Protein 6Y7N (pdb70)

Nearest PDB structures (foldseek):
  7t1z-assembly1_B  TM=9.636E-01  e=2.951E-34  Homo sapiens
  2ovr-assembly1_B  TM=9.623E-01  e=1.650E-33  Homo sapiens
  7t1y-assembly1_B  TM=9.622E-01  e=5.455E-33  Homo sapiens
  2ovq-assembly1_B  TM=9.615E-01  e=8.800E-33  Homo sapiens
  6g6o-assembly3_C  TM=9.479E-01  e=1.212E-30  synthetic construct

Radius of gyration: 23.38 Å; Cα contacts (8 Å, |Δi|>4): 2242; chains: 2; bounding box: 50×55×50 Å

Secondary structure (DSSP, 8-state):
--EEEEE---SS-EEEEEE-SSEEEEEETTS-EEEEETTT--EEEEE---SS-EEEEEE-SSEEEEEETTS-EEEEETTT--EEEEE---SS-EEEEEE-SSEEEEEETTS-EEEEETTT--EEEEE---SS-EEEEEE-SSEEEEEETTS-EEEEETTT--EEEEE---SS-EEEEEE-SSEEEEEETTS-EEEEETTT--EEEEE---SS-EEEEEE-SSEEEEEETTS-EEEEETTT--EEEEE---SS-EEEEEE-SSEEEEEETTS-EEEEETTT--EEEEE---SS-EEEEEE-SSEEEEEETTS-EEEEE--/--EEEEE---SS-EEEEEE-SSEEEEEETTS-EEEEETTT--EEEEE---SS-EEEEEE-SSEEEEEETTS-EEEEETTT--EEEEE---SS-EEEEEE-SSEEEEEETTS-EEEEETTT--EEEEE---SS-EEEEEE-SSEEEEEETTS-EEEEETTT--EEEEE---SS-EEEEEE-SSEEEEEETTS-EEEEETTT--EEEEE---SS-EEEEEE-SSEEEEEETTS-EEEEETTT--EEEEE---SS-EEEEEE-SSEEEEEETTS-EEEEETTT--EEEEE---SS-EEEEEE-SSEEEEEETTS-EEEEE--

Solvent-accessible surface area: 23839 Å² total; per-residue (Å²): 31,115,39,64,75,47,2,133,33,9,121,7,9,0,39,15,22,49,8,61,113,89,28,0,0,0,0,0,29,19,23,16,0,24,3,3,38,10,134,82,13,118,61,93,100,52,1,136,41,11,118,7,7,0,41,14,21,43,9,55,106,74,29,0,0,0,0,0,28,14,24,15,0,23,0,2,35,14,129,63,11,112,53,78,77,50,1,134,39,10,114,8,8,0,39,16,22,51,10,64,97,89,28,0,0,0,0,0,30,18,24,18,0,24,3,2,37,7,128,83,13,117,60,84,93,50,1,132,41,12,114,7,7,0,41,14,22,44,11,54,106,102,28,0,0,0,0,0,28,11,23,11,0,24,0,1,37,9,122,83,17,95,42,59,76,50,1,135,33,9,118,6,9,0,41,15,21,49,9,65,109,83,32,0,0,0,0,0,27,18,24,19,0,25,3,2,38,8,130,85,13,116,59,90,106,51,1,136,41,10,116,6,8,0,41,14,22,44,8,57,103,89,30,0,0,0,0,0,27,12,24,15,0,23,1,1,36,13,124,67,10,113,52,78,74,47,1,135,40,10,115,7,8,0,40,16,22,48,9,62,98,81,28,0,0,0,0,0,28,18,24,17,0,24,4,2,38,8,121,84,13,117,59,89,122,52,1,133,41,10,117,8,10,0,40,14,22,45,9,49,104,92,28,0,0,0,0,0,28,13,23,17,0,24,0,2,51,12,144,15,125,51,75,76,48,1,134,40,11,115,7,9,0,41,15,22,50,9,51,110,81,31,0,0,0,0,0,27,16,23,17,0,24,3,2,40,8,130,82,13,114,58,86,95,50,1,135,40,12,125,7,8,0,40,14,22,45,8,45,106,86,30,0,0,0,0,0,28,13,24,16,0,24,1,1,36,16,133,67,10,112,52,78,75,48,1,133,41,10,117,8,9,0,41,15,22,49,10,51,108,92,31,0,0,0,0,0,28,18,23,17,0,24,4,2,38,6,132,82,13,116,59,100,113,27,0,130,42,10,120,8,8,0,40,14,22,46,9,49,119,84,28,0,0,0,0,0,28,14,25,17,0,24,1,1,26,17,130,86,12,103,40,62,77,48,1,133,40,11,117,7,8,0,40,16,23,50,9,55,109,99,28,0,0,0,0,0,30,18,24,17,0,24,3,2,38,6,138,81,13,116,57,94,107,50,0,135,42,12,128,7,7,0,40,14,20,45,10,50,121,81,27,0,0,0,0,0,27,13,24,17,0,24,1,1,27,14,108,66,8,115,53,79,77,49,1,135,40,11,117,6,9,0,41,15,21,49,9,48,113,88,30,0,0,0,0,0,29,19,23,17,0,25,4,2,38,6,132,82,12,115,59,91,105,50,1,134,40,11,121,7,7,0,40,14,22,44,11,52,111,98,29,0,0,0,0,0,28,13,24,15,0,24,1,2,50,13,146

Structure (mmCIF, N/CA/C/O backbone):
data_6Y7N
#
_entry.id   6Y7N
#
_cell.length_a   73.586
_cell.length_b   60.929
_cell.length_c   73.613
_cell.angle_alpha   90.000
_cell.angle_beta   90.000
_cell.angle_gamma   90.000
#
_symmetry.space_group_name_H-M   'P 1 21 1'
#
loop_
_entity.id
_entity.type
_entity.pdbx_description
1 polymer Tako8
2 water water
#
loop_
_atom_site.group_PDB
_atom_site.id
_atom_site.type_symbol
_atom_site.label_atom_id
_atom_site.label_alt_id
_atom_site.label_comp_id
_atom_site.label_asym_id
_atom_site.label_entity_id
_atom_site.label_seq_id
_atom_site.pdbx_PDB_ins_code
_atom_site.Cartn_x
_atom_site.Cartn_y
_atom_site.Cartn_z
_atom_site.occupancy
_atom_site.B_iso_or_equiv
_atom_site.auth_seq_id
_atom_site.auth_comp_id
_atom_site.auth_asym_id
_atom_site.auth_atom_id
_atom_site.pdbx_PDB_model_num
ATOM 1 N N . GLY A 1 5 ? -42.386 17.289 -16.862 1.00 32.76 1 GLY A N 1
ATOM 2 C CA . GLY A 1 5 ? -41.582 16.096 -17.069 1.00 28.38 1 GLY A CA 1
ATOM 3 C C . GLY A 1 5 ? -41.982 15.285 -18.287 1.00 30.28 1 GLY A C 1
ATOM 4 O O . GLY A 1 5 ? -41.870 14.058 -18.294 1.00 37.33 1 GLY A O 1
ATOM 5 N N . GLN A 1 6 ? -42.441 15.977 -19.326 1.00 24.47 2 GLN A N 1
ATOM 6 C CA . GLN A 1 6 ? -42.928 15.331 -20.535 1.00 38.68 2 GLN A CA 1
ATOM 7 C C . GLN A 1 6 ? -41.803 15.157 -21.549 1.00 22.34 2 GLN A C 1
ATOM 8 O O . GLN A 1 6 ? -40.940 16.028 -21.694 1.00 18.26 2 GLN A O 1
ATOM 14 N N . SER A 1 7 ? -41.813 14.019 -22.238 1.00 22.16 3 SER A N 1
ATOM 15 C CA . SER A 1 7 ? -40.895 13.793 -23.345 1.00 21.32 3 SER A CA 1
ATOM 16 C C . SER A 1 7 ? -41.313 14.651 -24.534 1.00 20.43 3 SER A C 1
ATOM 17 O O . SER A 1 7 ? -42.446 14.548 -25.015 1.00 25.72 3 SER A O 1
ATOM 20 N N . LEU A 1 8 ? -40.404 15.501 -25.010 1.00 16.72 4 LEU A N 1
ATOM 21 C CA . LEU A 1 8 ? -40.734 16.374 -26.133 1.00 17.25 4 LEU A CA 1
ATOM 22 C C . LEU A 1 8 ? -40.533 15.670 -27.468 1.00 23.64 4 LEU A C 1
ATOM 23 O O . LEU A 1 8 ? -41.380 15.770 -28.364 1.00 19.82 4 LEU A O 1
ATOM 28 N N . ARG A 1 9 ? -39.421 14.955 -27.619 1.00 16.00 5 ARG A N 1
ATOM 29 C CA . ARG A 1 9 ? -39.153 14.244 -28.860 1.00 14.91 5 ARG A CA 1
ATOM 30 C C . ARG A 1 9 ? -38.098 13.181 -28.601 1.00 13.09 5 ARG A C 1
ATOM 31 O O . ARG A 1 9 ? -37.317 13.269 -27.650 1.00 15.55 5 ARG A O 1
ATOM 39 N N . THR A 1 10 ? -38.093 12.171 -29.464 1.00 12.80 6 THR A N 1
ATOM 40 C CA . THR A 1 10 ? -37.150 11.065 -29.390 1.00 10.54 6 THR A CA 1
ATOM 41 C C . THR A 1 10 ? -36.315 11.053 -30.661 1.00 12.51 6 THR A C 1
ATOM 42 O O . THR A 1 10 ? -36.864 11.055 -31.769 1.00 14.63 6 THR A O 1
ATOM 46 N N . LEU A 1 11 ? -34.993 11.042 -30.500 1.00 11.79 7 LEU A N 1
ATOM 47 C CA . LEU A 1 11 ? -34.059 11.121 -31.617 1.00 13.07 7 LEU A CA 1
ATOM 48 C C . LEU A 1 11 ? -33.598 9.707 -31.951 1.00 11.64 7 LEU A C 1
ATOM 49 O O . LEU A 1 11 ? -32.800 9.116 -31.215 1.00 11.39 7 LEU A O 1
ATOM 54 N N . GLN A 1 12 ? -34.100 9.167 -33.057 1.00 10.58 8 GLN A N 1
ATOM 55 C CA . GLN A 1 12 ? -33.813 7.801 -33.463 1.00 9.74 8 GLN A CA 1
ATOM 56 C C . GLN A 1 12 ? -32.930 7.795 -34.702 1.00 10.42 8 GLN A C 1
ATOM 57 O O . GLN A 1 12 ? -33.109 8.613 -35.610 1.00 14.12 8 GLN A O 1
ATOM 63 N N . GLY A 1 13 ? -31.980 6.865 -34.735 1.00 11.62 9 GLY A N 1
ATOM 64 C CA . GLY A 1 13 ? -31.062 6.770 -35.850 1.00 11.77 9 GLY A CA 1
ATOM 65 C C . GLY A 1 13 ? -29.879 5.871 -35.559 1.00 12.00 9 GLY A C 1
ATOM 66 O O . GLY A 1 13 ? -29.422 5.130 -36.435 1.00 12.71 9 GLY A O 1
ATOM 67 N N . HIS A 1 14 ? -29.364 5.937 -34.333 1.00 8.99 10 HIS A N 1
ATOM 68 C CA . HIS A 1 14 ? -28.294 5.033 -33.939 1.00 9.21 10 HIS A CA 1
ATOM 69 C C . HIS A 1 14 ? -28.792 3.593 -33.961 1.00 10.79 10 HIS A C 1
ATOM 70 O O . HIS A 1 14 ? -29.964 3.311 -33.693 1.00 12.44 10 HIS A O 1
ATOM 77 N N . GLN A 1 15 ? -27.888 2.673 -34.294 1.00 9.76 11 GLN A N 1
ATOM 78 C CA . GLN A 1 15 ? -28.235 1.264 -34.405 1.00 11.95 11 GLN A CA 1
ATOM 79 C C . GLN A 1 15 ? -27.911 0.468 -33.148 1.00 15.57 11 GLN A C 1
ATOM 80 O O . GLN A 1 15 ? -28.258 -0.716 -33.078 1.00 19.46 11 GLN A O 1
ATOM 86 N N . SER A 1 16 ? -27.266 1.084 -32.163 1.00 10.54 12 SER A N 1
ATOM 87 C CA . SER A 1 16 ? -27.002 0.452 -30.878 1.00 11.81 12 SER A CA 1
ATOM 88 C C . SER A 1 16 ? -26.875 1.553 -29.828 1.00 9.98 12 SER A C 1
ATOM 89 O O . SER A 1 16 ? -27.118 2.730 -30.110 1.00 11.63 12 SER A O 1
ATOM 92 N N . ALA A 1 17 ? -26.474 1.162 -28.618 1.00 9.20 13 ALA A N 1
ATOM 93 C CA . ALA A 1 17 ? -26.569 2.032 -27.451 1.00 7.98 13 ALA A CA 1
ATOM 94 C C . ALA A 1 17 ? -25.875 3.373 -27.663 1.00 11.09 13 ALA A C 1
ATOM 95 O O . ALA A 1 17 ? -24.803 3.452 -28.269 1.00 10.04 13 ALA A O 1
ATOM 97 N N . VAL A 1 18 ? -26.502 4.433 -27.158 1.00 8.66 14 VAL A N 1
ATOM 98 C CA . VAL A 1 18 ? -25.858 5.738 -27.065 1.00 8.46 14 VAL A CA 1
ATOM 99 C C . VAL A 1 18 ? -24.964 5.744 -25.832 1.00 10.82 14 VAL A C 1
ATOM 100 O O . VAL A 1 18 ? -25.406 5.397 -24.730 1.00 15.20 14 VAL A O 1
ATOM 104 N N . THR A 1 19 ? -23.699 6.130 -26.018 1.00 9.37 15 THR A N 1
ATOM 105 C CA . THR A 1 19 ? -22.708 6.092 -24.949 1.00 13.50 15 THR A CA 1
ATOM 106 C C . THR A 1 19 ? -22.380 7.461 -24.377 1.00 10.54 15 THR A C 1
ATOM 107 O O . THR A 1 19 ? -21.889 7.540 -23.245 1.00 13.00 15 THR A O 1
ATOM 111 N N . SER A 1 20 ? -22.621 8.530 -25.129 1.00 8.98 16 SER A N 1
ATOM 112 C CA . SER A 1 20 ? -22.183 9.858 -24.733 1.00 10.17 16 SER A CA 1
ATOM 113 C C . SER A 1 20 ? -22.981 10.886 -25.518 1.00 11.78 16 SER A C 1
ATOM 114 O O . SER A 1 20 ? -23.473 10.599 -26.612 1.00 11.16 16 SER A O 1
ATOM 117 N N . LEU A 1 21 ? -23.106 12.082 -24.946 1.00 11.57 17 LEU A N 1
ATOM 118 C CA . LEU A 1 21 ? -23.837 13.152 -25.610 1.00 12.25 17 LEU A CA 1
ATOM 119 C C . LEU A 1 21 ? -23.427 14.496 -25.028 1.00 11.44 17 LEU A C 1
ATOM 120 O O . LEU A 1 21 ? -22.929 14.587 -23.903 1.00 13.08 17 LEU A O 1
ATOM 125 N N . GLN A 1 22 ? -23.668 15.540 -25.817 1.00 11.23 18 GLN A N 1
ATOM 126 C CA . GLN A 1 22 ? -23.519 16.930 -25.407 1.00 12.30 18 GLN A CA 1
ATOM 127 C C . GLN A 1 22 ? -24.477 17.755 -26.255 1.00 12.50 18 GLN A C 1
ATOM 128 O O . GLN A 1 22 ? -24.760 17.396 -27.400 1.00 14.52 18 GLN A O 1
ATOM 134 N N . PHE A 1 23 ? -24.986 18.851 -25.690 1.00 14.37 19 PHE A N 1
ATOM 135 C CA . PHE A 1 23 ? -25.862 19.724 -26.463 1.00 14.26 19 PHE A CA 1
ATOM 136 C C . PHE A 1 23 ? -25.637 21.180 -26.077 1.00 17.96 19 PHE A C 1
ATOM 137 O O . PHE A 1 23 ? -25.072 21.489 -25.025 1.00 15.71 19 PHE A O 1
ATOM 145 N N . ASN A 1 24 ? -26.088 22.069 -26.956 1.00 24.06 20 ASN A N 1
ATOM 146 C CA . ASN A 1 24 ? -26.156 23.498 -26.666 1.00 30.47 20 ASN A CA 1
ATOM 147 C C . ASN A 1 24 ? -27.545 23.978 -27.090 1.00 35.04 20 ASN A C 1
ATOM 148 O O . ASN A 1 24 ? -28.501 23.199 -27.196 1.00 30.75 20 ASN A O 1
ATOM 153 N N . ASP A 1 25 ? -27.679 25.282 -27.351 1.00 28.64 21 ASP A N 1
ATOM 154 C CA . ASP A 1 25 ? -28.991 25.823 -27.696 1.00 33.66 21 ASP A CA 1
ATOM 155 C C . ASP A 1 25 ? -29.488 25.344 -29.054 1.00 27.28 21 ASP A C 1
ATOM 156 O O . ASP A 1 25 ? -30.696 25.397 -29.309 1.00 37.93 21 ASP A O 1
ATOM 161 N N . ASN A 1 26 ? -28.599 24.877 -29.924 1.00 20.22 22 ASN A N 1
ATOM 162 C CA . ASN A 1 26 ? -28.959 24.545 -31.296 1.00 33.17 22 ASN A CA 1
ATOM 163 C C . ASN A 1 26 ? -28.956 23.057 -31.597 1.00 26.13 22 ASN A C 1
ATOM 164 O O . ASN A 1 26 ? -29.859 22.574 -32.283 1.00 22.12 22 ASN A O 1
ATOM 169 N N . ILE A 1 27 ? -27.961 22.310 -31.120 1.00 20.98 23 ILE A N 1
ATOM 170 C CA . ILE A 1 27 ? -27.741 20.955 -31.602 1.00 14.62 23 ILE A CA 1
ATOM 171 C C . ILE A 1 27 ? -27.466 20.003 -30.446 1.00 18.78 23 ILE A C 1
ATOM 172 O O . ILE A 1 27 ? -27.058 20.404 -29.354 1.00 16.67 23 ILE A O 1
ATOM 177 N N . VAL A 1 28 ? -27.703 18.720 -30.717 1.00 14.90 24 VAL A N 1
ATOM 178 C CA . VAL A 1 28 ? -27.258 17.615 -29.878 1.00 13.21 24 VAL A CA 1
ATOM 179 C C . VAL A 1 28 ? -26.235 16.817 -30.671 1.00 12.08 24 VAL A C 1
ATOM 180 O O . VAL A 1 28 ? -26.398 16.608 -31.878 1.00 13.30 24 VAL A O 1
ATOM 184 N N . VAL A 1 29 ? -25.178 16.378 -29.995 1.00 13.38 25 VAL A N 1
ATOM 185 C CA . VAL A 1 29 ? -24.175 15.497 -30.576 1.00 10.13 25 VAL A CA 1
ATOM 186 C C . VAL A 1 29 ? -24.117 14.237 -29.724 1.00 9.95 25 VAL A C 1
ATOM 187 O O . VAL A 1 29 ? -23.941 14.319 -28.504 1.00 11.68 25 VAL A O 1
ATOM 191 N N . SER A 1 30 ? -24.285 13.077 -30.361 1.00 8.88 26 SER A N 1
ATOM 192 C CA . SER A 1 30 ? -24.353 11.800 -29.661 1.00 9.29 26 SER A CA 1
ATOM 193 C C . SER A 1 30 ? -23.332 10.822 -30.227 1.00 11.87 26 SER A C 1
ATOM 194 O O . SER A 1 30 ? -23.043 10.825 -31.425 1.00 10.27 26 SER A O 1
ATOM 197 N N . GLY A 1 31 ? -22.790 9.982 -29.347 1.00 9.14 27 GLY A N 1
ATOM 198 C CA . GLY A 1 31 ? -21.900 8.908 -29.747 1.00 7.90 27 GLY A CA 1
ATOM 199 C C . GLY A 1 31 ? -22.491 7.567 -29.355 1.00 8.53 27 GLY A C 1
ATOM 200 O O . GLY A 1 31 ? -23.227 7.463 -28.373 1.00 11.27 27 GLY A O 1
ATOM 201 N N . SER A 1 32 ? -22.156 6.532 -30.126 1.00 8.49 28 SER A N 1
ATOM 202 C CA . SER A 1 32 ? -22.862 5.263 -30.013 1.00 8.75 28 SER A CA 1
ATOM 203 C C . SER A 1 32 ? -21.924 4.078 -30.191 1.00 11.97 28 SER A C 1
ATOM 204 O O . SER A 1 32 ? -20.868 4.173 -30.823 1.00 10.28 28 SER A O 1
ATOM 207 N N . ASP A 1 33 ? -22.352 2.938 -29.641 1.00 9.98 29 ASP A N 1
ATOM 208 C CA . ASP A 1 33 ? -21.678 1.669 -29.883 1.00 9.63 29 ASP A CA 1
ATOM 209 C C . ASP A 1 33 ? -21.720 1.250 -31.349 1.00 11.34 29 ASP A C 1
ATOM 210 O O . ASP A 1 33 ? -21.028 0.293 -31.716 1.00 11.70 29 ASP A O 1
ATOM 215 N N . ASP A 1 34 ? -22.503 1.931 -32.196 1.00 9.07 30 ASP A N 1
ATOM 216 C CA . ASP A 1 34 ? -22.541 1.609 -33.620 1.00 9.03 30 ASP A CA 1
ATOM 217 C C . ASP A 1 34 ? -21.380 2.227 -34.397 1.00 11.21 30 ASP A C 1
ATOM 218 O O . ASP A 1 34 ? -21.352 2.109 -35.627 1.00 12.35 30 ASP A O 1
ATOM 223 N N . SER A 1 35 ? -20.447 2.880 -33.695 1.00 9.51 31 SER A N 1
ATOM 224 C CA . SER A 1 35 ? -19.192 3.476 -34.182 1.00 7.95 31 SER A CA 1
ATOM 225 C C . SER A 1 35 ? -19.378 4.854 -34.807 1.00 11.44 31 SER A C 1
ATOM 226 O O . SER A 1 35 ? -18.398 5.423 -35.326 1.00 11.61 31 SER A O 1
ATOM 229 N N . THR A 1 36 ? -20.576 5.426 -34.769 1.00 8.86 32 THR A N 1
ATOM 230 C CA . THR A 1 36 ? -20.818 6.721 -35.383 1.00 9.61 32 THR A CA 1
ATOM 231 C C . THR A 1 36 ? -21.070 7.793 -34.331 1.00 9.85 32 THR A C 1
ATOM 232 O O . THR A 1 36 ? -21.372 7.512 -33.166 1.00 10.46 32 THR A O 1
ATOM 236 N N . VAL A 1 37 ? -20.916 9.038 -34.770 1.00 9.27 33 VAL A N 1
ATOM 237 C CA . VAL A 1 37 ? -21.368 10.218 -34.047 1.00 7.32 33 VAL A CA 1
ATOM 238 C C . VAL A 1 37 ? -22.446 10.875 -34.898 1.00 9.60 33 VAL A C 1
ATOM 239 O O . VAL A 1 37 ? -22.278 11.009 -36.116 1.00 14.50 33 VAL A O 1
ATOM 243 N N . LYS A 1 38 ? -23.554 11.263 -34.274 1.00 9.39 34 LYS A N 1
ATOM 244 C CA . LYS A 1 38 ? -24.639 11.921 -34.988 1.00 7.35 34 LYS A CA 1
ATOM 245 C C . LYS A 1 38 ? -24.869 13.320 -34.432 1.00 10.26 34 LYS A C 1
ATOM 246 O O . LYS A 1 38 ? -24.763 13.547 -33.222 1.00 10.75 34 LYS A O 1
ATOM 252 N N . VAL A 1 39 ? -25.161 14.258 -35.332 1.00 11.10 35 VAL A N 1
ATOM 253 C CA . VAL A 1 39 ? -25.469 15.641 -34.987 1.00 10.99 35 VAL A CA 1
ATOM 254 C C . VAL A 1 39 ? -26.945 15.872 -35.271 1.00 8.29 35 VAL A C 1
ATOM 255 O O . VAL A 1 39 ? -27.425 15.559 -36.368 1.00 12.22 35 VAL A O 1
ATOM 259 N N . TRP A 1 40 ? -27.663 16.414 -34.289 1.00 11.51 36 TRP A N 1
ATOM 260 C CA . TRP A 1 40 ? -29.111 16.552 -34.361 1.00 13.86 36 TRP A CA 1
ATOM 261 C C . TRP A 1 40 ? -29.530 17.998 -34.143 1.00 14.92 36 TRP A C 1
ATOM 262 O O . TRP A 1 40 ? -28.911 18.721 -33.358 1.00 13.59 36 TRP A O 1
ATOM 273 N N . ASP A 1 41 ? -30.600 18.405 -34.825 1.00 13.97 37 ASP A N 1
ATOM 274 C CA . ASP A 1 41 ? -31.292 19.649 -34.509 1.00 20.07 37 ASP A CA 1
ATOM 275 C C . ASP A 1 41 ? -32.143 19.419 -33.267 1.00 16.11 37 ASP A C 1
ATOM 276 O O . ASP A 1 41 ? -33.061 18.594 -33.283 1.00 14.21 37 ASP A O 1
ATOM 281 N N . ILE A 1 42 ? -31.843 20.147 -32.189 1.00 15.82 38 ILE A N 1
ATOM 282 C CA . ILE A 1 42 ? -32.513 19.885 -30.922 1.00 14.90 38 ILE A CA 1
ATOM 283 C C . ILE A 1 42 ? -33.959 20.366 -30.931 1.00 19.97 38 ILE A C 1
ATOM 284 O O . ILE A 1 42 ? -34.791 19.827 -30.193 1.00 23.09 38 ILE A O 1
ATOM 289 N N . LYS A 1 43 ? -34.290 21.351 -31.767 1.00 19.86 39 LYS A N 1
ATOM 290 C CA . LYS A 1 43 ? -35.650 21.877 -31.784 1.00 18.14 39 LYS A CA 1
ATOM 291 C C . LYS A 1 43 ? -36.591 20.978 -32.577 1.00 22.33 39 LYS A C 1
ATOM 292 O O . LYS A 1 43 ? -37.756 20.807 -32.199 1.00 22.59 39 LYS A O 1
ATOM 298 N N . THR A 1 44 ? -36.106 20.394 -33.673 1.00 17.39 40 THR A N 1
ATOM 299 C CA . THR A 1 44 ? -36.923 19.531 -34.514 1.00 17.36 40 THR A CA 1
ATOM 300 C C . THR A 1 44 ? -36.690 18.048 -34.267 1.00 18.10 40 THR A C 1
ATOM 301 O O . THR A 1 44 ? -37.522 17.232 -34.677 1.00 18.79 40 THR A O 1
ATOM 305 N N . GLY A 1 45 ? -35.589 17.682 -33.615 1.00 15.08 41 GLY A N 1
ATOM 306 C CA . GLY A 1 45 ? -35.236 16.289 -33.444 1.00 14.98 41 GLY A CA 1
ATOM 307 C C . GLY A 1 45 ? -34.635 15.632 -34.665 1.00 14.88 41 GLY A C 1
ATOM 308 O O . GLY A 1 45 ? -34.389 14.420 -34.640 1.00 14.60 41 GLY A O 1
ATOM 309 N N . GLN A 1 46 ? -34.381 16.395 -35.727 1.00 12.85 42 GLN A N 1
ATOM 310 C CA . GLN A 1 46 ? -33.907 15.836 -36.985 1.00 10.82 42 GLN A CA 1
ATOM 311 C C . GLN A 1 46 ? -32.399 15.635 -36.954 1.00 11.51 42 GLN A C 1
ATOM 312 O O . GLN A 1 46 ? -31.651 16.540 -36.570 1.00 14.80 42 GLN A O 1
ATOM 318 N N . SER A 1 47 ? -31.953 14.452 -37.367 1.00 12.11 43 SER A N 1
ATOM 319 C CA . SER A 1 47 ? -30.526 14.229 -37.544 1.00 9.19 43 SER A CA 1
ATOM 320 C C . SER A 1 47 ? -30.028 15.051 -38.725 1.00 12.37 43 SER A C 1
ATOM 321 O O . SER A 1 47 ? -30.627 15.034 -39.805 1.00 17.53 43 SER A O 1
ATOM 324 N N . LEU A 1 48 ? -28.944 15.790 -38.507 1.00 13.22 44 LEU A N 1
ATOM 325 C CA . LEU A 1 48 ? -28.346 16.629 -39.537 1.00 17.01 44 LEU A CA 1
ATOM 326 C C . LEU A 1 48 ? -27.188 15.947 -40.248 1.00 15.18 44 LEU A C 1
ATOM 327 O O . LEU A 1 48 ? -27.095 16.016 -41.478 1.00 19.35 44 LEU A O 1
ATOM 332 N N . ARG A 1 49 ? -26.298 15.295 -39.502 1.00 14.89 45 ARG A N 1
ATOM 333 C CA . ARG A 1 49 ? -25.148 14.626 -40.090 1.00 18.29 45 ARG A CA 1
ATOM 334 C C . ARG A 1 49 ? -24.838 13.370 -39.291 1.00 13.41 45 ARG A C 1
ATOM 335 O O . ARG A 1 49 ? -25.084 13.307 -38.084 1.00 14.40 45 ARG A O 1
ATOM 343 N N . THR A 1 50 ? -24.303 12.366 -39.983 1.00 11.87 46 THR A N 1
ATOM 344 C CA . THR A 1 50 ? -23.760 11.169 -39.354 1.00 10.78 46 THR A CA 1
ATOM 345 C C . THR A 1 50 ? -22.268 11.124 -39.648 1.00 12.10 46 THR A C 1
ATOM 346 O O . THR A 1 50 ? -21.863 11.095 -40.815 1.00 14.97 46 THR A O 1
ATOM 350 N N . LEU A 1 51 ? -21.459 11.133 -38.590 1.00 11.74 47 LEU A N 1
ATOM 351 C CA . LEU A 1 51 ? -20.001 11.156 -38.711 1.00 11.06 47 LEU A CA 1
ATOM 352 C C . LEU A 1 51 ? -19.503 9.716 -38.718 1.00 12.86 47 LEU A C 1
ATOM 353 O O . LEU A 1 51 ? -19.485 9.048 -37.680 1.00 12.33 47 LEU A O 1
ATOM 358 N N . GLN A 1 52 ? -19.099 9.234 -39.891 1.00 13.44 48 GLN A N 1
ATOM 359 C CA . GLN A 1 52 ? -18.666 7.857 -40.073 1.00 11.43 48 GLN A CA 1
ATOM 360 C C . GLN A 1 52 ? -17.161 7.805 -40.288 1.00 10.29 48 GLN A C 1
ATOM 361 O O . GLN A 1 52 ? -16.601 8.617 -41.030 1.00 14.15 48 GLN A O 1
ATOM 367 N N . GLY A 1 53 ? -16.511 6.838 -39.646 1.00 12.87 49 GLY A N 1
ATOM 368 C CA . GLY A 1 53 ? -15.069 6.728 -39.743 1.00 13.65 49 GLY A CA 1
ATOM 369 C C . GLY A 1 53 ? -14.451 5.810 -38.710 1.00 14.52 49 GLY A C 1
ATOM 370 O O . GLY A 1 53 ? -13.540 5.040 -39.028 1.00 13.22 49 GLY A O 1
ATOM 371 N N . HIS A 1 54 ? -14.925 5.886 -37.468 1.00 8.90 50 HIS A N 1
ATOM 372 C CA . HIS A 1 54 ? -14.417 4.996 -36.434 1.00 7.90 50 HIS A CA 1
ATOM 373 C C . HIS A 1 54 ? -14.748 3.547 -36.772 1.00 12.80 50 HIS A C 1
ATOM 374 O O . HIS A 1 54 ? -15.768 3.245 -37.398 1.00 13.23 50 HIS A O 1
ATOM 381 N N . GLN A 1 55 ? -13.869 2.642 -36.351 1.00 8.63 51 GLN A N 1
ATOM 382 C CA . GLN A 1 55 ? -14.026 1.229 -36.659 1.00 12.70 51 GLN A CA 1
ATOM 383 C C . GLN A 1 55 ? -14.748 0.455 -35.568 1.00 14.86 51 GLN A C 1
ATOM 384 O O . GLN A 1 55 ? -15.122 -0.701 -35.795 1.00 18.66 51 GLN A O 1
ATOM 390 N N . SER A 1 56 ? -14.948 1.056 -34.401 1.00 10.95 52 SER A N 1
ATOM 391 C CA . SER A 1 56 ? -15.691 0.430 -33.317 1.00 9.36 52 SER A CA 1
ATOM 392 C C . SER A 1 56 ? -16.318 1.538 -32.477 1.00 9.01 52 SER A C 1
ATOM 393 O O . SER A 1 56 ? -16.280 2.714 -32.850 1.00 11.20 52 SER A O 1
ATOM 396 N N . ALA A 1 57 ? -16.880 1.155 -31.328 1.00 9.79 53 ALA A N 1
ATOM 397 C CA . ALA A 1 57 ? -17.756 2.035 -30.561 1.00 7.82 53 ALA A CA 1
ATOM 398 C C . ALA A 1 57 ? -17.103 3.376 -30.250 1.00 10.85 53 ALA A C 1
ATOM 399 O O . ALA A 1 57 ? -15.903 3.456 -29.979 1.00 10.31 53 ALA A O 1
ATOM 401 N N . VAL A 1 58 ? -17.911 4.433 -30.303 1.00 8.43 54 VAL A N 1
ATOM 402 C CA . VAL A 1 58 ? -17.512 5.738 -29.789 1.00 8.51 54 VAL A CA 1
ATOM 403 C C . VAL A 1 58 ? -17.740 5.750 -28.284 1.00 10.74 54 VAL A C 1
ATOM 404 O O . VAL A 1 58 ? -18.831 5.416 -27.807 1.00 14.93 54 VAL A O 1
ATOM 408 N N . THR A 1 59 ? -16.706 6.127 -27.530 1.00 9.87 55 THR A N 1
ATOM 409 C CA . THR A 1 59 ? -16.760 6.096 -26.074 1.00 11.18 55 THR A CA 1
ATOM 410 C C . THR A 1 59 ? -16.918 7.471 -25.444 1.00 9.50 55 THR A C 1
ATOM 411 O O . THR A 1 59 ? -17.392 7.563 -24.306 1.00 13.56 55 THR A O 1
ATOM 415 N N . SER A 1 60 ? -16.535 8.531 -26.148 1.00 10.46 56 SER A N 1
ATOM 416 C CA . SER A 1 60 ? -16.469 9.861 -25.566 1.00 10.60 56 SER A CA 1
ATOM 417 C C . SER A 1 60 ? -16.504 10.883 -26.690 1.00 9.87 56 SER A C 1
ATOM 418 O O . SER A 1 60 ? -16.091 10.594 -27.817 1.00 10.73 56 SER A O 1
ATOM 421 N N . LEU A 1 61 ? -17.005 12.076 -26.377 1.00 10.42 57 LEU A N 1
ATOM 422 C CA . LEU A 1 61 ? -17.057 13.140 -27.368 1.00 13.74 57 LEU A CA 1
ATOM 423 C C . LEU A 1 61 ? -17.128 14.489 -26.672 1.00 12.05 57 LEU A C 1
ATOM 424 O O . LEU A 1 61 ? -17.489 14.593 -25.496 1.00 12.82 57 LEU A O 1
ATOM 429 N N . GLN A 1 62 ? -16.791 15.522 -27.437 1.00 12.37 58 GLN A N 1
ATOM 430 C CA . GLN A 1 62 ? -16.966 16.913 -27.049 1.00 12.54 58 GLN A CA 1
ATOM 431 C C . GLN A 1 62 ? -17.026 17.727 -28.332 1.00 16.48 58 GLN A C 1
ATOM 432 O O . GLN A 1 62 ? -16.410 17.357 -29.335 1.00 15.38 58 GLN A O 1
ATOM 438 N N . PHE A 1 63 ? -17.789 18.820 -28.308 1.00 16.04 59 PHE A N 1
ATOM 439 C CA . PHE A 1 63 ? -17.894 19.675 -29.483 1.00 17.11 59 PHE A CA 1
ATOM 440 C C . PHE A 1 63 ? -17.965 21.138 -29.071 1.00 15.85 59 PHE A C 1
ATOM 441 O O . PHE A 1 63 ? -18.356 21.476 -27.950 1.00 17.86 59 PHE A O 1
ATOM 449 N N . ASN A 1 64 ? -17.564 22.004 -30.004 1.00 24.96 60 ASN A N 1
ATOM 450 C CA . ASN A 1 64 ? -17.832 23.433 -29.911 1.00 31.19 60 ASN A CA 1
ATOM 451 C C . ASN A 1 64 ? -18.594 23.878 -31.155 1.00 41.29 60 ASN A C 1
ATOM 452 O O . ASN A 1 64 ? -19.270 23.066 -31.795 1.00 39.78 60 ASN A O 1
ATOM 457 N N . ASP A 1 65 ? -18.474 25.153 -31.527 1.00 38.07 61 ASP A N 1
ATOM 458 C CA . ASP A 1 65 ? -19.232 25.653 -32.668 1.00 43.31 61 ASP A CA 1
ATOM 459 C C . ASP A 1 65 ? -18.753 25.051 -33.981 1.00 39.12 61 ASP A C 1
ATOM 460 O O . ASP A 1 65 ? -19.556 24.844 -34.896 1.00 52.83 61 ASP A O 1
ATOM 465 N N . ASN A 1 66 ? -17.461 24.757 -34.096 1.00 31.64 62 ASN A N 1
ATOM 466 C CA . ASN A 1 66 ? -16.889 24.372 -35.378 1.00 42.85 62 ASN A CA 1
ATOM 467 C C . ASN A 1 66 ? -16.637 22.880 -35.511 1.00 35.32 62 ASN A C 1
ATOM 468 O O . ASN A 1 66 ? -16.822 22.328 -36.598 1.00 30.67 62 ASN A O 1
ATOM 473 N N . ILE A 1 67 ? -16.195 22.205 -34.448 1.00 23.28 63 ILE A N 1
ATOM 474 C CA . ILE A 1 67 ? -15.660 20.859 -34.587 1.00 18.03 63 ILE A CA 1
ATOM 475 C C . ILE A 1 67 ? -16.245 19.922 -33.539 1.00 14.87 63 ILE A C 1
ATOM 476 O O . ILE A 1 67 ? -16.750 20.340 -32.494 1.00 17.50 63 ILE A O 1
ATOM 481 N N . VAL A 1 68 ? -16.156 18.628 -33.844 1.00 13.59 64 VAL A N 1
ATOM 482 C CA . VAL A 1 68 ? -16.434 17.545 -32.910 1.00 11.60 64 VAL A CA 1
ATOM 483 C C . VAL A 1 68 ? -15.152 16.749 -32.725 1.00 13.88 64 VAL A C 1
ATOM 484 O O . VAL A 1 68 ? -14.421 16.503 -33.691 1.00 13.85 64 VAL A O 1
ATOM 488 N N . VAL A 1 69 ? -14.878 16.352 -31.486 1.00 12.65 65 VAL A N 1
ATOM 489 C CA . VAL A 1 69 ? -13.747 15.491 -31.156 1.00 10.59 65 VAL A CA 1
ATOM 490 C C . VAL A 1 69 ? -14.305 14.237 -30.496 1.00 10.40 65 VAL A C 1
ATOM 491 O O . VAL A 1 69 ? -15.032 14.328 -29.499 1.00 12.15 65 VAL A O 1
ATOM 495 N N . SER A 1 70 ? -13.977 13.070 -31.055 1.00 9.61 66 SER A N 1
ATOM 496 C CA . SER A 1 70 ? -14.525 11.799 -30.597 1.00 9.86 66 SER A CA 1
ATOM 497 C C . SER A 1 70 ? -13.407 10.812 -30.289 1.00 13.98 66 SER A C 1
ATOM 498 O O . SER A 1 70 ? -12.358 10.816 -30.936 1.00 11.08 66 SER A O 1
ATOM 501 N N . GLY A 1 71 ? -13.643 9.966 -29.289 1.00 10.83 67 GLY A N 1
ATOM 502 C CA . GLY A 1 71 ? -12.739 8.881 -28.962 1.00 9.97 67 GLY A CA 1
ATOM 503 C C . GLY A 1 71 ? -13.455 7.552 -29.106 1.00 8.15 67 GLY A C 1
ATOM 504 O O . GLY A 1 71 ? -14.674 7.471 -28.950 1.00 11.50 67 GLY A O 1
ATOM 505 N N . SER A 1 72 ? -12.689 6.501 -29.395 1.00 8.78 68 SER A N 1
ATOM 506 C CA . SER A 1 72 ? -13.295 5.242 -29.805 1.00 6.23 68 SER A CA 1
ATOM 507 C C . SER A 1 72 ? -12.519 4.047 -29.271 1.00 10.58 68 SER A C 1
ATOM 508 O O . SER A 1 72 ? -11.328 4.131 -28.958 1.00 8.99 68 SER A O 1
ATOM 511 N N . ASP A 1 73 ? -13.223 2.914 -29.197 1.00 10.09 69 ASP A N 1
ATOM 512 C CA . ASP A 1 73 ? -12.591 1.636 -28.897 1.00 10.51 69 ASP A CA 1
ATOM 513 C C . ASP A 1 73 ? -11.578 1.218 -29.955 1.00 10.52 69 ASP A C 1
ATOM 514 O O . ASP A 1 73 ? -10.841 0.253 -29.725 1.00 10.94 69 ASP A O 1
ATOM 519 N N . ASP A 1 74 ? -11.526 1.900 -31.102 1.00 8.37 70 ASP A N 1
ATOM 520 C CA . ASP A 1 74 ? -10.535 1.573 -32.121 1.00 9.03 70 ASP A CA 1
ATOM 521 C C . ASP A 1 74 ? -9.172 2.192 -31.833 1.00 11.61 70 ASP A C 1
ATOM 522 O O . ASP A 1 74 ? -8.275 2.088 -32.677 1.00 11.66 70 ASP A O 1
ATOM 527 N N . SER A 1 75 ? -9.016 2.830 -30.670 1.00 8.63 71 SER A N 1
ATOM 528 C CA . SER A 1 75 ? -7.794 3.434 -30.121 1.00 8.56 71 SER A CA 1
ATOM 529 C C . SER A 1 75 ? -7.478 4.801 -30.714 1.00 9.97 71 SER A C 1
ATOM 530 O O . SER A 1 75 ? -6.409 5.359 -30.404 1.00 12.33 71 SER A O 1
ATOM 533 N N . THR A 1 76 ? -8.355 5.376 -31.530 1.00 9.41 72 THR A N 1
ATOM 534 C CA . THR A 1 76 ? -8.084 6.663 -32.151 1.00 8.39 72 THR A CA 1
ATOM 535 C C . THR A 1 76 ? -8.995 7.752 -31.599 1.00 10.11 72 THR A C 1
ATOM 536 O O . THR A 1 76 ? -10.059 7.491 -31.027 1.00 11.22 72 THR A O 1
ATOM 540 N N . VAL A 1 77 ? -8.544 8.989 -31.780 1.00 9.64 73 VAL A N 1
ATOM 541 C CA . VAL A 1 77 ? -9.360 10.183 -31.610 1.00 8.97 73 VAL A CA 1
ATOM 542 C C . VAL A 1 77 ? -9.526 10.819 -32.982 1.00 10.34 73 VAL A C 1
ATOM 543 O O . VAL A 1 77 ? -8.566 10.893 -33.756 1.00 12.41 73 VAL A O 1
ATOM 547 N N . LYS A 1 78 ? -10.742 11.258 -33.297 1.00 9.11 74 LYS A N 1
ATOM 548 C CA . LYS A 1 78 ? -11.018 11.892 -34.579 1.00 11.29 74 LYS A CA 1
ATOM 549 C C . LYS A 1 78 ? -11.551 13.303 -34.368 1.00 10.38 74 LYS A C 1
ATOM 550 O O . LYS A 1 78 ? -12.297 13.562 -33.417 1.00 12.52 74 LYS A O 1
ATOM 556 N N . VAL A 1 79 ? -11.142 14.213 -35.251 1.00 12.62 75 VAL A N 1
ATOM 557 C CA . VAL A 1 79 ? -11.609 15.595 -35.263 1.00 12.95 75 VAL A CA 1
ATOM 558 C C . VAL A 1 79 ? -12.463 15.783 -36.509 1.00 10.27 75 VAL A C 1
ATOM 559 O O . VAL A 1 79 ? -12.038 15.431 -37.616 1.00 13.84 75 VAL A O 1
ATOM 563 N N . TRP A 1 80 ? -13.663 16.328 -36.329 1.00 13.35 76 TRP A N 1
ATOM 564 C CA . TRP A 1 80 ? -14.645 16.421 -37.398 1.00 14.10 76 TRP A CA 1
ATOM 565 C C . TRP A 1 80 ? -15.054 17.866 -37.639 1.00 15.11 76 TRP A C 1
ATOM 566 O O . TRP A 1 80 ? -15.099 18.677 -36.712 1.00 15.65 76 TRP A O 1
ATOM 577 N N . ASP A 1 81 ? -15.377 18.170 -38.894 1.00 18.20 77 ASP A N 1
ATOM 578 C CA . ASP A 1 81 ? -16.032 19.426 -39.245 1.00 22.79 77 ASP A CA 1
ATOM 579 C C . ASP A 1 81 ? -17.529 19.245 -39.028 1.00 18.26 77 ASP A C 1
ATOM 580 O O . ASP A 1 81 ? -18.180 18.483 -39.749 1.00 23.53 77 ASP A O 1
ATOM 585 N N . ILE A 1 82 ? -18.078 19.949 -38.034 1.00 20.72 78 ILE A N 1
ATOM 586 C CA . ILE A 1 82 ? -19.457 19.717 -37.622 1.00 23.06 78 ILE A CA 1
ATOM 587 C C . ILE A 1 82 ? -20.460 20.214 -38.655 1.00 33.56 78 ILE A C 1
ATOM 588 O O . ILE A 1 82 ? -21.619 19.784 -38.643 1.00 40.77 78 ILE A O 1
ATOM 593 N N . LYS A 1 83 ? -20.048 21.106 -39.555 1.00 30.58 79 LYS A N 1
ATOM 594 C CA . LYS A 1 83 ? -20.944 21.598 -40.593 1.00 39.90 79 LYS A CA 1
ATOM 595 C C . LYS A 1 83 ? -20.974 20.681 -41.809 1.00 32.48 79 LYS A C 1
ATOM 596 O O . LYS A 1 83 ? -22.050 20.407 -42.351 1.00 44.06 79 LYS A O 1
ATOM 602 N N . THR A 1 84 ? -19.812 20.195 -42.244 1.00 34.84 80 THR A N 1
ATOM 603 C CA . THR A 1 84 ? -19.737 19.323 -43.408 1.00 34.03 80 THR A CA 1
ATOM 604 C C . THR A 1 84 ? -19.839 17.846 -43.055 1.00 39.53 80 THR A C 1
ATOM 605 O O . THR A 1 84 ? -20.182 17.038 -43.926 1.00 34.26 80 THR A O 1
ATOM 609 N N . GLY A 1 85 ? -19.555 17.476 -41.809 1.00 30.88 81 GLY A N 1
ATOM 610 C CA . GLY A 1 85 ? -19.585 16.085 -41.414 1.00 30.00 81 GLY A CA 1
ATOM 611 C C . GLY A 1 85 ? -18.385 15.275 -41.837 1.00 31.51 81 GLY A C 1
ATOM 612 O O . GLY A 1 85 ? -18.407 14.046 -41.701 1.00 37.08 81 GLY A O 1
ATOM 613 N N . GLN A 1 86 ? -17.336 15.918 -42.338 1.00 26.58 82 GLN A N 1
ATOM 614 C CA . GLN A 1 86 ? -16.164 15.210 -42.824 1.00 39.77 82 GLN A CA 1
ATOM 615 C C . GLN A 1 86 ? -15.118 15.089 -41.725 1.00 20.08 82 GLN A C 1
ATOM 616 O O . GLN A 1 86 ? -14.974 15.979 -40.882 1.00 19.70 82 GLN A O 1
ATOM 622 N N . SER A 1 87 ? -14.401 13.970 -41.738 1.00 23.02 83 SER A N 1
ATOM 623 C CA . SER A 1 87 ? -13.276 13.785 -40.835 1.00 22.21 83 SER A CA 1
ATOM 624 C C . SER A 1 87 ? -12.132 14.700 -41.252 1.00 20.54 83 SER A C 1
ATOM 625 O O . SER A 1 87 ? -11.694 14.673 -42.406 1.00 27.15 83 SER A O 1
ATOM 628 N N . LEU A 1 88 ? -11.659 15.524 -40.319 1.00 15.19 84 LEU A N 1
ATOM 629 C CA . LEU A 1 88 ? -10.544 16.414 -40.616 1.00 19.24 84 LEU A CA 1
ATOM 630 C C . LEU A 1 88 ? -9.200 15.725 -40.415 1.00 22.81 84 LEU A C 1
ATOM 631 O O . LEU A 1 88 ? -8.300 15.858 -41.250 1.00 20.15 84 LEU A O 1
ATOM 636 N N . ARG A 1 89 ? -9.051 14.986 -39.320 1.00 17.12 85 ARG A N 1
ATOM 637 C CA . ARG A 1 89 ? -7.810 14.276 -39.050 1.00 13.78 85 ARG A CA 1
ATOM 638 C C . ARG A 1 89 ? -8.078 13.197 -38.013 1.00 13.00 85 ARG A C 1
ATOM 639 O O . ARG A 1 89 ? -9.040 13.271 -37.243 1.00 16.66 85 ARG A O 1
ATOM 647 N N . THR A 1 90 ? -7.217 12.184 -38.019 1.00 13.66 86 THR A N 1
ATOM 648 C CA . THR A 1 90 ? -7.304 11.063 -37.093 1.00 11.62 86 THR A CA 1
ATOM 649 C C . THR A 1 90 ? -6.038 11.044 -36.251 1.00 14.43 86 THR A C 1
ATOM 650 O O . THR A 1 90 ? -4.929 11.035 -36.796 1.00 13.51 86 THR A O 1
ATOM 654 N N . LEU A 1 91 ? -6.204 11.044 -34.931 1.00 10.83 87 LEU A N 1
ATOM 655 C CA . LEU A 1 91 ? -5.088 11.114 -33.992 1.00 12.66 87 LEU A CA 1
ATOM 656 C C . LEU A 1 91 ? -4.778 9.690 -33.546 1.00 12.36 87 LEU A C 1
ATOM 657 O O . LEU A 1 91 ? -5.521 9.097 -32.759 1.00 10.99 87 LEU A O 1
ATOM 662 N N . GLN A 1 92 ? -3.681 9.140 -34.057 1.00 10.20 88 GLN A N 1
ATOM 663 C CA . GLN A 1 92 ? -3.278 7.771 -33.773 1.00 10.07 88 GLN A CA 1
ATOM 664 C C . GLN A 1 92 ? -2.044 7.768 -32.884 1.00 11.25 88 GLN A C 1
ATOM 665 O O . GLN A 1 92 ? -1.141 8.594 -33.052 1.00 14.83 88 GLN A O 1
ATOM 671 N N . GLY A 1 93 ? -2.011 6.832 -31.942 1.00 10.76 89 GLY A N 1
ATOM 672 C CA . GLY A 1 93 ? -0.916 6.756 -30.999 1.00 13.82 89 GLY A CA 1
ATOM 673 C C . GLY A 1 93 ? -1.225 5.841 -29.835 1.00 11.42 89 GLY A C 1
ATOM 674 O O . GLY A 1 93 ? -0.362 5.074 -29.396 1.00 11.92 89 GLY A O 1
ATOM 675 N N . HIS A 1 94 ? -2.451 5.916 -29.320 1.00 10.15 90 HIS A N 1
ATOM 676 C CA . HIS A 1 94 ? -2.854 5.009 -28.255 1.00 9.93 90 HIS A CA 1
ATOM 677 C C . HIS A 1 94 ? -2.843 3.573 -28.761 1.00 11.64 90 HIS A C 1
ATOM 678 O O . HIS A 1 94 ? -3.133 3.304 -29.931 1.00 12.71 90 HIS A O 1
ATOM 685 N N . GLN A 1 95 ? -2.492 2.645 -27.871 1.00 9.08 91 GLN A N 1
ATOM 686 C CA . GLN A 1 95 ? -2.387 1.240 -28.233 1.00 11.63 91 GLN A CA 1
ATOM 687 C C . GLN A 1 95 ? -3.648 0.446 -27.919 1.00 14.58 91 GLN A C 1
ATOM 688 O O . GLN A 1 95 ? -3.733 -0.725 -28.301 1.00 19.59 91 GLN A O 1
ATOM 694 N N . SER A 1 96 ? -4.620 1.052 -27.246 1.00 10.48 92 SER A N 1
ATOM 695 C CA . SER A 1 96 ? -5.906 0.420 -26.989 1.00 10.81 92 SER A CA 1
ATOM 696 C C . SER A 1 96 ? -6.952 1.523 -26.851 1.00 9.72 92 SER A C 1
ATOM 697 O O . SER A 1 96 ? -6.666 2.701 -27.087 1.00 11.48 92 SER A O 1
ATOM 700 N N . ALA A 1 97 ? -8.161 1.134 -26.448 1.00 8.83 93 ALA A N 1
ATOM 701 C CA . ALA A 1 97 ? -9.325 2.008 -26.540 1.00 7.97 93 ALA A CA 1
ATOM 702 C C . ALA A 1 97 ? -9.107 3.345 -25.842 1.00 11.28 93 ALA A C 1
ATOM 703 O O . ALA A 1 97 ? -8.502 3.417 -24.770 1.00 9.98 93 ALA A O 1
ATOM 705 N N . VAL A 1 98 ? -9.605 4.409 -26.466 1.00 9.04 94 VAL A N 1
ATOM 706 C CA . VAL A 1 98 ? -9.687 5.711 -25.814 1.00 8.32 94 VAL A CA 1
ATOM 707 C C . VAL A 1 98 ? -10.924 5.726 -24.927 1.00 11.01 94 VAL A C 1
ATOM 708 O O . VAL A 1 98 ? -12.030 5.402 -25.378 1.00 15.07 94 VAL A O 1
ATOM 712 N N . THR A 1 99 ? -10.737 6.091 -23.657 1.00 10.17 95 THR A N 1
ATOM 713 C CA . THR A 1 99 ? -11.807 6.053 -22.667 1.00 14.47 95 THR A CA 1
ATOM 714 C C . THR A 1 99 ? -12.377 7.423 -22.333 1.00 9.64 95 THR A C 1
ATOM 715 O O . THR A 1 99 ? -13.505 7.501 -21.834 1.00 13.73 95 THR A O 1
ATOM 719 N N . SER A 1 100 ? -11.628 8.493 -22.578 1.00 8.31 96 SER A N 1
ATOM 720 C CA . SER A 1 100 ? -12.014 9.818 -22.123 1.00 8.67 96 SER A CA 1
ATOM 721 C C . SER A 1 100 ? -11.235 10.850 -22.921 1.00 11.49 96 SER A C 1
ATOM 722 O O . SER A 1 100 ? -10.148 10.562 -23.431 1.00 11.27 96 SER A O 1
ATOM 725 N N . LEU A 1 101 ? -11.800 12.052 -23.023 1.00 10.58 97 LEU A N 1
ATOM 726 C CA . LEU A 1 101 ? -11.124 13.129 -23.733 1.00 10.99 97 LEU A CA 1
ATOM 727 C C . LEU A 1 101 ? -11.712 14.469 -23.319 1.00 11.38 97 LEU A C 1
ATOM 728 O O . LEU A 1 101 ? -12.844 14.558 -22.837 1.00 13.83 97 LEU A O 1
ATOM 733 N N . GLN A 1 102 ? -10.915 15.512 -23.535 1.00 10.16 98 GLN A N 1
ATOM 734 C CA . GLN A 1 102 ? -11.329 16.898 -23.376 1.00 10.91 98 GLN A CA 1
ATOM 735 C C . GLN A 1 102 ? -10.468 17.735 -24.310 1.00 14.50 98 GLN A C 1
ATOM 736 O O . GLN A 1 102 ? -9.323 17.375 -24.596 1.00 14.56 98 GLN A O 1
ATOM 742 N N . PHE A 1 103 ? -11.024 18.842 -24.802 1.00 13.80 99 PHE A N 1
ATOM 743 C CA . PHE A 1 103 ? -10.241 19.708 -25.673 1.00 15.39 99 PHE A CA 1
ATOM 744 C C . PHE A 1 103 ? -10.611 21.168 -25.453 1.00 18.57 99 PHE A C 1
ATOM 745 O O . PHE A 1 103 ? -11.700 21.495 -24.970 1.00 16.03 99 PHE A O 1
ATOM 753 N N . ASN A 1 104 ? -9.668 22.043 -25.805 1.00 24.00 100 ASN A N 1
ATOM 754 C CA . ASN A 1 104 ? -9.956 23.457 -26.001 1.00 30.25 100 ASN A CA 1
ATOM 755 C C . ASN A 1 104 ? -9.517 23.849 -27.408 1.00 31.44 100 ASN A C 1
ATOM 756 O O . ASN A 1 104 ? -9.343 22.980 -28.270 1.00 30.34 100 ASN A O 1
ATOM 761 N N . ASP A 1 105 ? -9.308 25.142 -27.651 1.00 31.14 101 ASP A N 1
ATOM 762 C CA . ASP A 1 105 ? -9.014 25.588 -29.008 1.00 36.42 101 ASP A CA 1
ATOM 763 C C . ASP A 1 105 ? -7.630 25.161 -29.484 1.00 27.84 101 ASP A C 1
ATOM 764 O O . ASP A 1 105 ? -7.387 25.132 -30.695 1.00 42.35 101 ASP A O 1
ATOM 769 N N . ASN A 1 106 ? -6.726 24.811 -28.574 1.00 21.58 102 ASN A N 1
ATOM 770 C CA . ASN A 1 106 ? -5.369 24.448 -28.952 1.00 32.60 102 ASN A CA 1
ATOM 771 C C . ASN A 1 106 ? -5.055 22.971 -28.793 1.00 28.17 102 ASN A C 1
ATOM 772 O O . ASN A 1 106 ? -4.264 22.438 -29.572 1.00 21.87 102 ASN A O 1
ATOM 777 N N . ILE A 1 107 ? -5.658 22.298 -27.818 1.00 18.80 103 ILE A N 1
ATOM 778 C CA . ILE A 1 107 ? -5.147 21.032 -27.308 1.00 14.28 103 ILE A CA 1
ATOM 779 C C . ILE A 1 107 ? -6.287 20.031 -27.181 1.00 15.98 103 ILE A C 1
ATOM 780 O O . ILE A 1 107 ? -7.403 20.394 -26.798 1.00 17.29 103 ILE A O 1
ATOM 785 N N . VAL A 1 108 ? -6.007 18.772 -27.524 1.00 14.31 104 VAL A N 1
ATOM 786 C CA . VAL A 1 108 ? -6.830 17.627 -27.144 1.00 11.62 104 VAL A CA 1
ATOM 787 C C . VAL A 1 108 ? -6.049 16.811 -26.125 1.00 13.19 104 VAL A C 1
ATOM 788 O O . VAL A 1 108 ? -4.843 16.595 -26.286 1.00 12.89 104 VAL A O 1
ATOM 792 N N . VAL A 1 109 ? -6.735 16.354 -25.082 1.00 12.98 105 VAL A N 1
ATOM 793 C CA . VAL A 1 109 ? -6.160 15.459 -24.086 1.00 11.11 105 VAL A CA 1
ATOM 794 C C . VAL A 1 109 ? -7.015 14.200 -24.045 1.00 9.10 105 VAL A C 1
ATOM 795 O O . VAL A 1 109 ? -8.237 14.283 -23.881 1.00 11.70 105 VAL A O 1
ATOM 799 N N . SER A 1 110 ? -6.381 13.039 -24.210 1.00 10.11 106 SER A N 1
ATOM 800 C CA . SER A 1 110 ? -7.089 11.767 -24.285 1.00 10.25 106 SER A CA 1
ATOM 801 C C . SER A 1 110 ? -6.527 10.780 -23.271 1.00 11.32 106 SER A C 1
ATOM 802 O O . SER A 1 110 ? -5.328 10.788 -22.981 1.00 10.58 106 SER A O 1
ATOM 805 N N . GLY A 1 111 ? -7.403 9.935 -22.733 1.00 9.61 107 GLY A N 1
ATOM 806 C CA . GLY A 1 111 ? -7.000 8.860 -21.846 1.00 7.68 107 GLY A CA 1
ATOM 807 C C . GLY A 1 111 ? -7.394 7.524 -22.445 1.00 9.68 107 GLY A C 1
ATOM 808 O O . GLY A 1 111 ? -8.369 7.430 -23.192 1.00 10.59 107 GLY A O 1
ATOM 809 N N . SER A 1 112 ? -6.635 6.482 -22.106 1.00 7.91 108 SER A N 1
ATOM 810 C CA . SER A 1 112 ? -6.752 5.218 -22.819 1.00 9.34 108 SER A CA 1
ATOM 811 C C . SER A 1 112 ? -6.589 4.029 -21.884 1.00 10.65 108 SER A C 1
ATOM 812 O O . SER A 1 112 ? -5.967 4.116 -20.821 1.00 9.74 108 SER A O 1
ATOM 815 N N . ASP A 1 113 ? -7.148 2.895 -22.320 1.00 8.92 109 ASP A N 1
ATOM 816 C CA . ASP A 1 113 ? -6.911 1.622 -21.655 1.00 9.78 109 ASP A CA 1
ATOM 817 C C . ASP A 1 113 ? -5.445 1.200 -21.700 1.00 10.12 109 ASP A C 1
ATOM 818 O O . ASP A 1 113 ? -5.075 0.250 -21.001 1.00 11.89 109 ASP A O 1
ATOM 823 N N . ASP A 1 114 ? -4.603 1.873 -22.494 1.00 8.57 110 ASP A N 1
ATOM 824 C CA . ASP A 1 114 ? -3.178 1.553 -22.534 1.00 8.79 110 ASP A CA 1
ATOM 825 C C . ASP A 1 114 ? -2.401 2.171 -21.372 1.00 11.15 110 ASP A C 1
ATOM 826 O O . ASP A 1 114 ? -1.169 2.067 -21.352 1.00 12.26 110 ASP A O 1
ATOM 831 N N . SER A 1 115 ? -3.104 2.805 -20.428 1.00 8.91 111 SER A N 1
ATOM 832 C CA . SER A 1 115 ? -2.611 3.401 -19.175 1.00 8.67 111 SER A CA 1
ATOM 833 C C . SER A 1 115 ? -1.971 4.769 -19.370 1.00 11.66 111 SER A C 1
ATOM 834 O O . SER A 1 115 ? -1.424 5.325 -18.400 1.00 12.15 111 SER A O 1
ATOM 837 N N . THR A 1 116 ? -2.023 5.347 -20.564 1.00 9.59 112 THR A N 1
ATOM 838 C CA . THR A 1 116 ? -1.395 6.635 -20.799 1.00 9.52 112 THR A CA 1
ATOM 839 C C . THR A 1 116 ? -2.437 7.715 -21.055 1.00 10.48 112 THR A C 1
ATOM 840 O O . THR A 1 116 ? -3.602 7.444 -21.364 1.00 9.97 112 THR A O 1
ATOM 844 N N . VAL A 1 117 ? -1.990 8.954 -20.886 1.00 8.75 113 VAL A N 1
ATOM 845 C CA . VAL A 1 117 ? -2.699 10.143 -21.330 1.00 8.24 113 VAL A CA 1
ATOM 846 C C . VAL A 1 117 ? -1.850 10.792 -22.412 1.00 9.60 113 VAL A C 1
ATOM 847 O O . VAL A 1 117 ? -0.627 10.899 -22.266 1.00 13.61 113 VAL A O 1
ATOM 851 N N . LYS A 1 118 ? -2.483 11.201 -23.507 1.00 8.54 114 LYS A N 1
ATOM 852 C CA . LYS A 1 118 ? -1.771 11.850 -24.598 1.00 7.34 114 LYS A CA 1
ATOM 853 C C . LYS A 1 118 ? -2.319 13.252 -24.826 1.00 10.10 114 LYS A C 1
ATOM 854 O O . LYS A 1 118 ? -3.527 13.486 -24.720 1.00 10.97 114 LYS A O 1
ATOM 860 N N . VAL A 1 119 ? -1.412 14.182 -25.115 1.00 11.69 115 VAL A N 1
ATOM 861 C CA . VAL A 1 119 ? -1.740 15.577 -25.389 1.00 11.37 115 VAL A CA 1
ATOM 862 C C . VAL A 1 119 ? -1.462 15.836 -26.863 1.00 9.78 115 VAL A C 1
ATOM 863 O O . VAL A 1 119 ? -0.366 15.533 -27.352 1.00 11.51 115 VAL A O 1
ATOM 867 N N . TRP A 1 120 ? -2.445 16.393 -27.567 1.00 11.51 116 TRP A N 1
ATOM 868 C CA . TRP A 1 120 ? -2.376 16.544 -29.014 1.00 16.29 116 TRP A CA 1
ATOM 869 C C . TRP A 1 120 ? -2.589 17.994 -29.421 1.00 14.06 116 TRP A C 1
ATOM 870 O O . TRP A 1 120 ? -3.367 18.720 -28.793 1.00 14.40 116 TRP A O 1
ATOM 881 N N . ASP A 1 121 ? -1.906 18.400 -30.491 1.00 13.76 117 ASP A N 1
ATOM 882 C CA . ASP A 1 121 ? -2.224 19.647 -31.174 1.00 20.50 117 ASP A CA 1
A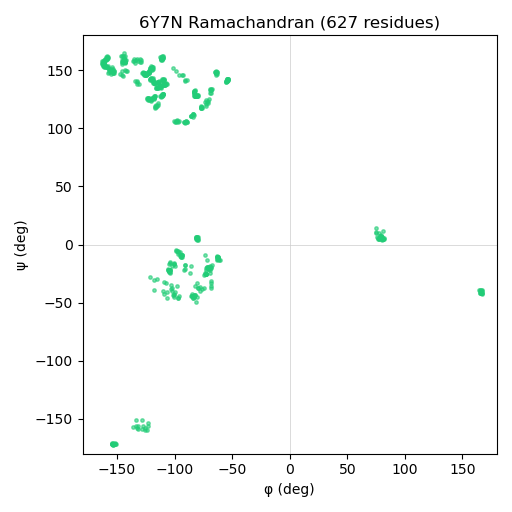TOM 883 C C . ASP A 1 121 ? -3.466 19.433 -32.030 1.00 15.90 117 ASP A C 1
ATOM 884 O O . ASP A 1 121 ? -3.455 18.617 -32.957 1.00 14.26 117 ASP A O 1
ATOM 889 N N . ILE A 1 122 ? -4.536 20.168 -31.724 1.00 17.56 118 ILE A N 1
ATOM 890 C CA . ILE A 1 122 ? -5.813 19.908 -32.378 1.00 16.84 118 ILE A CA 1
ATOM 891 C C . ILE A 1 122 ? -5.798 20.379 -33.828 1.00 19.97 118 ILE A C 1
ATOM 892 O O . ILE A 1 122 ? -6.539 19.851 -34.666 1.00 23.58 118 ILE A O 1
ATOM 897 N N . LYS A 1 123 ? -4.951 21.356 -34.156 1.00 21.95 119 LYS A N 1
ATOM 898 C CA . LYS A 1 123 ? -4.915 21.887 -35.514 1.00 21.71 119 LYS A CA 1
ATOM 899 C C . LYS A 1 123 ? -4.116 20.990 -36.453 1.00 21.59 119 LYS A C 1
ATOM 900 O O . LYS A 1 123 ? -4.482 20.829 -37.623 1.00 23.38 119 LYS A O 1
ATOM 906 N N . THR A 1 124 ? -3.026 20.401 -35.962 1.00 18.17 120 THR A N 1
ATOM 907 C CA . THR A 1 124 ? -2.177 19.548 -36.783 1.00 18.63 120 THR A CA 1
ATOM 908 C C . THR A 1 124 ? -2.423 18.062 -36.568 1.00 20.04 120 THR A C 1
ATOM 909 O O . THR A 1 124 ? -2.005 17.255 -37.405 1.00 19.35 120 THR A O 1
ATOM 913 N N . GLY A 1 125 ? -3.082 17.682 -35.476 1.00 14.43 121 GLY A N 1
ATOM 914 C CA . GLY A 1 125 ? -3.256 16.284 -35.148 1.00 14.30 121 GLY A CA 1
ATOM 915 C C . GLY A 1 125 ? -2.039 15.618 -34.550 1.00 14.67 121 GLY A C 1
ATOM 916 O O . GLY A 1 125 ? -2.072 14.406 -34.304 1.00 15.36 121 GLY A O 1
ATOM 917 N N . GLN A 1 126 ? -0.972 16.374 -34.299 1.00 12.78 122 GLN A N 1
ATOM 918 C CA . GLN A 1 126 ? 0.280 15.813 -33.812 1.00 12.00 122 GLN A CA 1
ATOM 919 C C . GLN A 1 126 ? 0.238 15.619 -32.303 1.00 10.40 122 GLN A C 1
ATOM 920 O O . GLN A 1 126 ? -0.133 16.534 -31.561 1.00 14.05 122 GLN A O 1
ATOM 926 N N . SER A 1 127 ? 0.632 14.432 -31.850 1.00 12.86 123 SER A N 1
ATOM 927 C CA . SER A 1 127 ? 0.806 14.217 -30.421 1.00 10.39 123 SER A CA 1
ATOM 928 C C . SER A 1 127 ? 2.001 15.025 -29.929 1.00 12.51 123 SER A C 1
ATOM 929 O O . SER A 1 127 ? 3.067 15.021 -30.553 1.00 16.28 123 SER A O 1
ATOM 932 N N . LEU A 1 128 ? 1.811 15.733 -28.818 1.00 13.51 124 LEU A N 1
ATOM 933 C CA . LEU A 1 128 ? 2.851 16.563 -28.223 1.00 15.40 124 LEU A CA 1
ATOM 934 C C . LEU A 1 128 ? 3.532 15.896 -27.039 1.00 17.67 124 LEU A C 1
ATOM 935 O O . LEU A 1 128 ? 4.759 15.961 -26.919 1.00 18.92 124 LEU A O 1
ATOM 940 N N . ARG A 1 129 ? 2.763 15.268 -26.152 1.00 14.79 125 ARG A N 1
ATOM 941 C CA . ARG A 1 129 ? 3.317 14.580 -24.996 1.00 21.64 125 ARG A CA 1
ATOM 942 C C . ARG A 1 129 ? 2.541 13.295 -24.755 1.00 12.71 125 ARG A C 1
ATOM 943 O O . ARG A 1 129 ? 1.345 13.211 -25.047 1.00 14.49 125 ARG A O 1
ATOM 951 N N . THR A 1 130 ? 3.235 12.296 -24.217 1.00 13.10 126 THR A N 1
ATOM 952 C CA . THR A 1 130 ? 2.605 11.094 -23.686 1.00 11.07 126 THR A CA 1
ATOM 953 C C . THR A 1 130 ? 2.901 11.029 -22.196 1.00 11.91 126 THR A C 1
ATOM 954 O O . THR A 1 130 ? 4.068 10.951 -21.795 1.00 15.83 126 THR A O 1
ATOM 958 N N . LEU A 1 131 ? 1.847 11.073 -21.383 1.00 11.26 127 LEU A N 1
ATOM 959 C CA . LEU A 1 131 ? 1.970 11.070 -19.929 1.00 10.64 127 LEU A CA 1
ATOM 960 C C . LEU A 1 131 ? 1.970 9.626 -19.442 1.00 11.05 127 LEU A C 1
ATOM 961 O O . LEU A 1 131 ? 0.925 8.968 -19.426 1.00 11.83 127 LEU A O 1
ATOM 966 N N . GLN A 1 132 ? 3.139 9.132 -19.047 1.00 12.96 128 GLN A N 1
ATOM 967 C CA . GLN A 1 132 ? 3.303 7.753 -18.614 1.00 12.69 128 GLN A CA 1
ATOM 968 C C . GLN A 1 132 ? 3.531 7.704 -17.111 1.00 11.53 128 GLN A C 1
ATOM 969 O O . GLN A 1 132 ? 4.279 8.517 -16.560 1.00 14.77 128 GLN A O 1
ATOM 975 N N . GLY A 1 133 ? 2.888 6.743 -16.454 1.00 12.55 129 GLY A N 1
ATOM 976 C CA . GLY A 1 133 ? 3.001 6.621 -15.014 1.00 14.79 129 GLY A CA 1
ATOM 977 C C . GLY A 1 133 ? 1.965 5.703 -14.402 1.00 14.41 129 GLY A C 1
ATOM 978 O O . GLY A 1 133 ? 2.276 4.936 -13.485 1.00 13.65 129 GLY A O 1
ATOM 979 N N . HIS A 1 134 ? 0.728 5.774 -14.889 1.00 9.04 130 HIS A N 1
ATOM 980 C CA . HIS A 1 134 ? -0.310 4.887 -14.384 1.00 8.45 130 HIS A CA 1
ATOM 981 C C . HIS A 1 134 ? 0.026 3.437 -14.715 1.00 14.61 130 HIS A C 1
ATOM 982 O O . HIS A 1 134 ? 0.662 3.136 -15.728 1.00 13.50 130 HIS A O 1
ATOM 989 N N . GLN A 1 135 ? -0.406 2.531 -13.841 1.00 8.67 131 GLN A N 1
ATOM 990 C CA . GLN A 1 135 ? -0.110 1.114 -13.993 1.00 12.84 131 GLN A CA 1
ATOM 991 C C . GLN A 1 135 ? -1.205 0.348 -14.718 1.00 15.00 131 GLN A C 1
ATOM 992 O O . GLN A 1 135 ? -0.991 -0.814 -15.080 1.00 19.72 131 GLN A O 1
ATOM 998 N N . SER A 1 136 ? -2.364 0.962 -14.931 1.00 12.01 132 SER A N 1
ATOM 999 C CA . SER A 1 136 ? -3.454 0.341 -15.668 1.00 10.08 132 SER A CA 1
ATOM 1000 C C . SER A 1 136 ? -4.300 1.454 -16.278 1.00 8.54 132 SER A C 1
ATOM 1001 O O . SER A 1 136 ? -3.926 2.630 -16.238 1.00 11.23 132 SER A O 1
ATOM 1004 N N . ALA A 1 137 ? -5.453 1.077 -16.831 1.00 10.17 133 ALA A N 1
ATOM 1005 C CA . ALA A 1 137 ? -6.210 1.962 -17.711 1.00 8.14 133 ALA A CA 1
ATOM 1006 C C . ALA A 1 137 ? -6.514 3.307 -17.063 1.00 11.50 133 ALA A C 1
ATOM 1007 O O . ALA A 1 137 ? -6.783 3.394 -15.862 1.00 9.55 133 ALA A O 1
ATOM 1009 N N . VAL A 1 138 ? -6.462 4.362 -17.873 1.00 8.57 134 VAL A N 1
ATOM 1010 C CA . VAL A 1 138 ? -6.970 5.668 -17.472 1.00 8.86 134 VAL A CA 1
ATOM 1011 C C . VAL A 1 138 ? -8.475 5.689 -17.703 1.00 11.64 134 VAL A C 1
ATOM 1012 O O . VAL A 1 138 ? -8.951 5.368 -18.799 1.00 14.17 134 VAL A O 1
ATOM 1016 N N . THR A 1 139 ? -9.228 6.056 -16.666 1.00 11.41 135 THR A N 1
ATOM 1017 C CA . THR A 1 139 ? -10.684 6.042 -16.721 1.00 11.58 135 THR A CA 1
ATOM 1018 C C . THR A 1 139 ? -11.297 7.425 -16.869 1.00 10.40 135 THR A C 1
ATOM 1019 O O . THR A 1 139 ? -12.427 7.536 -17.359 1.00 13.62 135 THR A O 1
ATOM 1023 N N . SER A 1 140 ? -10.587 8.470 -16.458 1.00 9.69 136 SER A N 1
ATOM 1024 C CA . SER A 1 140 ? -11.161 9.801 -16.365 1.00 10.43 136 SER A CA 1
ATOM 1025 C C . SER A 1 140 ? -10.033 10.819 -16.405 1.00 10.30 136 SER A C 1
ATOM 1026 O O . SER A 1 140 ? -8.904 10.524 -16.003 1.00 10.94 136 SER A O 1
ATOM 1029 N N . LEU A 1 141 ? -10.348 12.015 -16.896 1.00 9.57 137 LEU A N 1
ATOM 1030 C CA . LEU A 1 141 ? -9.353 13.076 -16.953 1.00 12.20 137 LEU A CA 1
ATOM 1031 C C . LEU A 1 141 ? -10.045 14.426 -17.037 1.00 12.22 137 LEU A C 1
ATOM 1032 O O . LEU A 1 141 ? -11.208 14.535 -17.434 1.00 13.09 137 LEU A O 1
ATOM 1037 N N . GLN A 1 142 ? -9.288 15.456 -16.671 1.00 11.46 138 GLN A N 1
ATOM 1038 C CA . GLN A 1 142 ? -9.660 16.851 -16.846 1.00 11.76 138 GLN A CA 1
ATOM 1039 C C . GLN A 1 142 ? -8.363 17.644 -16.928 1.00 13.83 138 GLN A C 1
ATOM 1040 O O . GLN A 1 142 ? -7.337 17.215 -16.395 1.00 15.55 138 GLN A O 1
ATOM 1046 N N . PHE A 1 143 ? -8.404 18.787 -17.612 1.00 16.55 139 PHE A N 1
ATOM 1047 C CA . PHE A 1 143 ? -7.199 19.597 -17.733 1.00 17.20 139 PHE A CA 1
ATOM 1048 C C . PHE A 1 143 ? -7.548 21.078 -17.828 1.00 17.62 139 PHE A C 1
ATOM 1049 O O . PHE A 1 143 ? -8.647 21.452 -18.241 1.00 18.61 139 PHE A O 1
ATOM 1057 N N A ASN A 1 144 ? -6.588 21.915 -17.439 0.58 24.72 140 ASN A N 1
ATOM 1058 N N B ASN A 1 144 ? -6.592 21.902 -17.415 0.42 24.70 140 ASN A N 1
ATOM 1059 C CA A ASN A 1 144 ? -6.672 23.345 -17.708 0.58 28.34 140 ASN A CA 1
ATOM 1060 C CA B ASN A 1 144 ? -6.615 23.350 -17.577 0.42 28.17 140 ASN A CA 1
ATOM 1061 C C A ASN A 1 144 ? -5.434 23.784 -18.481 0.58 33.60 140 ASN A C 1
ATOM 1062 C C B ASN A 1 144 ? -5.397 23.769 -18.407 0.42 33.48 140 ASN A C 1
ATOM 1063 O O A ASN A 1 144 ? -4.781 22.962 -19.135 0.58 37.19 140 ASN A O 1
ATOM 1064 O O B ASN A 1 144 ? -4.744 22.940 -19.042 0.42 36.96 140 ASN A O 1
ATOM 1073 N N . ASP A 1 145 ? -5.092 25.070 -18.399 1.00 34.66 141 ASP A N 1
ATOM 1074 C CA . ASP A 1 145 ? -3.936 25.558 -19.144 1.00 37.77 141 ASP A CA 1
ATOM 1075 C C . ASP A 1 145 ? -2.633 24.983 -18.606 1.00 34.39 141 ASP A C 1
ATOM 1076 O O . ASP A 1 145 ? -1.688 24.771 -19.374 1.00 44.72 141 ASP A O 1
ATOM 1081 N N . ASN A 1 146 ? -2.565 24.711 -17.304 1.00 31.41 142 ASN A N 1
ATOM 1082 C CA . ASN A 1 146 ? -1.322 24.296 -16.669 1.00 39.33 142 ASN A CA 1
ATOM 1083 C C . ASN A 1 146 ? -1.199 22.787 -16.507 1.00 33.65 142 ASN A C 1
ATOM 1084 O O . ASN A 1 146 ? -0.139 22.222 -16.792 1.00 29.89 142 ASN A O 1
ATOM 1089 N N . ILE A 1 147 ? -2.249 22.119 -16.027 1.00 22.80 143 ILE A N 1
ATOM 1090 C CA . ILE A 1 147 ? -2.108 20.760 -15.528 1.00 18.50 143 ILE A CA 1
ATOM 1091 C C . ILE A 1 147 ? -3.161 19.843 -16.134 1.00 17.14 143 ILE A C 1
ATOM 1092 O O . ILE A 1 147 ? -4.206 20.281 -16.622 1.00 17.96 143 ILE A O 1
ATOM 1097 N N . VAL A 1 148 ? -2.860 18.548 -16.084 1.00 13.07 144 VAL A N 1
ATOM 1098 C CA . VAL A 1 148 ? -3.805 17.477 -16.366 1.00 11.34 144 VAL A CA 1
ATOM 1099 C C . VAL A 1 148 ? -3.978 16.665 -15.091 1.00 12.01 144 VAL A C 1
ATOM 1100 O O . VAL A 1 148 ? -3.003 16.400 -14.380 1.00 14.66 144 VAL A O 1
ATOM 1104 N N . VAL A 1 149 ? -5.217 16.283 -14.797 1.00 14.06 145 VAL A N 1
ATOM 1105 C CA . VAL A 1 149 ? -5.536 15.408 -13.675 1.00 9.59 145 VAL A CA 1
ATOM 1106 C C . VAL A 1 149 ? -6.196 14.154 -14.234 1.00 11.49 145 VAL A C 1
ATOM 1107 O O . VAL A 1 149 ? -7.190 14.248 -14.962 1.00 12.63 145 VAL A O 1
ATOM 1111 N N . SER A 1 150 ? -5.643 12.987 -13.900 1.00 9.34 146 SER A N 1
ATOM 1112 C CA . SER A 1 150 ? -6.115 11.720 -14.443 1.00 9.42 146 SER A CA 1
ATOM 1113 C C . SER A 1 150 ? -6.428 10.736 -13.323 1.00 11.77 146 SER A C 1
ATOM 1114 O O . SER A 1 150 ? -5.782 10.739 -12.273 1.00 11.55 146 SER A O 1
ATOM 1117 N N . GLY A 1 151 ? -7.431 9.894 -13.560 1.00 10.11 147 GLY A N 1
ATOM 1118 C CA . GLY A 1 151 ? -7.758 8.803 -12.661 1.00 8.96 147 GLY A CA 1
ATOM 1119 C C . GLY A 1 151 ? -7.631 7.479 -13.388 1.00 8.17 147 GLY A C 1
ATOM 1120 O O . GLY A 1 151 ? -7.798 7.408 -14.607 1.00 10.72 147 GLY A O 1
ATOM 1121 N N . SER A 1 152 ? -7.346 6.418 -12.630 1.00 8.16 148 SER A N 1
ATOM 1122 C CA . SER A 1 152 ? -6.937 5.160 -13.240 1.00 5.90 148 SER A CA 1
ATOM 1123 C C . SER A 1 152 ? -7.474 3.960 -12.472 1.00 9.52 148 SER A C 1
ATOM 1124 O O . SER A 1 152 ? -7.804 4.041 -11.285 1.00 9.00 148 SER A O 1
ATOM 1127 N N . ASP A 1 153 ? -7.535 2.826 -13.181 1.00 9.60 149 ASP A N 1
ATOM 1128 C CA . ASP A 1 153 ? -7.844 1.549 -12.547 1.00 9.71 149 ASP A CA 1
ATOM 1129 C C . ASP A 1 153 ? -6.800 1.145 -11.516 1.00 10.38 149 ASP A C 1
ATOM 1130 O O . ASP A 1 153 ? -7.036 0.199 -10.758 1.00 11.54 149 ASP A O 1
ATOM 1135 N N . ASP A 1 154 ? -5.646 1.815 -11.478 1.00 7.95 150 ASP A N 1
ATOM 1136 C CA . ASP A 1 154 ? -4.626 1.487 -10.488 1.00 9.61 150 ASP A CA 1
ATOM 1137 C C . ASP A 1 154 ? -4.909 2.108 -9.122 1.00 9.39 150 ASP A C 1
ATOM 1138 O O . ASP A 1 154 ? -4.059 2.013 -8.230 1.00 12.24 150 ASP A O 1
ATOM 1143 N N . SER A 1 155 ? -6.079 2.737 -8.966 1.00 8.08 151 SER A N 1
ATOM 1144 C CA . SER A 1 155 ? -6.630 3.342 -7.744 1.00 9.37 151 SER A CA 1
ATOM 1145 C C . SER A 1 155 ? -6.031 4.706 -7.427 1.00 9.54 151 SER A C 1
ATOM 1146 O O . SER A 1 155 ? -6.326 5.260 -6.352 1.00 12.36 151 SER A O 1
ATOM 1149 N N . THR A 1 156 ? -5.225 5.283 -8.311 1.00 10.13 152 THR A N 1
ATOM 1150 C CA . THR A 1 156 ? -4.598 6.565 -8.035 1.00 8.67 152 THR A CA 1
ATOM 1151 C C . THR A 1 156 ? -5.147 7.662 -8.938 1.00 10.93 152 THR A C 1
ATOM 1152 O O . THR A 1 156 ? -5.720 7.411 -10.003 1.00 11.21 152 THR A O 1
ATOM 1156 N N . VAL A 1 157 ? -4.967 8.894 -8.473 1.00 9.02 153 VAL A N 1
ATOM 1157 C CA . VAL A 1 157 ? -5.127 10.098 -9.276 1.00 9.17 153 VAL A CA 1
ATOM 1158 C C . VAL A 1 157 ? -3.747 10.720 -9.438 1.00 10.34 153 VAL A C 1
ATOM 1159 O O . VAL A 1 157 ? -2.981 10.801 -8.472 1.00 12.28 153 VAL A O 1
ATOM 1163 N N . LYS A 1 158 ? -3.416 11.138 -10.656 1.00 10.49 154 LYS A N 1
ATOM 1164 C CA . LYS A 1 158 ? -2.127 11.759 -10.923 1.00 11.54 154 LYS A CA 1
ATOM 1165 C C . LYS A 1 158 ? -2.322 13.172 -11.457 1.00 12.30 154 LYS A C 1
ATOM 1166 O O . LYS A 1 158 ? -3.267 13.441 -12.206 1.00 11.93 154 LYS A O 1
ATOM 1172 N N . VAL A 1 159 ? -1.434 14.074 -11.041 1.00 11.77 155 VAL A N 1
ATOM 1173 C CA . VAL A 1 159 ? -1.412 15.459 -11.496 1.00 12.85 155 VAL A CA 1
ATOM 1174 C C . VAL A 1 159 ? -0.170 15.644 -12.356 1.00 10.08 155 VAL A C 1
ATOM 1175 O O . VAL A 1 159 ? 0.940 15.299 -11.932 1.00 15.51 155 VAL A O 1
ATOM 1179 N N . TRP A 1 160 ? -0.354 16.182 -13.560 1.00 14.11 156 TRP A N 1
ATOM 1180 C CA . TRP A 1 160 ? 0.715 16.276 -14.543 1.00 13.92 156 TRP A CA 1
ATOM 1181 C C . TRP A 1 160 ? 0.947 17.720 -14.961 1.00 14.39 156 TRP A C 1
ATOM 1182 O O . TRP A 1 160 ? 0.018 18.530 -14.998 1.00 15.88 156 TRP A O 1
ATOM 1193 N N . ASP A 1 161 ? 2.196 18.025 -15.306 1.00 18.25 157 ASP A N 1
ATOM 1194 C CA . ASP A 1 161 ? 2.545 19.286 -15.953 1.00 22.17 157 ASP A CA 1
ATOM 1195 C C . ASP A 1 161 ? 2.339 19.107 -17.453 1.00 21.43 157 ASP A C 1
ATOM 1196 O O . ASP A 1 161 ? 3.093 18.380 -18.106 1.00 23.12 157 ASP A O 1
ATOM 1201 N N . ILE A 1 162 ? 1.321 19.777 -18.000 1.00 19.59 158 ILE A N 1
ATOM 1202 C CA . ILE A 1 162 ? 0.946 19.562 -19.393 1.00 21.56 158 ILE A CA 1
ATOM 1203 C C . ILE A 1 162 ? 1.993 20.099 -20.361 1.00 33.93 158 ILE A C 1
ATOM 1204 O O . ILE A 1 162 ? 2.004 19.708 -21.533 1.00 37.40 158 ILE A O 1
ATOM 1209 N N . LYS A 1 163 ? 2.883 20.983 -19.906 1.00 27.34 159 LYS A N 1
ATOM 1210 C CA . LYS A 1 163 ? 3.917 21.506 -20.792 1.00 36.44 159 LYS A CA 1
ATOM 1211 C C . LYS A 1 163 ? 5.127 20.581 -20.846 1.00 36.09 159 LYS A C 1
ATOM 1212 O O . LYS A 1 163 ? 5.662 20.318 -21.929 1.00 41.24 159 LYS A O 1
ATOM 1218 N N . THR A 1 164 ? 5.568 20.078 -19.693 1.00 35.51 160 THR A N 1
ATOM 1219 C CA . THR A 1 164 ? 6.738 19.214 -19.634 1.00 34.82 160 THR A CA 1
ATOM 1220 C C . THR A 1 164 ? 6.401 17.736 -19.765 1.00 39.31 160 THR A C 1
ATOM 1221 O O . THR A 1 164 ? 7.296 16.935 -20.060 1.00 33.21 160 THR A O 1
ATOM 1225 N N . GLY A 1 165 ? 5.142 17.356 -19.561 1.00 30.91 161 GLY A N 1
ATOM 1226 C CA . GLY A 1 165 ? 4.775 15.955 -19.560 1.00 28.68 161 GLY A CA 1
ATOM 1227 C C . GLY A 1 165 ? 5.179 15.198 -18.318 1.00 31.93 161 GLY A C 1
ATOM 1228 O O . GLY A 1 165 ? 5.090 13.964 -18.304 1.00 35.71 161 GLY A O 1
ATOM 1229 N N . GLN A 1 166 ? 5.612 15.897 -17.274 1.00 26.85 162 GLN A N 1
ATOM 1230 C CA . GLN A 1 166 ? 6.109 15.273 -16.058 1.00 36.33 162 GLN A CA 1
ATOM 1231 C C . GLN A 1 166 ? 4.981 15.079 -15.052 1.00 20.01 162 GLN A C 1
ATOM 1232 O O . GLN A 1 166 ? 4.106 15.937 -14.908 1.00 21.44 162 GLN A O 1
ATOM 1238 N N . SER A 1 167 ? 5.003 13.938 -14.369 1.00 22.74 163 SER A N 1
ATOM 1239 C CA . SER A 1 167 ? 4.089 13.700 -13.260 1.00 20.46 163 SER A CA 1
ATOM 1240 C C . SER A 1 167 ? 4.494 14.570 -12.075 1.00 18.49 163 SER A C 1
ATOM 1241 O O . SER A 1 167 ? 5.628 14.482 -11.592 1.00 25.97 163 SER A O 1
ATOM 1244 N N . LEU A 1 168 ? 3.576 15.417 -11.610 1.00 16.66 164 LEU A N 1
ATOM 1245 C CA . LEU A 1 168 ? 3.886 16.299 -10.489 1.00 18.05 164 LEU A CA 1
ATOM 1246 C C . LEU A 1 168 ? 3.713 15.588 -9.153 1.00 20.73 164 LEU A C 1
ATOM 1247 O O . LEU A 1 168 ? 4.569 15.701 -8.267 1.00 19.89 164 LEU A O 1
ATOM 1252 N N . ARG A 1 169 ? 2.614 14.857 -8.989 1.00 17.42 165 ARG A N 1
ATOM 1253 C CA . ARG A 1 169 ? 2.376 14.126 -7.754 1.00 13.93 165 ARG A CA 1
ATOM 1254 C C . ARG A 1 169 ? 1.317 13.065 -8.007 1.00 13.05 165 ARG A C 1
ATOM 1255 O O . ARG A 1 169 ? 0.530 13.156 -8.953 1.00 15.49 165 ARG A O 1
ATOM 1263 N N . THR A 1 170 ? 1.320 12.049 -7.150 1.00 12.10 166 THR A N 1
ATOM 1264 C CA . THR A 1 170 ? 0.384 10.936 -7.236 1.00 11.46 166 THR A CA 1
ATOM 1265 C C . THR A 1 170 ? -0.450 10.913 -5.965 1.00 15.63 166 THR A C 1
ATOM 1266 O O . THR A 1 170 ? 0.101 10.898 -4.858 1.00 14.58 166 THR A O 1
ATOM 1270 N N . LEU A 1 171 ? -1.772 10.914 -6.125 1.00 11.39 167 LEU A N 1
ATOM 1271 C CA . LEU A 1 171 ? -2.707 10.985 -5.007 1.00 11.86 167 LEU A CA 1
ATOM 1272 C C . LEU A 1 171 ? -3.172 9.569 -4.692 1.00 11.64 167 LEU A C 1
ATOM 1273 O O . LEU A 1 171 ? -3.959 8.984 -5.445 1.00 11.05 167 LEU A O 1
ATOM 1278 N N . GLN A 1 172 ? -2.685 9.021 -3.584 1.00 9.82 168 GLN A N 1
ATOM 1279 C CA . GLN A 1 172 ? -2.975 7.650 -3.194 1.00 8.80 168 GLN A CA 1
ATOM 1280 C C . GLN A 1 172 ? -3.865 7.639 -1.962 1.00 11.73 168 GLN A C 1
ATOM 1281 O O . GLN A 1 172 ? -3.698 8.460 -1.056 1.00 14.53 168 GLN A O 1
ATOM 1287 N N . GLY A 1 173 ? -4.807 6.703 -1.935 1.00 12.05 169 GLY A N 1
ATOM 1288 C CA . GLY A 1 173 ? -5.742 6.615 -0.834 1.00 13.42 169 GLY A CA 1
ATOM 1289 C C . GLY A 1 173 ? -6.918 5.713 -1.138 1.00 12.42 169 GLY A C 1
ATOM 1290 O O . GLY A 1 173 ? -7.368 4.963 -0.269 1.00 11.06 169 GLY A O 1
ATOM 1291 N N . HIS A 1 174 ? -7.430 5.782 -2.365 1.00 9.94 170 HIS A N 1
ATOM 1292 C CA . HIS A 1 174 ? -8.498 4.879 -2.767 1.00 8.85 170 HIS A CA 1
ATOM 1293 C C . HIS A 1 174 ? -8.003 3.437 -2.755 1.00 11.99 170 HIS A C 1
ATOM 1294 O O . HIS A 1 174 ? -6.832 3.155 -3.021 1.00 12.23 170 HIS A O 1
ATOM 1301 N N . GLN A 1 175 ? -8.913 2.519 -2.433 1.00 9.40 171 GLN A N 1
ATOM 1302 C CA . GLN A 1 175 ? -8.582 1.104 -2.339 1.00 11.62 171 GLN A CA 1
ATOM 1303 C C . GLN A 1 175 ? -8.859 0.338 -3.624 1.00 15.12 171 GLN A C 1
ATOM 1304 O O . GLN A 1 175 ? -8.441 -0.820 -3.739 1.00 19.51 171 GLN A O 1
ATOM 1310 N N . SER A 1 176 ? -9.547 0.948 -4.584 1.00 10.41 172 SER A N 1
ATOM 1311 C CA . SER A 1 176 ? -9.795 0.329 -5.878 1.00 10.42 172 SER A CA 1
ATOM 1312 C C . SER A 1 176 ? -9.926 1.440 -6.916 1.00 9.15 172 SER A C 1
ATOM 1313 O O . SER A 1 176 ? -9.679 2.614 -6.625 1.00 10.83 172 SER A O 1
ATOM 1316 N N . ALA A 1 177 ? -10.331 1.061 -8.128 1.00 8.85 173 ALA A N 1
ATOM 1317 C CA . ALA A 1 177 ? -10.231 1.940 -9.287 1.00 7.96 173 ALA A CA 1
ATOM 1318 C C . ALA A 1 177 ? -10.917 3.282 -9.062 1.00 11.02 173 ALA A C 1
ATOM 1319 O O . ALA A 1 177 ? -11.988 3.360 -8.455 1.00 10.23 173 ALA A O 1
ATOM 1321 N N . VAL A 1 178 ? -10.285 4.343 -9.557 1.00 8.84 174 VAL A N 1
ATOM 1322 C CA . VAL A 1 178 ? -10.929 5.648 -9.638 1.00 8.64 174 VAL A CA 1
ATOM 1323 C C . VAL A 1 178 ? -11.819 5.667 -10.873 1.00 10.46 174 VAL A C 1
ATOM 1324 O O . VAL A 1 178 ? -11.373 5.334 -11.978 1.00 14.68 174 VAL A O 1
ATOM 1328 N N . THR A 1 179 ? -13.084 6.048 -10.686 1.00 10.34 175 THR A N 1
ATOM 1329 C CA . THR A 1 179 ? -14.079 6.011 -11.749 1.00 13.55 175 THR A CA 1
ATOM 1330 C C . THR A 1 179 ? -14.424 7.383 -12.305 1.00 10.94 175 THR A C 1
ATOM 1331 O O . THR A 1 179 ? -14.937 7.469 -13.426 1.00 13.12 175 THR A O 1
ATOM 1335 N N . SER A 1 180 ? -14.168 8.448 -11.550 1.00 8.39 176 SER A N 1
ATOM 1336 C CA . SER A 1 180 ? -14.633 9.776 -11.915 1.00 9.85 176 SER A CA 1
ATOM 1337 C C . SER A 1 180 ? -13.830 10.799 -11.129 1.00 12.13 176 SER A C 1
ATOM 1338 O O . SER A 1 180 ? -13.325 10.504 -10.042 1.00 10.60 176 SER A O 1
ATOM 1341 N N . LEU A 1 181 ? -13.716 12.002 -11.690 1.00 10.73 177 LEU A N 1
ATOM 1342 C CA . LEU A 1 181 ? -12.996 13.071 -11.013 1.00 11.57 177 LEU A CA 1
ATOM 1343 C C . LEU A 1 181 ? -13.415 14.417 -11.585 1.00 11.83 177 LEU A C 1
ATOM 1344 O O . LEU A 1 181 ? -13.912 14.514 -12.710 1.00 13.28 177 LEU A O 1
ATOM 1349 N N . GLN A 1 182 ? -13.190 15.455 -10.784 1.00 10.09 178 GLN A N 1
ATOM 1350 C CA . GLN A 1 182 ? -13.338 16.845 -11.189 1.00 10.63 178 GLN A CA 1
ATOM 1351 C C . GLN A 1 182 ? -12.402 17.667 -10.315 1.00 13.56 178 GLN A C 1
ATOM 1352 O O . GLN A 1 182 ? -12.153 17.312 -9.161 1.00 15.40 178 GLN A O 1
ATOM 1358 N N . PHE A 1 183 ? -11.869 18.756 -10.870 1.00 14.49 179 PHE A N 1
ATOM 1359 C CA . PHE A 1 183 ? -10.985 19.615 -10.093 1.00 15.38 179 PHE A CA 1
ATOM 1360 C C . PHE A 1 183 ? -11.195 21.078 -10.457 1.00 22.20 179 PHE A C 1
ATOM 1361 O O . PHE A 1 183 ? -11.739 21.413 -11.512 1.00 15.76 179 PHE A O 1
ATOM 1369 N N . ASN A 1 184 ? -10.763 21.945 -9.546 1.00 23.39 180 ASN A N 1
ATOM 1370 C CA . ASN A 1 184 ? -10.638 23.372 -9.814 1.00 30.74 180 ASN A CA 1
ATOM 1371 C C . ASN A 1 184 ? -9.219 23.781 -9.415 1.00 34.87 180 ASN A C 1
ATOM 1372 O O . ASN A 1 184 ? -8.305 22.954 -9.309 1.00 32.85 180 ASN A O 1
ATOM 1377 N N . ASP A 1 185 ? -9.017 25.075 -9.164 1.00 30.56 181 ASP A N 1
ATOM 1378 C CA . ASP A 1 185 ? -7.674 25.566 -8.876 1.00 35.30 181 ASP A CA 1
ATOM 1379 C C . ASP A 1 185 ? -7.156 25.153 -7.503 1.00 25.72 181 ASP A C 1
ATOM 1380 O O . ASP A 1 185 ? -5.953 25.288 -7.255 1.00 41.45 181 ASP A O 1
ATOM 1385 N N . ASN A 1 186 ? -8.012 24.652 -6.616 1.00 21.77 182 ASN A N 1
ATOM 1386 C CA . ASN A 1 186 ? -7.583 24.276 -5.277 1.00 28.30 182 ASN A CA 1
ATOM 1387 C C . ASN A 1 186 ? -7.830 22.816 -4.929 1.00 23.29 182 ASN A C 1
ATOM 1388 O O . ASN A 1 186 ? -7.081 22.256 -4.125 1.00 22.73 182 ASN A O 1
ATOM 1393 N N . ILE A 1 187 ? -8.841 22.183 -5.518 1.00 19.21 183 ILE A N 1
ATOM 1394 C CA . ILE A 1 187 ? -9.389 20.935 -5.006 1.00 14.83 183 ILE A CA 1
ATOM 1395 C C . ILE A 1 187 ? -9.535 19.933 -6.143 1.00 17.38 183 ILE A C 1
ATOM 1396 O O . ILE A 1 187 ? -9.946 20.295 -7.249 1.00 17.46 183 ILE A O 1
ATOM 1401 N N . VAL A 1 188 ? -9.181 18.676 -5.869 1.00 12.82 184 VAL A N 1
ATOM 1402 C CA . VAL A 1 188 ? -9.559 17.533 -6.694 1.00 12.01 184 VAL A CA 1
ATOM 1403 C C . VAL A 1 188 ? -10.588 16.725 -5.920 1.00 12.38 184 VAL A C 1
ATOM 1404 O O . VAL A 1 188 ? -10.438 16.510 -4.712 1.00 12.56 184 VAL A O 1
ATOM 1408 N N . VAL A 1 189 ? -11.629 16.273 -6.613 1.00 12.37 185 VAL A N 1
ATOM 1409 C CA . VAL A 1 189 ? -12.632 15.389 -6.030 1.00 10.31 185 VAL A CA 1
ATOM 1410 C C . VAL A 1 189 ? -12.692 14.135 -6.891 1.00 10.24 185 VAL A C 1
ATOM 1411 O O . VAL A 1 189 ? -12.863 14.227 -8.112 1.00 11.54 185 VAL A O 1
ATOM 1415 N N . SER A 1 190 ? -12.535 12.968 -6.264 1.00 9.33 186 SER A N 1
ATOM 1416 C CA . SER A 1 190 ? -12.464 11.704 -6.985 1.00 10.84 186 SER A CA 1
ATOM 1417 C C . SER A 1 190 ? -13.483 10.711 -6.436 1.00 10.72 186 SER A C 1
ATOM 1418 O O . SER A 1 190 ? -13.802 10.718 -5.248 1.00 10.70 186 SER A O 1
ATOM 1421 N N . GLY A 1 191 ? -13.993 9.864 -7.328 1.00 8.83 187 GLY A N 1
ATOM 1422 C CA . GLY A 1 191 ? -14.892 8.787 -6.947 1.00 7.93 187 GLY A CA 1
ATOM 1423 C C . GLY A 1 191 ? -14.289 7.453 -7.333 1.00 11.78 187 GLY A C 1
ATOM 1424 O O . GLY A 1 191 ? -13.527 7.357 -8.293 1.00 11.26 187 GLY A O 1
ATOM 1425 N N . SER A 1 192 ? -14.652 6.403 -6.591 1.00 8.25 188 SER A N 1
ATOM 1426 C CA . SER A 1 192 ? -13.939 5.139 -6.715 1.00 9.34 188 SER A CA 1
ATOM 1427 C C . SER A 1 192 ? -14.869 3.948 -6.537 1.00 10.62 188 SER A C 1
ATOM 1428 O O . SER A 1 192 ? -15.932 4.041 -5.917 1.00 9.49 188 SER A O 1
ATOM 1431 N N . ASP A 1 193 ? -14.435 2.811 -7.090 1.00 9.10 189 ASP A N 1
ATOM 1432 C CA . ASP A 1 193 ? -15.088 1.533 -6.844 1.00 9.38 189 ASP A CA 1
ATOM 1433 C C . ASP A 1 193 ? -15.078 1.141 -5.374 1.00 10.06 189 ASP A C 1
ATOM 1434 O O . ASP A 1 193 ? -15.804 0.212 -5.002 1.00 11.82 189 ASP A O 1
ATOM 1439 N N . ASP A 1 194 ? -14.275 1.805 -4.535 1.00 9.06 190 ASP A N 1
ATOM 1440 C CA . ASP A 1 194 ? -14.239 1.479 -3.113 1.00 9.14 190 ASP A CA 1
ATOM 1441 C C . ASP A 1 194 ? -15.401 2.098 -2.335 1.00 10.95 190 ASP A C 1
ATOM 1442 O O . ASP A 1 194 ? -15.433 1.983 -1.103 1.00 12.40 190 ASP A O 1
ATOM 1447 N N . SER A 1 195 ? -16.335 2.746 -3.041 1.00 8.60 191 SER A N 1
ATOM 1448 C CA . SER A 1 195 ? -17.591 3.344 -2.561 1.00 10.50 191 SER A CA 1
ATOM 1449 C C . SER A 1 195 ? -17.396 4.712 -1.921 1.00 11.43 191 SER A C 1
ATOM 1450 O O . SER A 1 195 ? -18.374 5.283 -1.407 1.00 12.47 191 SER A O 1
ATOM 1453 N N . THR A 1 196 ? -16.192 5.271 -1.941 1.00 9.90 192 THR A N 1
ATOM 1454 C CA . THR A 1 196 ? -15.948 6.557 -1.310 1.00 9.39 192 THR A CA 1
ATOM 1455 C C . THR A 1 196 ? -15.692 7.639 -2.350 1.00 10.53 192 THR A C 1
ATOM 1456 O O . THR A 1 196 ? -15.375 7.371 -3.513 1.00 10.17 192 THR A O 1
ATOM 1460 N N . VAL A 1 197 ? -15.865 8.877 -1.901 1.00 9.65 193 VAL A N 1
ATOM 1461 C CA . VAL A 1 197 ? -15.420 10.069 -2.605 1.00 8.21 193 VAL A CA 1
ATOM 1462 C C . VAL A 1 197 ? -14.341 10.716 -1.751 1.00 10.67 193 VAL A C 1
ATOM 1463 O O . VAL A 1 197 ? -14.488 10.817 -0.528 1.00 13.49 193 VAL A O 1
ATOM 1467 N N . LYS A 1 198 ? -13.248 11.134 -2.381 1.00 8.56 194 LYS A N 1
ATOM 1468 C CA . LYS A 1 198 ? -12.158 11.775 -1.660 1.00 8.75 194 LYS A CA 1
ATOM 1469 C C . LYS A 1 198 ? -11.927 13.182 -2.190 1.00 11.36 194 LYS A C 1
ATOM 1470 O O . LYS A 1 198 ? -12.052 13.438 -3.393 1.00 11.03 194 LYS A O 1
ATOM 1476 N N . VAL A 1 199 ? -11.615 14.095 -1.273 1.00 11.51 195 VAL A N 1
ATOM 1477 C CA . VAL A 1 199 ? -11.312 15.486 -1.584 1.00 11.46 195 VAL A CA 1
ATOM 1478 C C . VAL A 1 199 ? -9.833 15.711 -1.308 1.00 9.19 195 VAL A C 1
ATOM 1479 O O . VAL A 1 199 ? -9.348 15.397 -0.214 1.00 12.52 195 VAL A O 1
ATOM 1483 N N . TRP A 1 200 ? -9.118 16.247 -2.295 1.00 10.68 196 TRP A N 1
ATOM 1484 C CA . TRP A 1 200 ? -7.672 16.394 -2.223 1.00 16.48 196 TRP A CA 1
ATOM 1485 C C . TRP A 1 200 ? -7.262 17.844 -2.441 1.00 15.80 196 TRP A C 1
ATOM 1486 O O . TRP A 1 200 ? -7.891 18.576 -3.212 1.00 14.15 196 TRP A O 1
ATOM 1497 N N . ASP A 1 201 ? -6.181 18.241 -1.771 1.00 13.53 197 ASP A N 1
ATOM 1498 C CA . ASP A 1 201 ? -5.497 19.491 -2.079 1.00 20.26 197 ASP A CA 1
ATOM 1499 C C . ASP A 1 201 ? -4.660 19.284 -3.336 1.00 15.43 197 ASP A C 1
ATOM 1500 O O . ASP A 1 201 ? -3.744 18.455 -3.348 1.00 14.52 197 ASP A O 1
ATOM 1505 N N . ILE A 1 202 ? -4.968 20.035 -4.394 1.00 15.66 198 ILE A N 1
ATOM 1506 C CA . ILE A 1 202 ? -4.329 19.778 -5.680 1.00 16.31 198 ILE A CA 1
ATOM 1507 C C . ILE A 1 202 ? -2.872 20.229 -5.675 1.00 22.93 198 ILE A C 1
ATOM 1508 O O . ILE A 1 202 ? -2.048 19.693 -6.426 1.00 25.10 198 ILE A O 1
ATOM 1513 N N . LYS A 1 203 ? -2.521 21.196 -4.825 1.00 21.08 199 LYS A N 1
ATOM 1514 C CA . LYS A 1 203 ? -1.157 21.715 -4.819 1.00 18.63 199 LYS A CA 1
ATOM 1515 C C . LYS A 1 203 ? -0.218 20.830 -4.008 1.00 22.80 199 LYS A C 1
ATOM 1516 O O . LYS A 1 203 ? 0.955 20.675 -4.367 1.00 22.23 199 LYS A O 1
ATOM 1522 N N . THR A 1 204 ? -0.710 20.246 -2.915 1.00 17.66 200 THR A N 1
ATOM 1523 C CA . THR A 1 204 ? 0.104 19.384 -2.069 1.00 18.79 200 THR A CA 1
ATOM 1524 C C . THR A 1 204 ? -0.114 17.901 -2.329 1.00 17.60 200 THR A C 1
ATOM 1525 O O . THR A 1 204 ? 0.732 17.090 -1.937 1.00 18.42 200 THR A O 1
ATOM 1529 N N . GLY A 1 205 ? -1.219 17.529 -2.969 1.00 15.20 201 GLY A N 1
ATOM 1530 C CA . GLY A 1 205 ? -1.548 16.131 -3.149 1.00 13.33 201 GLY A CA 1
ATOM 1531 C C . GLY A 1 205 ? -2.147 15.460 -1.936 1.00 15.86 201 GLY A C 1
ATOM 1532 O O . GLY A 1 205 ? -2.386 14.247 -1.971 1.00 16.85 201 GLY A O 1
ATOM 1533 N N . GLN A 1 206 ? -2.406 16.211 -0.868 1.00 13.82 202 GLN A N 1
ATOM 1534 C CA . GLN A 1 206 ? -2.895 15.640 0.378 1.00 11.43 202 GLN A CA 1
ATOM 1535 C C . GLN A 1 206 ? -4.404 15.451 0.333 1.00 11.38 202 GLN A C 1
ATOM 1536 O O . GLN A 1 206 ? -5.142 16.365 -0.049 1.00 14.46 202 GLN A O 1
ATOM 1542 N N . SER A 1 207 ? -4.861 14.268 0.734 1.00 11.72 203 SER A N 1
ATOM 1543 C CA . SER A 1 207 ? -6.289 14.056 0.923 1.00 11.88 203 SER A CA 1
ATOM 1544 C C . SER A 1 207 ? -6.766 14.854 2.130 1.00 14.26 203 SER A C 1
ATOM 1545 O O . SER A 1 207 ? -6.127 14.846 3.188 1.00 17.69 203 SER A O 1
ATOM 1548 N N . LEU A 1 208 ? -7.884 15.555 1.962 1.00 12.63 204 LEU A N 1
ATOM 1549 C CA . LEU A 1 208 ? -8.469 16.378 3.012 1.00 12.77 204 LEU A CA 1
ATOM 1550 C C . LEU A 1 208 ? -9.669 15.723 3.678 1.00 18.43 204 LEU A C 1
ATOM 1551 O O . LEU A 1 208 ? -9.828 15.823 4.898 1.00 18.54 204 LEU A O 1
ATOM 1556 N N . ARG A 1 209 ? -10.521 15.058 2.900 1.00 14.99 205 ARG A N 1
ATOM 1557 C CA . ARG A 1 209 ? -11.733 14.441 3.418 1.00 23.21 205 ARG A CA 1
ATOM 1558 C C . ARG A 1 209 ? -12.006 13.160 2.645 1.00 14.19 205 ARG A C 1
ATOM 1559 O O . ARG A 1 209 ? -11.727 13.083 1.445 1.00 15.42 205 ARG A O 1
ATOM 1567 N N . THR A 1 210 ? -12.552 12.163 3.336 1.00 12.03 206 THR A N 1
ATOM 1568 C CA . THR A 1 210 ? -13.086 10.963 2.702 1.00 10.88 206 THR A CA 1
ATOM 1569 C C . THR A 1 210 ? -14.576 10.897 2.995 1.00 13.84 206 THR A C 1
ATOM 1570 O O . THR A 1 210 ? -14.980 10.807 4.160 1.00 15.24 206 THR A O 1
ATOM 1574 N N . LEU A 1 211 ? -15.386 10.952 1.940 1.00 11.65 207 LEU A N 1
ATOM 1575 C CA . LEU A 1 211 ? -16.840 10.947 2.058 1.00 11.60 207 LEU A CA 1
ATOM 1576 C C . LEU A 1 211 ? -17.323 9.502 2.050 1.00 12.49 207 LEU A C 1
ATOM 1577 O O . LEU A 1 211 ? -17.341 8.852 1.000 1.00 12.95 207 LEU A O 1
ATOM 1582 N N . GLN A 1 212 ? -17.710 9.000 3.218 1.00 11.79 208 GLN A N 1
ATOM 1583 C CA . GLN A 1 212 ? -18.160 7.626 3.379 1.00 14.35 208 GLN A CA 1
ATOM 1584 C C . GLN A 1 212 ? -19.667 7.599 3.581 1.00 11.68 208 GLN A C 1
ATOM 1585 O O . GLN A 1 212 ? -20.219 8.423 4.316 1.00 14.46 208 GLN A O 1
ATOM 1591 N N . GLY A 1 213 ? -20.328 6.647 2.929 1.00 11.57 209 GLY A N 1
ATOM 1592 C CA . GLY A 1 213 ? -21.770 6.548 3.026 1.00 14.97 209 GLY A CA 1
ATOM 1593 C C . GLY A 1 213 ? -22.378 5.620 1.998 1.00 12.47 209 GLY A C 1
ATOM 1594 O O . GLY A 1 213 ? -23.279 4.838 2.318 1.00 13.89 209 GLY A O 1
ATOM 1595 N N . HIS A 1 214 ? -21.903 5.701 0.756 1.00 9.73 210 HIS A N 1
ATOM 1596 C CA . HIS A 1 214 ? -22.403 4.811 -0.281 1.00 9.98 210 HIS A CA 1
ATOM 1597 C C . HIS A 1 214 ? -22.068 3.361 0.052 1.00 13.87 210 HIS A C 1
ATOM 1598 O O . HIS A 1 214 ? -21.046 3.060 0.674 1.00 13.14 210 HIS A O 1
ATOM 1605 N N . GLN A 1 215 ? -22.947 2.456 -0.371 1.00 8.67 211 GLN A N 1
ATOM 1606 C CA . GLN A 1 215 ? -22.789 1.038 -0.080 1.00 12.57 211 GLN A CA 1
ATOM 1607 C C . GLN A 1 215 ? -22.070 0.276 -1.183 1.00 15.69 211 GLN A C 1
ATOM 1608 O O . GLN A 1 215 ? -21.732 -0.896 -0.985 1.00 18.62 211 GLN A O 1
ATOM 1614 N N . SER A 1 216 ? -21.839 0.904 -2.332 1.00 12.32 212 SER A N 1
ATOM 1615 C CA . SER A 1 216 ? -21.096 0.288 -3.422 1.00 10.54 212 SER A CA 1
ATOM 1616 C C . SER A 1 216 ? -20.479 1.402 -4.263 1.00 9.35 212 SER A C 1
ATOM 1617 O O . SER A 1 216 ? -20.521 2.578 -3.889 1.00 10.83 212 SER A O 1
ATOM 1620 N N . ALA A 1 217 ? -19.920 1.025 -5.414 1.00 10.26 213 ALA A N 1
ATOM 1621 C CA . ALA A 1 217 ? -19.044 1.910 -6.175 1.00 7.42 213 ALA A CA 1
ATOM 1622 C C . ALA A 1 217 ? -19.697 3.254 -6.478 1.00 11.61 213 ALA A C 1
ATOM 1623 O O . ALA A 1 217 ? -20.899 3.337 -6.743 1.00 9.75 213 ALA A O 1
ATOM 1625 N N . VAL A 1 218 ? -18.890 4.311 -6.427 1.00 8.82 214 VAL A N 1
ATOM 1626 C CA . VAL A 1 218 ? -19.302 5.616 -6.930 1.00 8.66 214 VAL A CA 1
ATOM 1627 C C . VAL A 1 218 ? -19.066 5.649 -8.433 1.00 12.69 214 VAL A C 1
ATOM 1628 O O . VAL A 1 218 ? -17.968 5.334 -8.908 1.00 14.52 214 VAL A O 1
ATOM 1632 N N . THR A 1 219 ? -20.099 6.026 -9.187 1.00 11.32 215 THR A N 1
ATOM 1633 C CA . THR A 1 219 ? -20.043 6.011 -10.642 1.00 11.02 215 THR A CA 1
ATOM 1634 C C . THR A 1 219 ? -19.893 7.393 -11.257 1.00 10.20 215 THR A C 1
ATOM 1635 O O . THR A 1 219 ? -19.419 7.502 -12.393 1.00 13.72 215 THR A O 1
ATOM 1639 N N . SER A 1 220 ? -20.287 8.441 -10.541 1.00 10.20 216 SER A N 1
ATOM 1640 C CA . SER A 1 220 ? -20.355 9.776 -11.110 1.00 11.56 216 SER A CA 1
ATOM 1641 C C . SER A 1 220 ? -20.322 10.785 -9.974 1.00 10.43 216 SER A C 1
ATOM 1642 O O . SER A 1 220 ? -20.736 10.484 -8.852 1.00 11.07 216 SER A O 1
ATOM 1645 N N . LEU A 1 221 ? -19.824 11.981 -10.275 1.00 10.43 217 LEU A N 1
ATOM 1646 C CA . LEU A 1 221 ? -19.769 13.028 -9.266 1.00 13.63 217 LEU A CA 1
ATOM 1647 C C . LEU A 1 221 ? -19.672 14.386 -9.942 1.00 13.49 217 LEU A C 1
ATOM 1648 O O . LEU A 1 221 ? -19.276 14.505 -11.104 1.00 13.69 217 LEU A O 1
ATOM 1653 N N . GLN A 1 222 ? -20.031 15.409 -9.174 1.00 11.94 218 GLN A N 1
ATOM 1654 C CA . GLN A 1 222 ? -19.836 16.805 -9.533 1.00 12.38 218 GLN A CA 1
ATOM 1655 C C . GLN A 1 222 ? -19.751 17.584 -8.229 1.00 13.02 218 GLN A C 1
ATOM 1656 O O . GLN A 1 222 ? -20.329 17.175 -7.220 1.00 15.60 218 GLN A O 1
ATOM 1662 N N . PHE A 1 223 ? -19.011 18.692 -8.243 1.00 15.70 219 PHE A N 1
ATOM 1663 C CA . PHE A 1 223 ? -18.886 19.502 -7.038 1.00 16.21 219 PHE A CA 1
ATOM 1664 C C . PHE A 1 223 ? -18.793 20.974 -7.409 1.00 17.72 219 PHE A C 1
ATOM 1665 O O . PHE A 1 223 ? -18.454 21.334 -8.540 1.00 17.92 219 PHE A O 1
ATOM 1673 N N . ASN A 1 224 ? -19.121 21.823 -6.433 1.00 26.88 220 ASN A N 1
ATOM 1674 C CA . ASN A 1 224 ? -18.850 23.251 -6.521 1.00 34.63 220 ASN A CA 1
ATOM 1675 C C . ASN A 1 224 ? -18.121 23.704 -5.261 1.00 37.24 220 ASN A C 1
ATOM 1676 O O . ASN A 1 224 ? -17.404 22.915 -4.638 1.00 46.98 220 ASN A O 1
ATOM 1681 N N . ASP A 1 225 ? -18.306 24.962 -4.863 1.00 39.49 221 ASP A N 1
ATOM 1682 C CA . ASP A 1 225 ? -17.546 25.482 -3.732 1.00 45.62 221 ASP A CA 1
ATOM 1683 C C . ASP A 1 225 ? -17.967 24.827 -2.422 1.00 38.01 221 ASP A C 1
ATOM 1684 O O . ASP A 1 225 ? -17.125 24.563 -1.556 1.00 55.62 221 ASP A O 1
ATOM 1689 N N . ASN A 1 226 ? -19.260 24.557 -2.256 1.00 28.94 222 ASN A N 1
ATOM 1690 C CA . ASN A 1 226 ? -19.779 24.108 -0.972 1.00 38.04 222 ASN A CA 1
ATOM 1691 C C . ASN A 1 226 ? -20.076 22.619 -0.914 1.00 26.38 222 ASN A C 1
ATOM 1692 O O . ASN A 1 226 ? -19.897 22.007 0.143 1.00 28.16 222 ASN A O 1
ATOM 1697 N N . ILE A 1 227 ? -20.539 22.019 -2.010 1.00 22.57 223 ILE A N 1
ATOM 1698 C CA . ILE A 1 227 ? -21.123 20.689 -1.946 1.00 19.03 223 ILE A CA 1
ATOM 1699 C C . ILE A 1 227 ? -20.517 19.778 -3.003 1.00 16.94 223 ILE A C 1
ATOM 1700 O O . ILE A 1 227 ? -19.986 20.221 -4.024 1.00 19.52 223 ILE A O 1
ATOM 1705 N N . VAL A 1 228 ? -20.614 18.479 -2.730 1.00 11.89 224 VAL A N 1
ATOM 1706 C CA . VAL A 1 228 ? -20.330 17.416 -3.684 1.00 12.40 224 VAL A CA 1
ATOM 1707 C C . VAL A 1 228 ? -21.610 16.614 -3.871 1.00 13.48 224 VAL A C 1
ATOM 1708 O O . VAL A 1 228 ? -22.333 16.353 -2.903 1.00 15.13 224 VAL A O 1
ATOM 1712 N N . VAL A 1 229 ? -21.899 16.238 -5.114 1.00 13.07 225 VAL A N 1
ATOM 1713 C CA . VAL A 1 229 ? -23.027 15.375 -5.442 1.00 9.36 225 VAL A CA 1
ATOM 1714 C C . VAL A 1 229 ? -22.478 14.124 -6.113 1.00 11.67 225 VAL A C 1
ATOM 1715 O O . VAL A 1 229 ? -21.737 14.220 -7.097 1.00 12.45 225 VAL A O 1
ATOM 1719 N N . SER A 1 230 ? -22.834 12.955 -5.580 1.00 8.97 226 SER A N 1
ATOM 1720 C CA . SER A 1 230 ? -22.294 11.687 -6.055 1.00 9.49 226 SER A CA 1
ATOM 1721 C C . SER A 1 230 ? -23.417 10.712 -6.384 1.00 11.55 226 SER A C 1
ATOM 1722 O O . SER A 1 230 ? -24.481 10.729 -5.762 1.00 10.93 226 SER A O 1
ATOM 1725 N N . GLY A 1 231 ? -23.163 9.860 -7.375 1.00 10.62 227 GLY A N 1
ATOM 1726 C CA . GLY A 1 231 ? -24.071 8.784 -7.725 1.00 8.74 227 GLY A CA 1
ATOM 1727 C C . GLY A 1 231 ? -23.358 7.451 -7.606 1.00 10.20 227 GLY A C 1
ATOM 1728 O O . GLY A 1 231 ? -22.140 7.369 -7.769 1.00 10.58 227 GLY A O 1
ATOM 1729 N N . SER A 1 232 ? -24.125 6.399 -7.327 1.00 8.15 228 SER A N 1
ATOM 1730 C CA . SER A 1 232 ? -23.520 5.137 -6.925 1.00 5.97 228 SER A CA 1
ATOM 1731 C C . SER A 1 232 ? -24.292 3.943 -7.465 1.00 11.14 228 SER A C 1
ATOM 1732 O O . SER A 1 232 ? -25.476 4.030 -7.803 1.00 8.69 228 SER A O 1
ATOM 1735 N N . ASP A 1 233 ? -23.590 2.805 -7.513 1.00 9.97 229 ASP A N 1
ATOM 1736 C CA . ASP A 1 233 ? -24.225 1.531 -7.824 1.00 9.97 229 ASP A CA 1
ATOM 1737 C C . ASP A 1 233 ? -25.262 1.132 -6.784 1.00 9.72 229 ASP A C 1
ATOM 1738 O O . ASP A 1 233 ? -26.037 0.203 -7.031 1.00 11.85 229 ASP A O 1
ATOM 1743 N N . ASP A 1 234 ? -25.291 1.793 -5.624 1.00 8.10 230 ASP A N 1
ATOM 1744 C CA . ASP A 1 234 ? -26.287 1.466 -4.610 1.00 10.75 230 ASP A CA 1
ATOM 1745 C C . ASP A 1 234 ? -27.645 2.099 -4.894 1.00 10.10 230 ASP A C 1
ATOM 1746 O O . ASP A 1 234 ? -28.543 1.996 -4.050 1.00 12.14 230 ASP A O 1
ATOM 1751 N N . SER A 1 235 ? -27.792 2.746 -6.055 1.00 8.23 231 SER A N 1
ATOM 1752 C CA . SER A 1 235 ? -29.011 3.361 -6.601 1.00 9.23 231 SER A CA 1
ATOM 1753 C C . SER A 1 235 ? -29.323 4.722 -5.992 1.00 9.57 231 SER A C 1
ATOM 1754 O O . SER A 1 235 ? -30.390 5.284 -6.290 1.00 12.05 231 SER A O 1
ATOM 1757 N N . THR A 1 236 ? -28.441 5.288 -5.176 1.00 9.65 232 THR A N 1
ATOM 1758 C CA . THR A 1 236 ? -28.721 6.566 -4.540 1.00 8.46 232 THR A CA 1
ATOM 1759 C C . THR A 1 236 ? -27.821 7.668 -5.086 1.00 11.27 232 THR A C 1
ATOM 1760 O O . THR A 1 236 ? -26.760 7.422 -5.669 1.00 10.61 232 THR A O 1
ATOM 1764 N N . VAL A 1 237 ? -28.283 8.899 -4.890 1.00 10.33 233 VAL A N 1
ATOM 1765 C CA . VAL A 1 237 ? -27.480 10.102 -5.047 1.00 10.86 233 VAL A CA 1
ATOM 1766 C C . VAL A 1 237 ? -27.310 10.716 -3.665 1.00 9.86 233 VAL A C 1
ATOM 1767 O O . VAL A 1 237 ? -28.272 10.791 -2.893 1.00 13.40 233 VAL A O 1
ATOM 1771 N N . LYS A 1 238 ? -26.090 11.133 -3.340 1.00 10.58 234 LYS A N 1
ATOM 1772 C CA . LYS A 1 238 ? -25.814 11.743 -2.047 1.00 11.92 234 LYS A CA 1
ATOM 1773 C C . LYS A 1 238 ? -25.281 13.157 -2.237 1.00 13.00 234 LYS A C 1
ATOM 1774 O O . LYS A 1 238 ? -24.545 13.435 -3.189 1.00 11.84 234 LYS A O 1
ATOM 1780 N N . VAL A 1 239 ? -25.685 14.052 -1.336 1.00 11.73 235 VAL A N 1
ATOM 1781 C CA . VAL A 1 239 ? -25.219 15.434 -1.305 1.00 11.89 235 VAL A CA 1
ATOM 1782 C C . VAL A 1 239 ? -24.361 15.605 -0.060 1.00 11.68 235 VAL A C 1
ATOM 1783 O O . VAL A 1 239 ? -24.788 15.254 1.046 1.00 15.27 235 VAL A O 1
ATOM 1787 N N . TRP A 1 240 ? -23.155 16.137 -0.238 1.00 13.65 236 TRP A N 1
ATOM 1788 C CA . TRP A 1 240 ? -22.175 16.216 0.834 1.00 15.79 236 TRP A CA 1
ATOM 1789 C C . TRP A 1 240 ? -21.749 17.656 1.076 1.00 13.20 236 TRP A C 1
ATOM 1790 O O . TRP A 1 240 ? -21.678 18.464 0.146 1.00 14.98 236 TRP A O 1
ATOM 1801 N N . ASP A 1 241 ? -21.440 17.960 2.334 1.00 18.89 237 ASP A N 1
ATOM 1802 C CA . ASP A 1 241 ? -20.782 19.211 2.694 1.00 22.52 237 ASP A CA 1
ATOM 1803 C C . ASP A 1 241 ? -19.284 19.036 2.471 1.00 20.52 237 ASP A C 1
ATOM 1804 O O . ASP A 1 241 ? -18.630 18.279 3.194 1.00 24.05 237 ASP A O 1
ATOM 1809 N N . ILE A 1 242 ? -18.736 19.733 1.472 1.00 19.82 238 ILE A N 1
ATOM 1810 C CA . ILE A 1 242 ? -17.343 19.516 1.096 1.00 20.56 238 ILE A CA 1
ATOM 1811 C C . ILE A 1 242 ? -16.377 20.015 2.164 1.00 38.50 238 ILE A C 1
ATOM 1812 O O . ILE A 1 242 ? -15.227 19.562 2.211 1.00 35.30 238 ILE A O 1
ATOM 1817 N N . LYS A 1 243 ? -16.810 20.931 3.030 1.00 27.98 239 LYS A N 1
ATOM 1818 C CA . LYS A 1 243 ? -15.925 21.440 4.071 1.00 38.53 239 LYS A CA 1
ATOM 1819 C C . LYS A 1 243 ? -15.864 20.485 5.257 1.00 32.90 239 LYS A C 1
ATOM 1820 O O . LYS A 1 243 ? -14.776 20.123 5.719 1.00 42.97 239 LYS A O 1
ATOM 1826 N N . THR A 1 244 ? -17.024 20.061 5.757 1.00 33.47 240 THR A N 1
ATOM 1827 C CA . THR A 1 244 ? -17.084 19.163 6.902 1.00 31.59 240 THR A CA 1
ATOM 1828 C C . THR A 1 244 ? -16.977 17.695 6.517 1.00 34.85 240 THR A C 1
ATOM 1829 O O . THR A 1 244 ? -16.666 16.864 7.379 1.00 35.40 240 THR A O 1
ATOM 1833 N N . GLY A 1 245 ? -17.224 17.355 5.255 1.00 31.00 241 GLY A N 1
ATOM 1834 C CA . GLY A 1 245 ? -17.195 15.971 4.835 1.00 26.96 241 GLY A CA 1
ATOM 1835 C C . GLY A 1 245 ? -18.390 15.151 5.257 1.00 31.91 241 GLY A C 1
ATOM 1836 O O . GLY A 1 245 ? -18.334 13.918 5.178 1.00 37.14 241 GLY A O 1
ATOM 1837 N N . GLN A 1 246 ? -19.470 15.788 5.696 1.00 23.53 242 GLN A N 1
ATOM 1838 C CA . GLN A 1 246 ? -20.638 15.082 6.196 1.00 31.52 242 GLN A CA 1
ATOM 1839 C C . GLN A 1 246 ? -21.692 14.939 5.107 1.00 20.04 242 GLN A C 1
ATOM 1840 O O . GLN A 1 246 ? -21.850 15.809 4.247 1.00 20.12 242 GLN A O 1
ATOM 1846 N N . SER A 1 247 ? -22.408 13.819 5.153 1.00 22.55 243 SER A N 1
ATOM 1847 C CA . SER A 1 247 ? -23.516 13.584 4.238 1.00 20.31 243 SER A CA 1
ATOM 1848 C C . SER A 1 247 ? -24.695 14.469 4.627 1.00 17.70 243 SER A C 1
ATOM 1849 O O . SER A 1 247 ? -25.220 14.357 5.739 1.00 26.69 243 SER A O 1
ATOM 1852 N N . LEU A 1 248 ? -25.107 15.353 3.717 1.00 16.39 244 LEU A N 1
ATOM 1853 C CA . LEU A 1 248 ? -26.222 16.246 4.012 1.00 17.15 244 LEU A CA 1
ATOM 1854 C C . LEU A 1 248 ? -27.561 15.548 3.819 1.00 20.82 244 LEU A C 1
ATOM 1855 O O . LEU A 1 248 ? -28.460 15.670 4.659 1.00 20.08 244 LEU A O 1
ATOM 1860 N N . ARG A 1 249 ? -27.713 14.817 2.718 1.00 16.59 245 ARG A N 1
ATOM 1861 C CA . ARG A 1 249 ? -28.951 14.100 2.458 1.00 14.20 245 ARG A CA 1
ATOM 1862 C C . ARG A 1 249 ? -28.695 13.044 1.396 1.00 14.25 245 ARG A C 1
ATOM 1863 O O . ARG A 1 249 ? -27.754 13.143 0.604 1.00 15.64 245 ARG A O 1
ATOM 1871 N N . THR A 1 250 ? -29.545 12.024 1.403 1.00 11.92 246 THR A N 1
ATOM 1872 C CA . THR A 1 250 ? -29.468 10.922 0.457 1.00 10.73 246 THR A CA 1
ATOM 1873 C C . THR A 1 250 ? -30.743 10.912 -0.372 1.00 12.91 246 THR A C 1
ATOM 1874 O O . THR A 1 250 ? -31.849 10.933 0.181 1.00 14.77 246 THR A O 1
ATOM 1878 N N . LEU A 1 251 ? -30.585 10.895 -1.695 1.00 11.74 247 LEU A N 1
ATOM 1879 C CA . LEU A 1 251 ? -31.702 10.981 -2.630 1.00 12.03 247 LEU A CA 1
ATOM 1880 C C . LEU A 1 251 ? -32.033 9.570 -3.102 1.00 12.32 247 LEU A C 1
ATOM 1881 O O . LEU A 1 251 ? -31.292 8.985 -3.899 1.00 11.82 247 LEU A O 1
ATOM 1886 N N . GLN A 1 252 ? -33.141 9.027 -2.610 1.00 10.04 248 GLN A N 1
ATOM 1887 C CA . GLN A 1 252 ? -33.541 7.661 -2.907 1.00 9.23 248 GLN A CA 1
ATOM 1888 C C . GLN A 1 252 ? -34.777 7.661 -3.794 1.00 11.74 248 GLN A C 1
ATOM 1889 O O . GLN A 1 252 ? -35.675 8.491 -3.626 1.00 14.06 248 GLN A O 1
ATOM 1895 N N . GLY A 1 253 ? -34.817 6.722 -4.734 1.00 12.67 249 GLY A N 1
ATOM 1896 C CA . GLY A 1 253 ? -35.923 6.643 -5.666 1.00 12.99 249 GLY A CA 1
ATOM 1897 C C . GLY A 1 253 ? -35.624 5.761 -6.859 1.00 14.82 249 GLY A C 1
ATOM 1898 O O . GLY A 1 253 ? -36.500 5.030 -7.331 1.00 11.55 249 GLY A O 1
ATOM 1899 N N . HIS A 1 254 ? -34.394 5.827 -7.364 1.00 8.96 250 HIS A N 1
ATOM 1900 C CA . HIS A 1 254 ? -33.993 4.933 -8.440 1.00 9.29 250 HIS A CA 1
ATOM 1901 C C . HIS A 1 254 ? -34.006 3.490 -7.952 1.00 11.16 250 HIS A C 1
ATOM 1902 O O . HIS A 1 254 ? -33.744 3.202 -6.781 1.00 12.32 250 HIS A O 1
ATOM 1909 N N . GLN A 1 255 ? -34.317 2.574 -8.866 1.00 8.58 251 GLN A N 1
ATOM 1910 C CA . GLN A 1 255 ? -34.427 1.164 -8.527 1.00 11.15 251 GLN A CA 1
ATOM 1911 C C . GLN A 1 255 ? -33.170 0.369 -8.854 1.00 15.70 251 GLN A C 1
ATOM 1912 O O . GLN A 1 255 ? -33.098 -0.815 -8.506 1.00 19.36 251 GLN A O 1
ATOM 1918 N N . SER A 1 256 ? -32.186 0.986 -9.500 1.00 10.50 252 SER A N 1
ATOM 1919 C CA . SER A 1 256 ? -30.900 0.356 -9.766 1.00 10.89 252 SER A CA 1
ATOM 1920 C C . SER A 1 256 ? -29.854 1.458 -9.903 1.00 9.55 252 SER A C 1
ATOM 1921 O O . SER A 1 256 ? -30.136 2.635 -9.657 1.00 11.13 252 SER A O 1
ATOM 1924 N N . ALA A 1 257 ? -28.645 1.072 -10.313 1.00 9.33 253 ALA A N 1
ATOM 1925 C CA . ALA A 1 257 ? -27.480 1.944 -10.208 1.00 9.56 253 ALA A CA 1
ATOM 1926 C C . ALA A 1 257 ? -27.694 3.288 -10.894 1.00 11.43 253 ALA A C 1
ATOM 1927 O O . ALA A 1 257 ? -28.292 3.372 -11.969 1.00 10.28 253 ALA A O 1
ATOM 1929 N N . VAL A 1 258 ? -27.201 4.346 -10.253 1.00 8.83 254 VAL A N 1
ATOM 1930 C CA . VAL A 1 258 ? -27.109 5.658 -10.883 1.00 9.44 254 VAL A CA 1
ATOM 1931 C C . VAL A 1 258 ? -25.879 5.675 -11.780 1.00 12.04 254 VAL A C 1
ATOM 1932 O O . VAL A 1 258 ? -24.776 5.323 -11.345 1.00 15.36 254 VAL A O 1
ATOM 1936 N N . THR A 1 259 ? -26.067 6.075 -13.040 1.00 10.07 255 THR A N 1
ATOM 1937 C CA . THR A 1 259 ? -25.004 6.034 -14.038 1.00 13.45 255 THR A CA 1
ATOM 1938 C C . THR A 1 259 ? -24.435 7.402 -14.377 1.00 11.49 255 THR A C 1
ATOM 1939 O O . THR A 1 259 ? -23.312 7.478 -14.889 1.00 12.75 255 THR A O 1
ATOM 1943 N N . SER A 1 260 ? -25.181 8.472 -14.122 1.00 8.78 256 SER A N 1
ATOM 1944 C CA . SER A 1 260 ? -24.792 9.802 -14.564 1.00 11.05 256 SER A CA 1
ATOM 1945 C C . SER A 1 260 ? -25.578 10.821 -13.757 1.00 11.02 256 SER A C 1
ATOM 1946 O O . SER A 1 260 ? -26.667 10.526 -13.258 1.00 11.08 256 SER A O 1
ATOM 1949 N N . LEU A 1 261 ? -25.015 12.020 -13.632 1.00 11.59 257 LEU A N 1
ATOM 1950 C CA . LEU A 1 261 ? -25.688 13.087 -12.904 1.00 11.88 257 LEU A CA 1
ATOM 1951 C C . LEU A 1 261 ? -25.111 14.432 -13.318 1.00 12.08 257 LEU A C 1
ATOM 1952 O O . LEU A 1 261 ? -23.995 14.524 -13.837 1.00 13.39 257 LEU A O 1
ATOM 1957 N N . GLN A 1 262 ? -25.897 15.474 -13.065 1.00 11.18 258 GLN A N 1
ATOM 1958 C CA . GLN A 1 262 ? -25.487 16.862 -13.211 1.00 10.99 258 GLN A CA 1
ATOM 1959 C C . GLN A 1 262 ? -26.342 17.685 -12.258 1.00 11.65 258 GLN A C 1
ATOM 1960 O O . GLN A 1 262 ? -27.493 17.333 -11.991 1.00 16.16 258 GLN A O 1
ATOM 1966 N N . PHE A 1 263 ? -25.772 18.768 -11.729 1.00 14.46 259 PHE A N 1
ATOM 1967 C CA . PHE A 1 263 ? -26.550 19.628 -10.846 1.00 15.45 259 PHE A CA 1
ATOM 1968 C C . PHE A 1 263 ? -26.191 21.092 -11.063 1.00 20.43 259 PHE A C 1
ATOM 1969 O O . PHE A 1 263 ? -25.125 21.425 -11.590 1.00 15.96 259 PHE A O 1
ATOM 1977 N N . ASN A 1 264 ? -27.116 21.964 -10.655 1.00 23.23 260 ASN A N 1
ATOM 1978 C CA . ASN A 1 264 ? -26.830 23.382 -10.491 1.00 33.00 260 ASN A CA 1
ATOM 1979 C C . ASN A 1 264 ? -27.229 23.804 -9.080 1.00 32.09 260 ASN A C 1
ATOM 1980 O O . ASN A 1 264 ? -27.329 22.958 -8.184 1.00 29.11 260 ASN A O 1
ATOM 1985 N N . ASP A 1 265 ? -27.479 25.097 -8.869 1.00 28.51 261 ASP A N 1
ATOM 1986 C CA . ASP A 1 265 ? -27.773 25.567 -7.519 1.00 33.20 261 ASP A CA 1
ATOM 1987 C C . ASP A 1 265 ? -29.128 25.075 -7.017 1.00 29.36 261 ASP A C 1
ATOM 1988 O O . ASP A 1 265 ? -29.333 24.967 -5.802 1.00 41.04 261 ASP A O 1
ATOM 1993 N N . ASN A 1 266 ? -30.051 24.752 -7.921 1.00 20.39 262 ASN A N 1
ATOM 1994 C CA . ASN A 1 266 ? -31.397 24.360 -7.527 1.00 30.94 262 ASN A CA 1
ATOM 1995 C C . ASN A 1 266 ? -31.696 22.882 -7.703 1.00 23.34 262 ASN A C 1
ATOM 1996 O O . ASN A 1 266 ? -32.450 22.324 -6.904 1.00 22.96 262 ASN A O 1
ATOM 2001 N N . ILE A 1 267 ? -31.121 22.233 -8.711 1.00 20.50 263 ILE A N 1
ATOM 2002 C CA . ILE A 1 267 ? -31.648 20.981 -9.236 1.00 14.42 263 ILE A CA 1
ATOM 2003 C C . ILE A 1 267 ? -30.527 19.962 -9.382 1.00 15.30 263 ILE A C 1
ATOM 2004 O O . ILE A 1 267 ? -29.407 20.311 -9.767 1.00 17.08 263 ILE A O 1
ATOM 2009 N N . VAL A 1 268 ? -30.827 18.705 -9.051 1.00 13.33 264 VAL A N 1
ATOM 2010 C CA . VAL A 1 268 ? -30.018 17.553 -9.438 1.00 14.25 264 VAL A CA 1
ATOM 2011 C C . VAL A 1 268 ? -30.800 16.760 -10.475 1.00 10.98 264 VAL A C 1
ATOM 2012 O O . VAL A 1 268 ? -32.011 16.560 -10.332 1.00 12.90 264 VAL A O 1
ATOM 2016 N N . VAL A 1 269 ? -30.108 16.303 -11.516 1.00 12.93 265 VAL A N 1
ATOM 2017 C CA . VAL A 1 269 ? -30.687 15.418 -12.518 1.00 9.59 265 VAL A CA 1
ATOM 2018 C C . VAL A 1 269 ? -29.821 14.168 -12.597 1.00 10.23 265 VAL A C 1
ATOM 2019 O O . VAL A 1 269 ? -28.603 14.265 -12.783 1.00 10.99 265 VAL A O 1
ATOM 2023 N N . SER A 1 270 ? -30.445 12.998 -12.444 1.00 7.83 266 SER A N 1
ATOM 2024 C CA . SER A 1 270 ? -29.734 11.727 -12.387 1.00 9.85 266 SER A CA 1
ATOM 2025 C C . SER A 1 270 ? -30.286 10.753 -13.420 1.00 10.90 266 SER A C 1
ATOM 2026 O O . SER A 1 270 ? -31.476 10.769 -13.737 1.00 10.66 266 SER A O 1
ATOM 2029 N N . GLY A 1 271 ? -29.404 9.902 -13.941 1.00 9.32 267 GLY A N 1
ATOM 2030 C CA . GLY A 1 271 ? -29.797 8.831 -14.839 1.00 8.39 267 GLY A CA 1
ATOM 2031 C C . GLY A 1 271 ? -29.405 7.490 -14.247 1.00 10.92 267 GLY A C 1
ATOM 2032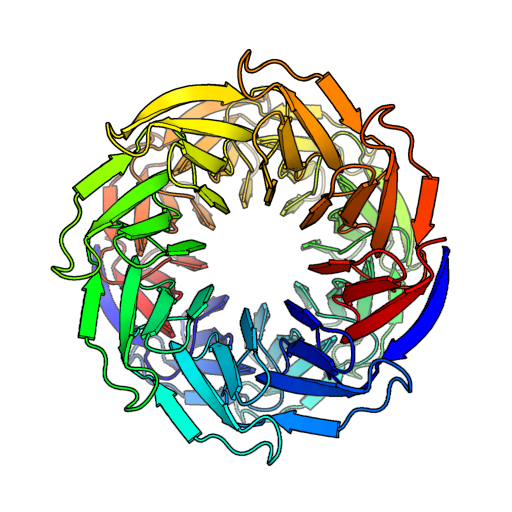 O O . GLY A 1 271 ? -28.442 7.393 -13.487 1.00 11.73 267 GLY A O 1
ATOM 2033 N N . SER A 1 272 ? -30.156 6.448 -14.608 1.00 8.52 268 SER A N 1
ATOM 2034 C CA . SER A 1 272 ? -30.042 5.176 -13.906 1.00 8.76 268 SER A CA 1
ATOM 2035 C C . SER A 1 272 ? -30.219 3.993 -14.847 1.00 11.30 268 SER A C 1
ATOM 2036 O O . SER A 1 272 ? -30.835 4.094 -15.912 1.00 10.01 268 SER A O 1
ATOM 2039 N N . ASP A 1 273 ? -29.681 2.849 -14.412 1.00 9.74 269 ASP A N 1
ATOM 2040 C CA . ASP A 1 273 ? -29.928 1.577 -15.077 1.00 9.72 269 ASP A CA 1
ATOM 2041 C C . ASP A 1 273 ? -31.398 1.176 -15.056 1.00 10.85 269 ASP A C 1
ATOM 2042 O O . ASP A 1 273 ? -31.771 0.242 -15.774 1.00 11.89 269 ASP A O 1
ATOM 2047 N N . ASP A 1 274 ? -32.237 1.842 -14.257 1.00 9.02 270 ASP A N 1
ATOM 2048 C CA . ASP A 1 274 ? -33.661 1.523 -14.227 1.00 9.25 270 ASP A CA 1
ATOM 2049 C C . ASP A 1 274 ? -34.430 2.149 -15.387 1.00 12.01 270 ASP A C 1
ATOM 2050 O O . ASP A 1 274 ? -35.660 2.027 -15.427 1.00 12.57 270 ASP A O 1
ATOM 2055 N N . SER A 1 275 ? -33.722 2.812 -16.309 1.00 9.38 271 SER A N 1
ATOM 2056 C CA . SER A 1 275 ? -34.204 3.417 -17.561 1.00 9.99 271 SER A CA 1
ATOM 2057 C C . SER A 1 275 ? -34.839 4.788 -17.365 1.00 10.69 271 SER A C 1
ATOM 2058 O O . SER A 1 275 ? -35.358 5.364 -18.342 1.00 12.63 271 SER A O 1
ATOM 2061 N N . THR A 1 276 ? -34.815 5.346 -16.161 1.00 9.29 272 THR A N 1
ATOM 2062 C CA . THR A 1 276 ? -35.438 6.636 -15.915 1.00 8.97 272 THR A CA 1
ATOM 2063 C C . THR A 1 276 ? -34.389 7.712 -15.665 1.00 10.37 272 THR A C 1
ATOM 2064 O O . THR A 1 276 ? -33.220 7.435 -15.378 1.00 10.74 272 THR A O 1
ATOM 2068 N N . VAL A 1 277 ? -34.836 8.954 -15.805 1.00 9.84 273 VAL A N 1
ATOM 2069 C CA . VAL A 1 277 ? -34.113 10.135 -15.357 1.00 7.67 273 VAL A CA 1
ATOM 2070 C C . VAL A 1 277 ? -34.958 10.793 -14.278 1.00 10.68 273 VAL A C 1
ATOM 2071 O O . VAL A 1 277 ? -36.177 10.922 -14.433 1.00 14.49 273 VAL A O 1
ATOM 2075 N N . LYS A 1 278 ? -34.327 11.190 -13.177 1.00 10.10 274 LYS A N 1
ATOM 2076 C CA . LYS A 1 278 ? -35.045 11.838 -12.089 1.00 8.40 274 LYS A CA 1
ATOM 2077 C C . LYS A 1 278 ? -34.509 13.244 -11.861 1.00 11.94 274 LYS A C 1
ATOM 2078 O O . LYS A 1 278 ? -33.308 13.498 -12.007 1.00 11.41 274 LYS A O 1
ATOM 2084 N N . VAL A 1 279 ? -35.421 14.157 -11.530 1.00 10.74 275 VAL A N 1
ATOM 2085 C CA . VAL A 1 279 ? -35.104 15.548 -11.232 1.00 11.49 275 VAL A CA 1
ATOM 2086 C C . VAL A 1 279 ? -35.381 15.776 -9.754 1.00 6.90 275 VAL A C 1
ATOM 2087 O O . VAL A 1 279 ? -36.475 15.463 -9.270 1.00 12.50 275 VAL A O 1
ATOM 2091 N N . TRP A 1 280 ? -34.392 16.308 -9.038 1.00 11.58 276 TRP A N 1
ATOM 2092 C CA . TRP A 1 280 ? -34.462 16.447 -7.591 1.00 14.38 276 TRP A CA 1
ATOM 2093 C C . TRP A 1 280 ? -34.229 17.892 -7.169 1.00 15.06 276 TRP A C 1
ATOM 2094 O O . TRP A 1 280 ? -33.441 18.617 -7.784 1.00 13.87 276 TRP A O 1
ATOM 2105 N N . ASP A 1 281 ? -34.905 18.292 -6.092 1.00 13.72 277 ASP A N 1
ATOM 2106 C CA . ASP A 1 281 ? -34.585 19.528 -5.389 1.00 20.99 277 ASP A CA 1
ATOM 2107 C C . ASP A 1 281 ? -33.342 19.290 -4.539 1.00 16.52 277 ASP A C 1
ATOM 2108 O O . ASP A 1 281 ? -33.358 18.454 -3.630 1.00 14.60 277 ASP A O 1
ATOM 2113 N N . ILE A 1 282 ? -32.266 20.021 -4.829 1.00 14.00 278 ILE A N 1
ATOM 2114 C CA . ILE A 1 282 ? -31.002 19.748 -4.155 1.00 16.05 278 ILE A CA 1
ATOM 2115 C C . ILE A 1 282 ? -31.020 20.229 -2.705 1.00 20.99 278 ILE A C 1
ATOM 2116 O O . ILE A 1 282 ? -30.296 19.687 -1.861 1.00 24.01 278 ILE A O 1
ATOM 2121 N N . LYS A 1 283 ? -31.846 21.227 -2.382 1.00 20.59 279 LYS A N 1
ATOM 2122 C CA . LYS A 1 283 ? -31.873 21.755 -1.022 1.00 16.77 279 LYS A CA 1
ATOM 2123 C C . LYS A 1 283 ? -32.648 20.843 -0.078 1.00 24.94 279 LYS A C 1
ATOM 2124 O O . LYS A 1 283 ? -32.277 20.696 1.092 1.00 22.24 279 LYS A O 1
ATOM 2130 N N . THR A 1 284 ? -33.725 20.228 -0.568 1.00 17.87 280 THR A N 1
ATOM 2131 C CA . THR A 1 284 ? -34.571 19.369 0.249 1.00 18.11 280 THR A CA 1
ATOM 2132 C C . THR A 1 284 ? -34.337 17.886 0.010 1.00 15.84 280 THR A C 1
ATOM 2133 O O . THR A 1 284 ? -34.731 17.071 0.851 1.00 17.48 280 THR A O 1
ATOM 2137 N N . GLY A 1 285 ? -33.719 17.519 -1.110 1.00 16.22 281 GLY A N 1
ATOM 2138 C CA . GLY A 1 285 ? -33.554 16.128 -1.469 1.00 12.97 281 GLY A CA 1
ATOM 2139 C C . GLY A 1 285 ? -34.772 15.477 -2.084 1.00 14.46 281 GLY A C 1
ATOM 2140 O O . GLY A 1 285 ? -34.734 14.273 -2.367 1.00 15.71 281 GLY A O 1
ATOM 2141 N N . GLN A 1 286 ? -35.845 16.228 -2.310 1.00 13.91 282 GLN A N 1
ATOM 2142 C CA . GLN A 1 286 ? -37.093 15.655 -2.791 1.00 10.98 282 GLN A CA 1
ATOM 2143 C C . GLN A 1 286 ? -37.058 15.475 -4.301 1.00 11.35 282 GLN A C 1
ATOM 2144 O O . GLN A 1 286 ? -36.671 16.389 -5.035 1.00 14.28 282 GLN A O 1
ATOM 2150 N N . SER A 1 287 ? -37.468 14.297 -4.764 1.00 10.78 283 SER A N 1
ATOM 2151 C CA . SER A 1 287 ? -37.653 14.095 -6.193 1.00 10.51 283 SER A CA 1
ATOM 2152 C C . SER A 1 287 ? -38.851 14.907 -6.666 1.00 12.20 283 SER A C 1
ATOM 2153 O O . SER A 1 287 ? -39.913 14.898 -6.035 1.00 18.10 283 SER A O 1
ATOM 2156 N N . LEU A 1 288 ? -38.667 15.632 -7.767 1.00 12.21 284 LEU A N 1
ATOM 2157 C CA . LEU A 1 288 ? -39.710 16.467 -8.347 1.00 13.62 284 LEU A CA 1
ATOM 2158 C C . LEU A 1 288 ? -40.401 15.809 -9.531 1.00 16.52 284 LEU A C 1
ATOM 2159 O O . LEU A 1 288 ? -41.624 15.909 -9.664 1.00 19.24 284 LEU A O 1
ATOM 2164 N N . ARG A 1 289 ? -39.642 15.142 -10.399 1.00 17.98 285 ARG A N 1
ATOM 2165 C CA . ARG A 1 289 ? -40.199 14.499 -11.579 1.00 18.19 285 ARG A CA 1
ATOM 2166 C C . ARG A 1 289 ? -39.387 13.252 -11.895 1.00 14.77 285 ARG A C 1
ATOM 2167 O O . ARG A 1 289 ? -38.174 13.210 -11.668 1.00 14.42 285 ARG A O 1
ATOM 2175 N N . THR A 1 290 ? -40.072 12.236 -12.413 1.00 12.06 286 THR A N 1
ATOM 2176 C CA . THR A 1 290 ? -39.432 11.047 -12.962 1.00 10.38 286 THR A CA 1
ATOM 2177 C C . THR A 1 290 ? -39.721 11.000 -14.455 1.00 14.25 286 THR A C 1
ATOM 2178 O O . THR A 1 290 ? -40.885 10.952 -14.867 1.00 15.78 286 THR A O 1
ATOM 2182 N N . LEU A 1 291 ? -38.662 11.019 -15.256 1.00 12.87 287 LEU A N 1
ATOM 2183 C CA . LEU A 1 291 ? -38.774 11.063 -16.710 1.00 12.51 287 LEU A CA 1
ATOM 2184 C C . LEU A 1 291 ? -38.767 9.632 -17.234 1.00 12.98 287 LEU A C 1
ATOM 2185 O O . LEU A 1 291 ? -37.720 8.977 -17.259 1.00 14.03 287 LEU A O 1
ATOM 2190 N N . GLN A 1 292 ? -39.934 9.145 -17.644 1.00 12.72 288 GLN A N 1
ATOM 2191 C CA . GLN A 1 292 ? -40.108 7.768 -18.081 1.00 11.79 288 GLN A CA 1
ATOM 2192 C C . GLN A 1 292 ? -40.321 7.722 -19.586 1.00 10.94 288 GLN A C 1
ATOM 2193 O O . GLN A 1 292 ? -41.056 8.543 -20.144 1.00 14.31 288 GLN A O 1
ATOM 2199 N N . GLY A 1 293 ? -39.679 6.758 -20.240 1.00 11.65 289 GLY A N 1
ATOM 2200 C CA . GLY A 1 293 ? -39.784 6.647 -21.681 1.00 12.66 289 GLY A CA 1
ATOM 2201 C C . GLY A 1 293 ? -38.753 5.730 -22.302 1.00 13.52 289 GLY A C 1
ATOM 2202 O O . GLY A 1 293 ? -39.071 4.961 -23.215 1.00 14.02 289 GLY A O 1
ATOM 2203 N N . HIS A 1 294 ? -37.511 5.806 -21.827 1.00 9.66 290 HIS A N 1
ATOM 2204 C CA . HIS A 1 294 ? -36.471 4.924 -22.334 1.00 9.35 290 HIS A CA 1
ATOM 2205 C C . HIS A 1 294 ? -36.797 3.472 -22.005 1.00 11.82 290 HIS A C 1
ATOM 2206 O O . HIS A 1 294 ? -37.402 3.162 -20.975 1.00 12.86 290 HIS A O 1
ATOM 2213 N N . GLN A 1 295 ? -36.386 2.574 -22.897 1.00 8.48 291 GLN A N 1
ATOM 2214 C CA . GLN A 1 295 ? -36.683 1.158 -22.743 1.00 13.34 291 GLN A CA 1
ATOM 2215 C C . GLN A 1 295 ? -35.577 0.385 -22.042 1.00 15.11 291 GLN A C 1
ATOM 2216 O O . GLN A 1 295 ? -35.777 -0.790 -21.716 1.00 17.54 291 GLN A O 1
ATOM 2222 N N . SER A 1 296 ? -34.425 1.006 -21.813 1.00 12.44 292 SER A N 1
ATOM 2223 C CA . SER A 1 296 ? -33.334 0.382 -21.078 1.00 9.72 292 SER A CA 1
ATOM 2224 C C . SER A 1 296 ? -32.490 1.491 -20.457 1.00 9.27 292 SER A C 1
ATOM 2225 O O . SER A 1 296 ? -32.857 2.669 -20.502 1.00 10.89 292 SER A O 1
ATOM 2228 N N . ALA A 1 297 ? -31.346 1.106 -19.890 1.00 9.11 293 ALA A N 1
ATOM 2229 C CA . ALA A 1 297 ? -30.580 1.987 -19.014 1.00 7.19 293 ALA A CA 1
ATOM 2230 C C . ALA A 1 297 ? -30.273 3.332 -19.664 1.00 10.19 293 ALA A C 1
ATOM 2231 O O . ALA A 1 297 ? -30.001 3.415 -20.864 1.00 10.53 293 ALA A O 1
ATOM 2233 N N . VAL A 1 298 ? -30.330 4.390 -18.857 1.00 8.87 294 VAL A N 1
ATOM 2234 C CA . VAL A 1 298 ? -29.816 5.694 -19.260 1.00 8.70 294 VAL A CA 1
ATOM 2235 C C . VAL A 1 298 ? -28.312 5.711 -19.028 1.00 11.52 294 VAL A C 1
ATOM 2236 O O . VAL A 1 298 ? -27.838 5.384 -17.933 1.00 14.89 294 VAL A O 1
ATOM 2240 N N . THR A 1 299 ? -27.556 6.086 -20.062 1.00 9.55 295 THR A N 1
ATOM 2241 C CA . THR A 1 299 ? -26.099 6.067 -20.013 1.00 11.50 295 THR A CA 1
ATOM 2242 C C . THR A 1 299 ? -25.475 7.445 -19.857 1.00 10.19 295 THR A C 1
ATOM 2243 O O . THR A 1 299 ? -24.326 7.541 -19.411 1.00 13.96 295 THR A O 1
ATOM 2247 N N . SER A 1 300 ? -26.194 8.504 -20.217 1.00 10.92 296 SER A N 1
ATOM 2248 C CA . SER A 1 300 ? -25.619 9.838 -20.279 1.00 10.98 296 SER A CA 1
ATOM 2249 C C . SER A 1 300 ? -26.749 10.855 -20.260 1.00 9.47 296 SER A C 1
ATOM 2250 O O . SER A 1 300 ? -27.869 10.560 -20.685 1.00 11.15 296 SER A O 1
ATOM 2253 N N . LEU A 1 301 ? -26.445 12.050 -19.758 1.00 10.79 297 LEU A N 1
ATOM 2254 C CA . LEU A 1 301 ? -27.447 13.103 -19.690 1.00 13.32 297 LEU A CA 1
ATOM 2255 C C . LEU A 1 301 ? -26.762 14.457 -19.597 1.00 11.76 297 LEU A C 1
ATOM 2256 O O . LEU A 1 301 ? -25.588 14.565 -19.233 1.00 13.57 297 LEU A O 1
ATOM 2261 N N . GLN A 1 302 ? -27.534 15.491 -19.921 1.00 12.55 298 GLN A N 1
ATOM 2262 C CA . GLN A 1 302 ? -27.162 16.884 -19.720 1.00 13.28 298 GLN A CA 1
ATOM 2263 C C . GLN A 1 302 ? -28.459 17.678 -19.638 1.00 16.80 298 GLN A C 1
ATOM 2264 O O . GLN A 1 302 ? -29.470 17.279 -20.220 1.00 15.20 298 GLN A O 1
ATOM 2270 N N . PHE A 1 303 ? -28.437 18.787 -18.898 1.00 16.35 299 PHE A N 1
ATOM 2271 C CA . PHE A 1 303 ? -29.633 19.614 -18.784 1.00 16.83 299 PHE A CA 1
ATOM 2272 C C . PHE A 1 303 ? -29.251 21.084 -18.690 1.00 16.64 299 PHE A C 1
ATOM 2273 O O . PHE A 1 303 ? -28.106 21.436 -18.396 1.00 17.87 299 PHE A O 1
ATOM 2281 N N . ASN A 1 304 ? -30.239 21.940 -18.962 1.00 24.61 300 ASN A N 1
ATOM 2282 C CA . ASN A 1 304 ? -30.143 23.367 -18.683 1.00 32.68 300 ASN A CA 1
ATOM 2283 C C . ASN A 1 304 ? -31.421 23.835 -17.992 1.00 39.12 300 ASN A C 1
ATOM 2284 O O . ASN A 1 304 ? -32.081 23.050 -17.304 1.00 42.31 300 ASN A O 1
ATOM 2289 N N . ASP A 1 305 ? -31.793 25.102 -18.179 1.00 34.77 301 ASP A N 1
ATOM 2290 C CA . ASP A 1 305 ? -32.940 25.636 -17.452 1.00 44.15 301 ASP A CA 1
ATOM 2291 C C . ASP A 1 305 ? -34.244 24.998 -17.914 1.00 36.08 301 ASP A C 1
ATOM 2292 O O . ASP A 1 305 ? -35.151 24.771 -17.105 1.00 48.00 301 ASP A O 1
ATOM 2297 N N . ASN A 1 306 ? -34.358 24.696 -19.205 1.00 27.47 302 ASN A N 1
ATOM 2298 C CA . ASN A 1 306 ? -35.629 24.277 -19.781 1.00 33.63 302 ASN A CA 1
ATOM 2299 C C . ASN A 1 306 ? -35.727 22.779 -20.019 1.00 30.46 302 ASN A C 1
ATOM 2300 O O . ASN A 1 306 ? -36.804 22.202 -19.841 1.00 30.46 302 ASN A O 1
ATOM 2305 N N . ILE A 1 307 ? -34.640 22.129 -20.435 1.00 21.42 303 ILE A N 1
ATOM 2306 C CA . ILE A 1 307 ? -34.736 20.793 -21.002 1.00 17.59 303 ILE A CA 1
ATOM 2307 C C . ILE A 1 307 ? -33.689 19.864 -20.406 1.00 15.46 303 ILE A C 1
ATOM 2308 O O . ILE A 1 307 ? -32.658 20.291 -19.880 1.00 19.46 303 ILE A O 1
ATOM 2313 N N . VAL A 1 308 ? -33.976 18.567 -20.516 1.00 12.35 304 VAL A N 1
ATOM 2314 C CA . VAL A 1 308 ? -33.039 17.489 -20.236 1.00 13.85 304 VAL A CA 1
ATOM 2315 C C . VAL A 1 308 ? -32.839 16.705 -21.525 1.00 14.22 304 VAL A C 1
ATOM 2316 O O . VAL A 1 308 ? -33.797 16.476 -22.272 1.00 13.26 304 VAL A O 1
ATOM 2320 N N . VAL A 1 309 ? -31.598 16.307 -21.795 1.00 11.76 305 VAL A N 1
ATOM 2321 C CA . VAL A 1 309 ? -31.267 15.461 -22.938 1.00 11.13 305 VAL A CA 1
ATOM 2322 C C . VAL A 1 309 ? -30.593 14.205 -22.402 1.00 10.90 305 VAL A C 1
ATOM 2323 O O . VAL A 1 309 ? -29.596 14.294 -21.676 1.00 12.28 305 VAL A O 1
ATOM 2327 N N . SER A 1 310 ? -31.139 13.037 -22.750 1.00 9.77 306 SER A N 1
ATOM 2328 C CA . SER A 1 310 ? -30.678 11.764 -22.211 1.00 10.20 306 SER A CA 1
ATOM 2329 C C . SER A 1 310 ? -30.352 10.788 -23.335 1.00 13.24 306 SER A C 1
ATOM 2330 O O . SER A 1 310 ? -30.974 10.808 -24.399 1.00 10.77 306 SER A O 1
ATOM 2333 N N . GLY A 1 311 ? -29.363 9.933 -23.083 1.00 10.92 307 GLY A N 1
ATOM 2334 C CA . GLY A 1 311 ? -29.013 8.861 -23.995 1.00 9.79 307 GLY A CA 1
ATOM 2335 C C . GLY A 1 311 ? -29.142 7.524 -23.290 1.00 10.55 307 GLY A C 1
ATOM 2336 O O . GLY A 1 311 ? -28.982 7.433 -22.073 1.00 11.73 307 GLY A O 1
ATOM 2337 N N . SER A 1 312 ? -29.423 6.478 -24.066 1.00 9.50 308 SER A N 1
ATOM 2338 C CA . SER A 1 312 ? -29.831 5.213 -23.472 1.00 6.76 308 SER A CA 1
ATOM 2339 C C . SER A 1 312 ? -29.286 4.025 -24.252 1.00 11.09 308 SER A C 1
ATOM 2340 O O . SER A 1 312 ? -28.971 4.116 -25.442 1.00 8.82 308 SER A O 1
ATOM 2343 N N . ASP A 1 313 ? -29.206 2.889 -23.552 1.00 10.69 309 ASP A N 1
ATOM 2344 C CA . ASP A 1 313 ? -28.908 1.613 -24.190 1.00 9.70 309 ASP A CA 1
ATOM 2345 C C . ASP A 1 313 ? -29.966 1.201 -25.204 1.00 9.30 309 ASP A C 1
ATOM 2346 O O . ASP A 1 313 ? -29.733 0.248 -25.954 1.00 10.81 309 ASP A O 1
ATOM 2351 N N . ASP A 1 314 ? -31.118 1.876 -25.244 1.00 8.29 310 ASP A N 1
ATOM 2352 C CA . ASP A 1 314 ? -32.137 1.554 -26.236 1.00 9.65 310 ASP A CA 1
ATOM 2353 C C . ASP A 1 314 ? -31.853 2.187 -27.595 1.00 10.82 310 ASP A C 1
ATOM 2354 O O . ASP A 1 314 ? -32.697 2.090 -28.492 1.00 11.10 310 ASP A O 1
ATOM 2359 N N . SER A 1 315 ? -30.690 2.829 -27.739 1.00 8.25 311 SER A N 1
ATOM 2360 C CA . SER A 1 315 ? -30.141 3.447 -28.955 1.00 8.54 311 SER A CA 1
ATOM 2361 C C . SER A 1 315 ? -30.740 4.813 -29.264 1.00 8.69 311 SER A C 1
ATOM 2362 O O . SER A 1 315 ? -30.431 5.377 -30.329 1.00 11.84 311 SER A O 1
ATOM 2365 N N . THR A 1 316 ? -31.563 5.381 -28.387 1.00 8.95 312 THR A N 1
ATOM 2366 C CA . THR A 1 316 ? -32.190 6.665 -28.661 1.00 8.67 312 THR A CA 1
ATOM 2367 C C . THR A 1 316 ? -31.646 7.759 -27.751 1.00 10.73 312 THR A C 1
ATOM 2368 O O . THR A 1 316 ? -31.073 7.504 -26.686 1.00 10.86 312 THR A O 1
ATOM 2372 N N . VAL A 1 317 ? -31.840 8.992 -28.205 1.00 10.27 313 VAL A N 1
ATOM 2373 C CA . VAL A 1 317 ? -31.685 10.191 -27.393 1.00 9.70 313 VAL A CA 1
ATOM 2374 C C . VAL A 1 317 ? -33.066 10.805 -27.220 1.00 9.65 313 VAL A C 1
ATOM 2375 O O . VAL A 1 317 ? -33.850 10.861 -28.174 1.00 12.58 313 VAL A O 1
ATOM 2379 N N . LYS A 1 318 ? -33.378 11.244 -26.003 1.00 9.49 314 LYS A N 1
ATOM 2380 C CA . LYS A 1 318 ? -34.663 11.869 -25.721 1.00 11.35 314 LYS A CA 1
ATOM 2381 C C . LYS A 1 318 ? -34.456 13.277 -25.179 1.00 12.59 314 LYS A C 1
ATOM 2382 O O . LYS A 1 318 ? -33.509 13.534 -24.430 1.00 12.90 314 LYS A O 1
ATOM 2388 N N . VAL A 1 319 ? -35.339 14.188 -25.588 1.00 12.59 315 VAL A N 1
ATOM 2389 C CA . VAL A 1 319 ? -35.361 15.565 -25.107 1.00 12.05 315 VAL A CA 1
ATOM 2390 C C . VAL A 1 319 ? -36.607 15.733 -24.251 1.00 11.87 315 VAL A C 1
ATOM 2391 O O . VAL A 1 319 ? -37.710 15.372 -24.677 1.00 13.93 315 VAL A O 1
ATOM 2395 N N . TRP A 1 320 ? -36.432 16.266 -23.044 1.00 12.44 316 TRP A N 1
ATOM 2396 C CA . TRP A 1 320 ? -37.505 16.339 -22.064 1.00 15.73 316 TRP A CA 1
ATOM 2397 C C . TRP A 1 320 ? -37.751 17.778 -21.638 1.00 13.55 316 TRP A C 1
ATOM 2398 O O . TRP A 1 320 ? -36.828 18.595 -21.589 1.00 15.30 316 TRP A O 1
ATOM 2409 N N . ASP A 1 321 ? -39.006 18.071 -21.303 1.00 19.74 317 ASP A N 1
ATOM 2410 C CA . ASP A 1 321 ? -39.362 19.320 -20.638 1.00 22.76 317 ASP A CA 1
ATOM 2411 C C . ASP A 1 321 ? -39.140 19.132 -19.143 1.00 17.44 317 ASP A C 1
ATOM 2412 O O . ASP A 1 321 ? -39.850 18.355 -18.497 1.00 24.17 317 ASP A O 1
ATOM 2417 N N . ILE A 1 322 ? -38.156 19.844 -18.587 1.00 19.10 318 ILE A N 1
ATOM 2418 C CA . ILE A 1 322 ? -37.770 19.616 -17.200 1.00 20.22 318 ILE A CA 1
ATOM 2419 C C . ILE A 1 322 ? -38.831 20.112 -16.224 1.00 37.28 318 ILE A C 1
ATOM 2420 O O . ILE A 1 322 ? -38.874 19.651 -15.077 1.00 39.07 318 ILE A O 1
ATOM 2425 N N . LYS A 1 323 ? -39.698 21.027 -16.647 1.00 29.77 319 LYS A N 1
ATOM 2426 C CA . LYS A 1 323 ? -40.753 21.529 -15.775 1.00 40.64 319 LYS A CA 1
ATOM 2427 C C . LYS A 1 323 ? -41.956 20.594 -15.802 1.00 38.67 319 LYS A C 1
ATOM 2428 O O . LYS A 1 323 ? -42.531 20.274 -14.762 1.00 53.59 319 LYS A O 1
ATOM 2434 N N . GLY B 1 5 ? 5.743 -21.045 -17.223 1.00 32.55 1 GLY B N 1
ATOM 2435 C CA . GLY B 1 5 ? 4.886 -19.874 -17.278 1.00 29.09 1 GLY B CA 1
ATOM 2436 C C . GLY B 1 5 ? 5.218 -18.919 -18.407 1.00 37.39 1 GLY B C 1
ATOM 2437 O O . GLY B 1 5 ? 5.114 -17.701 -18.252 1.00 42.33 1 GLY B O 1
ATOM 2438 N N . GLN B 1 6 ? 5.609 -19.470 -19.552 1.00 28.76 2 GLN B N 1
ATOM 2439 C CA . GLN B 1 6 ? 6.068 -18.675 -20.679 1.00 36.28 2 GLN B CA 1
ATOM 2440 C C . GLN B 1 6 ? 4.979 -18.540 -21.736 1.00 19.89 2 GLN B C 1
ATOM 2441 O O . GLN B 1 6 ? 4.115 -19.407 -21.885 1.00 21.90 2 GLN B O 1
ATOM 2447 N N . SER B 1 7 ? 5.033 -17.431 -22.467 1.00 21.46 3 SER B N 1
ATOM 2448 C CA . SER B 1 7 ? 4.126 -17.209 -23.583 1.00 21.42 3 SER B CA 1
ATOM 2449 C C . SER B 1 7 ? 4.533 -18.096 -24.752 1.00 17.59 3 SER B C 1
ATOM 2450 O O . SER B 1 7 ? 5.673 -18.031 -25.223 1.00 26.95 3 SER B O 1
ATOM 2453 N N . LEU B 1 8 ? 3.607 -18.933 -25.219 1.00 16.47 4 LEU B N 1
ATOM 2454 C CA . LEU B 1 8 ? 3.908 -19.819 -26.339 1.00 18.07 4 LEU B CA 1
ATOM 2455 C C . LEU B 1 8 ? 3.735 -19.110 -27.677 1.00 20.15 4 LEU B C 1
ATOM 2456 O O . LEU B 1 8 ? 4.585 -19.235 -28.566 1.00 20.52 4 LEU B O 1
ATOM 2461 N N . ARG B 1 9 ? 2.645 -18.364 -27.837 1.00 17.48 5 ARG B N 1
ATOM 2462 C CA . ARG B 1 9 ? 2.408 -17.630 -29.071 1.00 13.77 5 ARG B CA 1
ATOM 2463 C C . ARG B 1 9 ? 1.344 -16.575 -28.819 1.00 14.66 5 ARG B C 1
ATOM 2464 O O . ARG B 1 9 ? 0.550 -16.674 -27.878 1.00 16.47 5 ARG B O 1
ATOM 2472 N N . THR B 1 10 ? 1.351 -15.555 -29.669 1.00 12.11 6 THR B N 1
ATOM 2473 C CA . THR B 1 10 ? 0.414 -14.446 -29.586 1.00 11.26 6 THR B CA 1
ATOM 2474 C C . THR B 1 10 ? -0.424 -14.427 -30.853 1.00 15.79 6 THR B C 1
ATOM 2475 O O . THR B 1 10 ? 0.119 -14.441 -31.963 1.00 14.22 6 THR B O 1
ATOM 2479 N N . LEU B 1 11 ? -1.740 -14.405 -30.683 1.00 10.96 7 LEU B N 1
ATOM 2480 C CA . LEU B 1 11 ? -2.689 -14.498 -31.788 1.00 12.03 7 LEU B CA 1
ATOM 2481 C C . LEU B 1 11 ? -3.161 -13.085 -32.106 1.00 12.24 7 LEU B C 1
ATOM 2482 O O . LEU B 1 11 ? -3.954 -12.501 -31.362 1.00 10.82 7 LEU B O 1
ATOM 2487 N N . GLN B 1 12 ? -2.668 -12.535 -33.211 1.00 10.28 8 GLN B N 1
ATOM 2488 C CA . GLN B 1 12 ? -2.962 -11.168 -33.613 1.00 8.80 8 GLN B CA 1
ATOM 2489 C C . GLN B 1 12 ? -3.861 -11.169 -34.840 1.00 11.74 8 GLN B C 1
ATOM 2490 O O . GLN B 1 12 ? -3.711 -12.010 -35.732 1.00 13.96 8 GLN B O 1
ATOM 2496 N N . GLY B 1 13 ? -4.792 -10.221 -34.882 1.00 12.05 9 GLY B N 1
ATOM 2497 C CA . GLY B 1 13 ? -5.734 -10.139 -35.979 1.00 13.50 9 GLY B CA 1
ATOM 2498 C C . GLY B 1 13 ? -6.908 -9.235 -35.672 1.00 12.62 9 GLY B C 1
ATOM 2499 O O . GLY B 1 13 ? -7.365 -8.484 -36.538 1.00 11.59 9 GLY B O 1
ATOM 2500 N N . HIS B 1 14 ? -7.411 -9.301 -34.441 1.00 10.08 10 HIS B N 1
ATOM 2501 C CA . HIS B 1 14 ? -8.479 -8.401 -34.036 1.00 9.32 10 HIS B CA 1
ATOM 2502 C C . HIS B 1 14 ? -7.984 -6.960 -34.046 1.00 11.70 10 HIS B C 1
ATOM 2503 O O . HIS B 1 14 ? -6.810 -6.678 -33.789 1.00 12.37 10 HIS B O 1
ATOM 2510 N N . GLN B 1 15 ? -8.895 -6.040 -34.352 1.00 8.93 11 GLN B N 1
ATOM 2511 C CA . GLN B 1 15 ? -8.553 -4.629 -34.455 1.00 11.62 11 GLN B CA 1
ATOM 2512 C C . GLN B 1 15 ? -8.863 -3.843 -33.189 1.00 15.31 11 GLN B C 1
ATOM 2513 O O . GLN B 1 15 ? -8.477 -2.672 -33.096 1.00 18.51 11 GLN B O 1
ATOM 2519 N N . SER B 1 16 ? -9.537 -4.454 -32.219 1.00 9.81 12 SER B N 1
ATOM 2520 C CA . SER B 1 16 ? -9.798 -3.831 -30.928 1.00 10.32 12 SER B CA 1
ATOM 2521 C C . SER B 1 16 ? -9.930 -4.941 -29.888 1.00 9.12 12 SER B C 1
ATOM 2522 O O . SER B 1 16 ? -9.680 -6.114 -30.177 1.00 10.70 12 SER B O 1
ATOM 2525 N N . ALA B 1 17 ? -10.343 -4.564 -28.678 1.00 9.18 13 ALA B N 1
ATOM 2526 C CA . ALA B 1 17 ? -10.247 -5.444 -27.517 1.00 8.13 13 ALA B CA 1
ATOM 2527 C C . ALA B 1 17 ? -10.929 -6.789 -27.744 1.00 11.30 13 ALA B C 1
ATOM 2528 O O . ALA B 1 17 ? -12.001 -6.870 -28.348 1.00 10.08 13 ALA B O 1
ATOM 2530 N N . VAL B 1 18 ? -10.293 -7.849 -27.250 1.00 8.83 14 VAL B N 1
ATOM 2531 C CA . VAL B 1 18 ? -10.934 -9.157 -27.168 1.00 8.69 14 VAL B CA 1
ATOM 2532 C C . VAL B 1 18 ? -11.819 -9.181 -25.930 1.00 11.59 14 VAL B C 1
ATOM 2533 O O . VAL B 1 18 ? -11.368 -8.862 -24.823 1.00 15.46 14 VAL B O 1
ATOM 2537 N N . THR B 1 19 ? -13.086 -9.557 -26.117 1.00 10.72 15 THR B N 1
ATOM 2538 C CA . THR B 1 19 ? -14.079 -9.521 -25.050 1.00 13.44 15 THR B CA 1
ATOM 2539 C C . THR B 1 19 ? -14.421 -10.894 -24.493 1.00 11.13 15 THR B C 1
ATOM 2540 O O . THR B 1 19 ? -14.921 -10.981 -23.366 1.00 13.62 15 THR B O 1
ATOM 2544 N N . SER B 1 20 ? -14.176 -11.957 -25.252 1.00 8.48 16 SER B N 1
ATOM 2545 C CA . SER B 1 20 ? -14.638 -13.285 -24.884 1.00 9.99 16 SER B CA 1
ATOM 2546 C C . SER B 1 20 ? -13.829 -14.308 -25.663 1.00 11.18 16 SER B C 1
ATOM 2547 O O . SER B 1 20 ? -13.315 -14.013 -26.745 1.00 10.18 16 SER B O 1
ATOM 2550 N N . LEU B 1 21 ? -13.719 -15.511 -25.101 1.00 10.66 17 LEU B N 1
ATOM 2551 C CA . LEU B 1 21 ? -13.002 -16.582 -25.779 1.00 11.19 17 LEU B CA 1
ATOM 2552 C C . LEU B 1 21 ? -13.422 -17.927 -25.208 1.00 12.14 17 LEU B C 1
ATOM 2553 O O . LEU B 1 21 ? -13.916 -18.026 -24.082 1.00 13.10 17 LEU B O 1
ATOM 2558 N N . GLN B 1 22 ? -13.199 -18.964 -26.011 1.00 10.38 18 GLN B N 1
ATOM 2559 C CA . GLN B 1 22 ? -13.336 -20.353 -25.599 1.00 10.17 18 GLN B CA 1
ATOM 2560 C C . GLN B 1 22 ? -12.397 -21.174 -26.473 1.00 13.29 18 GLN B C 1
ATOM 2561 O O . GLN B 1 22 ? -12.160 -20.814 -27.628 1.00 15.01 18 GLN B O 1
ATOM 2567 N N . PHE B 1 23 ? -11.850 -22.259 -25.924 1.00 14.26 19 PHE B N 1
ATOM 2568 C CA . PHE B 1 23 ? -10.963 -23.113 -26.704 1.00 14.92 19 PHE B CA 1
ATOM 2569 C C . PHE B 1 23 ? -11.174 -24.577 -26.345 1.00 22.40 19 PHE B C 1
ATOM 2570 O O . PHE B 1 23 ? -11.751 -24.912 -25.307 1.00 16.08 19 PHE B O 1
ATOM 2578 N N . ASN B 1 24 ? -10.703 -25.443 -27.237 1.00 23.81 20 ASN B N 1
ATOM 2579 C CA . ASN B 1 24 ? -10.620 -26.876 -26.978 1.00 32.14 20 ASN B CA 1
ATOM 2580 C C . ASN B 1 24 ? -9.221 -27.337 -27.386 1.00 37.23 20 ASN B C 1
ATOM 2581 O O . ASN B 1 24 ? -8.261 -26.558 -27.437 1.00 30.08 20 ASN B O 1
ATOM 2586 N N . ASP B 1 25 ? -9.087 -28.626 -27.704 1.00 31.28 21 ASP B N 1
ATOM 2587 C CA . ASP B 1 25 ? -7.771 -29.177 -28.007 1.00 36.49 21 ASP B CA 1
ATOM 2588 C C . ASP B 1 25 ? -7.222 -28.703 -29.349 1.00 26.82 21 ASP B C 1
ATOM 2589 O O . ASP B 1 25 ? -6.009 -28.785 -29.567 1.00 45.11 21 ASP B O 1
ATOM 2594 N N . ASN B 1 26 ? -8.072 -28.207 -30.246 1.00 22.34 22 ASN B N 1
ATOM 2595 C CA . ASN B 1 26 ? -7.628 -27.794 -31.570 1.00 29.36 22 ASN B CA 1
ATOM 2596 C C . ASN B 1 26 ? -7.830 -26.317 -31.867 1.00 22.60 22 ASN B C 1
ATOM 2597 O O . ASN B 1 26 ? -7.040 -25.742 -32.619 1.00 22.87 22 ASN B O 1
ATOM 2602 N N . ILE B 1 27 ? -8.854 -25.690 -31.298 1.00 19.24 23 ILE B N 1
ATOM 2603 C CA . ILE B 1 27 ? -9.386 -24.434 -31.806 1.00 15.83 23 ILE B CA 1
ATOM 2604 C C . ILE B 1 27 ? -9.537 -23.440 -30.664 1.00 16.81 23 ILE B C 1
ATOM 2605 O O . ILE B 1 27 ? -9.965 -23.807 -29.565 1.00 16.91 23 ILE B O 1
ATOM 2610 N N . VAL B 1 28 ? -9.170 -22.184 -30.923 1.00 12.25 24 VAL B N 1
ATOM 2611 C CA . VAL B 1 28 ? -9.562 -21.044 -30.100 1.00 11.57 24 VAL B CA 1
ATOM 2612 C C . VAL B 1 28 ? -10.594 -20.242 -30.879 1.00 12.92 24 VAL B C 1
ATOM 2613 O O . VAL B 1 28 ? -10.445 -20.034 -32.088 1.00 12.85 24 VAL B O 1
ATOM 2617 N N . VAL B 1 29 ? -11.636 -19.789 -30.188 1.00 11.78 25 VAL B N 1
ATOM 2618 C CA . VAL B 1 29 ? -12.633 -18.898 -30.769 1.00 10.69 25 VAL B CA 1
ATOM 2619 C C . VAL B 1 29 ? -12.687 -17.645 -29.905 1.00 9.78 25 VAL B C 1
ATOM 2620 O O . VAL B 1 29 ? -12.862 -17.738 -28.685 1.00 11.20 25 VAL B O 1
ATOM 2624 N N . SER B 1 30 ? -12.522 -16.478 -30.529 1.00 9.38 26 SER B N 1
ATOM 2625 C CA . SER B 1 30 ? -12.451 -15.210 -29.814 1.00 11.33 26 SER B CA 1
ATOM 2626 C C . SER B 1 30 ? -13.478 -14.227 -30.361 1.00 11.05 26 SER B C 1
ATOM 2627 O O . SER B 1 30 ? -13.807 -14.246 -31.548 1.00 10.84 26 SER B O 1
ATOM 2630 N N . GLY B 1 31 ? -13.982 -13.370 -29.476 1.00 8.92 27 GLY B N 1
ATOM 2631 C CA . GLY B 1 31 ? -14.883 -12.299 -29.859 1.00 7.86 27 GLY B CA 1
ATOM 2632 C C . GLY B 1 31 ? -14.290 -10.959 -29.467 1.00 12.27 27 GLY B C 1
ATOM 2633 O O . GLY B 1 31 ? -13.534 -10.861 -28.499 1.00 11.63 27 GLY B O 1
ATOM 2634 N N . SER B 1 32 ? -14.643 -9.917 -30.220 1.00 7.73 28 SER B N 1
ATOM 2635 C CA . SER B 1 32 ? -13.934 -8.651 -30.102 1.00 9.28 28 SER B CA 1
ATOM 2636 C C . SER B 1 32 ? -14.869 -7.462 -30.270 1.00 10.76 28 SER B C 1
ATOM 2637 O O . SER B 1 32 ? -15.933 -7.553 -30.890 1.00 9.54 28 SER B O 1
ATOM 2640 N N . ASP B 1 33 ? -14.432 -6.327 -29.716 1.00 9.58 29 ASP B N 1
ATOM 2641 C CA . ASP B 1 33 ? -15.090 -5.051 -29.960 1.00 9.70 29 ASP B CA 1
ATOM 2642 C C . ASP B 1 33 ? -15.069 -4.648 -31.429 1.00 10.45 29 ASP B C 1
ATOM 2643 O O . ASP B 1 33 ? -15.796 -3.721 -31.805 1.00 12.25 29 ASP B O 1
ATOM 2648 N N . ASP B 1 34 ? -14.261 -5.306 -32.268 1.00 8.79 30 ASP B N 1
ATOM 2649 C CA . ASP B 1 34 ? -14.227 -4.985 -33.691 1.00 9.42 30 ASP B CA 1
ATOM 2650 C C . ASP B 1 34 ? -15.388 -5.606 -34.463 1.00 10.59 30 ASP B C 1
ATOM 2651 O O . ASP B 1 34 ? -15.419 -5.494 -35.694 1.00 12.59 30 ASP B O 1
ATOM 2656 N N . SER B 1 35 ? -16.320 -6.254 -33.756 1.00 8.61 31 SER B N 1
ATOM 2657 C CA . SER B 1 35 ? -17.573 -6.847 -34.244 1.00 10.15 31 SER B CA 1
ATOM 2658 C C . SER B 1 35 ? -17.380 -8.215 -34.883 1.00 10.46 31 SER B C 1
ATOM 2659 O O . SER B 1 35 ? -18.358 -8.782 -35.411 1.00 12.46 31 SER B O 1
ATOM 2662 N N . THR B 1 36 ? -16.178 -8.778 -34.858 1.00 9.95 32 THR B N 1
ATOM 2663 C CA . THR B 1 36 ? -15.934 -10.062 -35.493 1.00 8.85 32 THR B CA 1
ATOM 2664 C C . THR B 1 36 ? -15.685 -11.146 -34.454 1.00 10.73 32 THR B C 1
ATOM 2665 O O . THR B 1 36 ? -15.375 -10.881 -33.287 1.00 10.36 32 THR B O 1
ATOM 2669 N N . VAL B 1 37 ? -15.853 -12.382 -34.908 1.00 9.95 33 VAL B N 1
ATOM 2670 C CA . VAL B 1 37 ? -15.411 -13.575 -34.204 1.00 8.97 33 VAL B CA 1
ATOM 2671 C C . VAL B 1 37 ? -14.325 -14.218 -35.051 1.00 9.53 33 VAL B C 1
ATOM 2672 O O . VAL B 1 37 ? -14.463 -14.314 -36.276 1.00 13.87 33 VAL B O 1
ATOM 2676 N N . LYS B 1 38 ? -13.235 -14.636 -34.415 1.00 8.74 34 LYS B N 1
ATOM 2677 C CA . LYS B 1 38 ? -12.143 -15.276 -35.133 1.00 9.18 34 LYS B CA 1
ATOM 2678 C C . LYS B 1 38 ? -11.915 -16.684 -34.602 1.00 10.62 34 LYS B C 1
ATOM 2679 O O . LYS B 1 38 ? -12.040 -16.939 -33.399 1.00 10.40 34 LYS B O 1
ATOM 2685 N N . VAL B 1 39 ? -11.603 -17.598 -35.518 1.00 11.23 35 VAL B N 1
ATOM 2686 C CA . VAL B 1 39 ? -11.312 -18.992 -35.207 1.00 10.86 35 VAL B CA 1
ATOM 2687 C C . VAL B 1 39 ? -9.836 -19.229 -35.490 1.00 9.50 35 VAL B C 1
ATOM 2688 O O . VAL B 1 39 ? -9.356 -18.929 -36.589 1.00 11.88 35 VAL B O 1
ATOM 2692 N N . TRP B 1 40 ? -9.119 -19.759 -34.501 1.00 10.31 36 TRP B N 1
ATOM 2693 C CA . TRP B 1 40 ? -7.674 -19.913 -34.579 1.00 15.70 36 TRP B CA 1
ATOM 2694 C C . TRP B 1 40 ? -7.271 -21.364 -34.355 1.00 13.55 36 TRP B C 1
ATOM 2695 O O . TRP B 1 40 ? -7.895 -22.085 -33.571 1.00 13.71 36 TRP B O 1
ATOM 2706 N N . ASP B 1 41 ? -6.202 -21.774 -35.036 1.00 12.92 37 ASP B N 1
ATOM 2707 C CA . ASP B 1 41 ? -5.516 -23.022 -34.725 1.00 19.82 37 ASP B CA 1
ATOM 2708 C C . ASP B 1 41 ? -4.673 -22.804 -33.474 1.00 16.15 37 ASP B C 1
ATOM 2709 O O . ASP B 1 41 ? -3.760 -21.972 -33.471 1.00 14.55 37 ASP B O 1
ATOM 2714 N N . ILE B 1 42 ? -4.979 -23.546 -32.408 1.00 15.24 38 ILE B N 1
ATOM 2715 C CA . ILE B 1 42 ? -4.327 -23.297 -31.129 1.00 15.67 38 ILE B CA 1
ATOM 2716 C C . ILE B 1 42 ? -2.877 -23.763 -31.127 1.00 21.84 38 ILE B C 1
ATOM 2717 O O . ILE B 1 42 ? -2.058 -23.228 -30.370 1.00 24.55 38 ILE B O 1
ATOM 2722 N N . LYS B 1 43 ? -2.527 -24.734 -31.972 1.00 20.86 39 LYS B N 1
ATOM 2723 C CA . LYS B 1 43 ? -1.162 -25.246 -31.989 1.00 19.28 39 LYS B CA 1
ATOM 2724 C C . LYS B 1 43 ? -0.222 -24.353 -32.788 1.00 22.52 39 LYS B C 1
ATOM 2725 O O . LYS B 1 43 ? 0.959 -24.237 -32.441 1.00 22.22 39 LYS B O 1
ATOM 2731 N N . THR B 1 44 ? -0.720 -23.719 -33.850 1.00 16.33 40 THR B N 1
ATOM 2732 C CA . THR B 1 44 ? 0.105 -22.860 -34.689 1.00 17.91 40 THR B CA 1
ATOM 2733 C C . THR B 1 44 ? -0.124 -21.376 -34.447 1.00 17.84 40 THR B C 1
ATOM 2734 O O . THR B 1 44 ? 0.704 -20.564 -34.872 1.00 18.02 40 THR B O 1
ATOM 2738 N N . GLY B 1 45 ? -1.215 -21.004 -33.781 1.00 14.55 41 GLY B N 1
ATOM 2739 C CA . GLY B 1 45 ? -1.558 -19.607 -33.613 1.00 13.16 41 GLY B CA 1
ATOM 2740 C C . GLY B 1 45 ? -2.148 -18.950 -34.839 1.00 15.36 41 GLY B C 1
ATOM 2741 O O . GLY B 1 45 ? -2.390 -17.737 -34.818 1.00 16.27 41 GLY B O 1
ATOM 2742 N N . GLN B 1 46 ? -2.394 -19.713 -35.902 1.00 13.46 42 GLN B N 1
ATOM 2743 C CA . GLN B 1 46 ? -2.875 -19.159 -37.160 1.00 11.67 42 GLN B CA 1
ATOM 2744 C C . GLN B 1 46 ? -4.385 -18.975 -37.131 1.00 11.54 42 GLN B C 1
ATOM 2745 O O . GLN B 1 46 ? -5.124 -19.900 -36.780 1.00 13.99 42 GLN B O 1
ATOM 2751 N N . SER B 1 47 ? -4.842 -17.787 -37.517 1.00 11.44 43 SER B N 1
ATOM 2752 C CA . SER B 1 47 ? -6.270 -17.578 -37.711 1.00 11.87 43 SER B CA 1
ATOM 2753 C C . SER B 1 47 ? -6.743 -18.383 -38.915 1.00 12.84 43 SER B C 1
ATOM 2754 O O . SER B 1 47 ? -6.100 -18.382 -39.971 1.00 17.28 43 SER B O 1
ATOM 2757 N N . LEU B 1 48 ? -7.863 -19.083 -38.747 1.00 12.87 44 LEU B N 1
ATOM 2758 C CA . LEU B 1 48 ? -8.452 -19.902 -39.798 1.00 12.61 44 LEU B CA 1
ATOM 2759 C C . LEU B 1 48 ? -9.629 -19.226 -40.485 1.00 18.48 44 LEU B C 1
ATOM 2760 O O . LEU B 1 48 ? -9.743 -19.292 -41.713 1.00 19.39 44 LEU B O 1
ATOM 2765 N N . ARG B 1 49 ? -10.521 -18.595 -39.723 1.00 16.82 45 ARG B N 1
ATOM 2766 C CA . ARG B 1 49 ? -11.666 -17.897 -40.289 1.00 21.93 45 ARG B CA 1
ATOM 2767 C C . ARG B 1 49 ? -11.939 -16.636 -39.486 1.00 13.31 45 ARG B C 1
ATOM 2768 O O . ARG B 1 49 ? -11.676 -16.579 -38.281 1.00 14.64 45 ARG B O 1
ATOM 2776 N N . THR B 1 50 ? -12.481 -15.629 -40.164 1.00 12.11 46 THR B N 1
ATOM 2777 C CA . THR B 1 50 ? -13.019 -14.441 -39.514 1.00 11.74 46 THR B CA 1
ATOM 2778 C C . THR B 1 50 ? -14.509 -14.376 -39.810 1.00 13.97 46 THR B C 1
ATOM 2779 O O . THR B 1 50 ? -14.914 -14.296 -40.975 1.00 15.41 46 THR B O 1
ATOM 2783 N N . LEU B 1 51 ? -15.315 -14.425 -38.754 1.00 12.51 47 LEU B N 1
ATOM 2784 C CA . LEU B 1 51 ? -16.768 -14.456 -38.869 1.00 11.16 47 LEU B CA 1
ATOM 2785 C C . LEU B 1 51 ? -17.277 -13.020 -38.851 1.00 12.12 47 LEU B C 1
ATOM 2786 O O . LEU B 1 51 ? -17.300 -12.376 -37.797 1.00 12.71 47 LEU B O 1
ATOM 2791 N N . GLN B 1 52 ? -17.673 -12.518 -40.015 1.00 11.72 48 GLN B N 1
ATOM 2792 C CA . GLN B 1 52 ? -18.120 -11.143 -40.174 1.00 14.33 48 GLN B CA 1
ATOM 2793 C C . GLN B 1 52 ? -19.626 -11.110 -40.381 1.00 11.91 48 GLN B C 1
ATOM 2794 O O . GLN B 1 52 ? -20.179 -11.938 -41.111 1.00 15.02 48 GLN B O 1
ATOM 2800 N N . GLY B 1 53 ? -20.283 -10.147 -39.742 1.00 11.72 49 GLY B N 1
ATOM 2801 C CA . GLY B 1 53 ? -21.724 -10.045 -39.842 1.00 14.83 49 GLY B CA 1
ATOM 2802 C C . GLY B 1 53 ? -22.340 -9.129 -38.807 1.00 14.41 49 GLY B C 1
ATOM 2803 O O . GLY B 1 53 ? -23.251 -8.357 -39.122 1.00 13.79 49 GLY B O 1
ATOM 2804 N N . HIS B 1 54 ? -21.861 -9.210 -37.567 1.00 9.49 50 HIS B N 1
ATOM 2805 C CA . HIS B 1 54 ? -22.363 -8.324 -36.527 1.00 9.96 50 HIS B CA 1
ATOM 2806 C C . HIS B 1 54 ? -22.024 -6.874 -36.855 1.00 13.04 50 HIS B C 1
ATOM 2807 O O . HIS B 1 54 ? -20.999 -6.573 -37.473 1.00 12.88 50 HIS B O 1
ATOM 2814 N N . GLN B 1 55 ? -22.904 -5.968 -36.435 1.00 8.82 51 GLN B N 1
ATOM 2815 C CA . GLN B 1 55 ? -22.749 -4.552 -36.733 1.00 13.07 51 GLN B CA 1
ATOM 2816 C C . GLN B 1 55 ? -22.059 -3.777 -35.621 1.00 14.67 51 GLN B C 1
ATOM 2817 O O . GLN B 1 55 ? -21.738 -2.600 -35.816 1.00 18.04 51 GLN B O 1
ATOM 2823 N N . SER B 1 56 ? -21.827 -4.401 -34.472 1.00 12.41 52 SER B N 1
ATOM 2824 C CA . SER B 1 56 ? -21.091 -3.784 -33.378 1.00 10.59 52 SER B CA 1
ATOM 2825 C C . SER B 1 56 ? -20.478 -4.899 -32.536 1.00 9.01 52 SER B C 1
ATOM 2826 O O . SER B 1 56 ? -20.526 -6.075 -32.909 1.00 10.15 52 SER B O 1
ATOM 2829 N N . ALA B 1 57 ? -19.914 -4.524 -31.387 1.00 9.18 53 ALA B N 1
ATOM 2830 C CA . ALA B 1 57 ? -19.042 -5.414 -30.626 1.00 7.38 53 ALA B CA 1
ATOM 2831 C C . ALA B 1 57 ? -19.698 -6.757 -30.328 1.00 10.75 53 ALA B C 1
ATOM 2832 O O . ALA B 1 57 ? -20.900 -6.839 -30.064 1.00 9.38 53 ALA B O 1
ATOM 2834 N N . VAL B 1 58 ? -18.894 -7.817 -30.384 1.00 8.96 54 VAL B N 1
ATOM 2835 C CA . VAL B 1 58 ? -19.306 -9.123 -29.884 1.00 8.85 54 VAL B CA 1
ATOM 2836 C C . VAL B 1 58 ? -19.066 -9.159 -28.382 1.00 12.67 54 VAL B C 1
ATOM 2837 O O . VAL B 1 58 ? -17.967 -8.844 -27.910 1.00 14.51 54 VAL B O 1
ATOM 2841 N N . THR B 1 59 ? -20.098 -9.534 -27.625 1.00 11.04 55 THR B N 1
ATOM 2842 C CA . THR B 1 59 ? -20.038 -9.519 -26.169 1.00 10.30 55 THR B CA 1
ATOM 2843 C C . THR B 1 59 ? -19.888 -10.901 -25.555 1.00 10.19 55 THR B C 1
ATOM 2844 O O . THR B 1 59 ? -19.414 -11.011 -24.419 1.00 13.30 55 THR B O 1
ATOM 2848 N N . SER B 1 60 ? -20.282 -11.948 -26.272 1.00 10.59 56 SER B N 1
ATOM 2849 C CA . SER B 1 60 ? -20.358 -13.284 -25.705 1.00 11.06 56 SER B CA 1
ATOM 2850 C C . SER B 1 60 ? -20.319 -14.290 -26.842 1.00 10.11 56 SER B C 1
ATOM 2851 O O . SER B 1 60 ? -20.730 -13.987 -27.965 1.00 10.91 56 SER B O 1
ATOM 2854 N N . LEU B 1 61 ? -19.818 -15.487 -26.543 1.00 10.13 57 LEU B N 1
ATOM 2855 C CA . LEU B 1 61 ? -19.766 -16.535 -27.551 1.00 12.62 57 LEU B CA 1
ATOM 2856 C C . LEU B 1 61 ? -19.666 -17.895 -26.878 1.00 12.47 57 LEU B C 1
ATOM 2857 O O . LEU B 1 61 ? -19.300 -18.011 -25.706 1.00 13.06 57 LEU B O 1
ATOM 2862 N N . GLN B 1 62 ? -19.986 -18.922 -27.660 1.00 11.66 58 GLN B N 1
ATOM 2863 C CA . GLN B 1 62 ? -19.804 -20.321 -27.304 1.00 12.44 58 GLN B CA 1
ATOM 2864 C C . GLN B 1 62 ? -19.729 -21.103 -28.610 1.00 12.97 58 GLN B C 1
ATOM 2865 O O . GLN B 1 62 ? -20.303 -20.686 -29.618 1.00 15.46 58 GLN B O 1
ATOM 2871 N N . PHE B 1 63 ? -1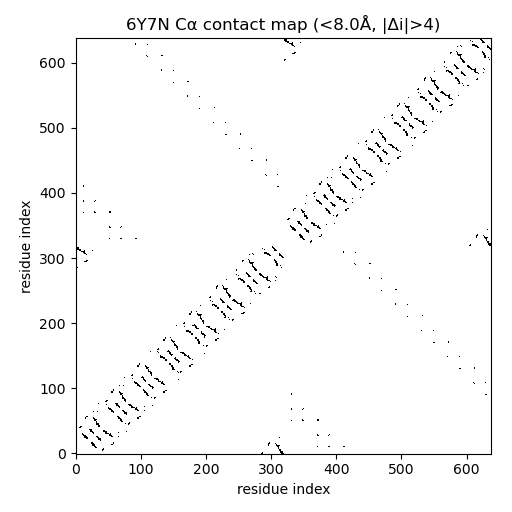9.007 -22.224 -28.596 1.00 16.03 59 PHE B N 1
ATOM 2872 C CA . PHE B 1 63 ? -18.875 -23.030 -29.805 1.00 15.68 59 PHE B CA 1
ATOM 2873 C C . PHE B 1 63 ? -18.783 -24.507 -29.449 1.00 17.98 59 PHE B C 1
ATOM 2874 O O . PHE B 1 63 ? -18.505 -24.879 -28.305 1.00 17.81 59 PHE B O 1
ATOM 2882 N N . ASN B 1 64 ? -19.028 -25.342 -30.454 1.00 25.72 60 ASN B N 1
ATOM 2883 C CA . ASN B 1 64 ? -18.758 -26.773 -30.377 1.00 36.17 60 ASN B CA 1
ATOM 2884 C C . ASN B 1 64 ? -18.047 -27.170 -31.671 1.00 39.75 60 ASN B C 1
ATOM 2885 O O . ASN B 1 64 ? -17.430 -26.346 -32.359 1.00 48.16 60 ASN B O 1
ATOM 2890 N N . ASP B 1 65 ? -18.140 -28.450 -32.039 1.00 37.36 61 ASP B N 1
ATOM 2891 C CA . ASP B 1 65 ? -17.394 -28.931 -33.197 1.00 45.56 61 ASP B CA 1
ATOM 2892 C C . ASP B 1 65 ? -17.976 -28.450 -34.520 1.00 39.60 61 ASP B C 1
ATOM 2893 O O . ASP B 1 65 ? -17.256 -28.433 -35.524 1.00 42.92 61 ASP B O 1
ATOM 2898 N N . ASN B 1 66 ? -19.247 -28.062 -34.554 1.00 27.00 62 ASN B N 1
ATOM 2899 C CA . ASN B 1 66 ? -19.878 -27.640 -35.798 1.00 36.11 62 ASN B CA 1
ATOM 2900 C C . ASN B 1 66 ? -20.112 -26.144 -35.887 1.00 26.66 62 ASN B C 1
ATOM 2901 O O . ASN B 1 66 ? -19.912 -25.556 -36.953 1.00 27.89 62 ASN B O 1
ATOM 2906 N N . ILE B 1 67 ? -20.544 -25.509 -34.798 1.00 21.43 63 ILE B N 1
ATOM 2907 C CA . ILE B 1 67 ? -21.110 -24.174 -34.877 1.00 17.85 63 ILE B CA 1
ATOM 2908 C C . ILE B 1 67 ? -20.498 -23.264 -33.823 1.00 15.28 63 ILE B C 1
ATOM 2909 O O . ILE B 1 67 ? -19.965 -23.710 -32.804 1.00 19.84 63 ILE B O 1
ATOM 2914 N N . VAL B 1 68 ? -20.593 -21.965 -34.095 1.00 12.01 64 VAL B N 1
ATOM 2915 C CA . VAL B 1 68 ? -20.316 -20.904 -33.137 1.00 12.11 64 VAL B CA 1
ATOM 2916 C C . VAL B 1 68 ? -21.602 -20.114 -32.944 1.00 13.08 64 VAL B C 1
ATOM 2917 O O . VAL B 1 68 ? -22.332 -19.863 -33.909 1.00 16.01 64 VAL B O 1
ATOM 2921 N N . VAL B 1 69 ? -21.890 -19.740 -31.700 1.00 13.03 65 VAL B N 1
ATOM 2922 C CA . VAL B 1 69 ? -23.021 -18.881 -31.371 1.00 9.11 65 VAL B CA 1
ATOM 2923 C C . VAL B 1 69 ? -22.474 -17.629 -30.699 1.00 11.76 65 VAL B C 1
ATOM 2924 O O . VAL B 1 69 ? -21.731 -17.726 -29.716 1.00 12.35 65 VAL B O 1
ATOM 2928 N N . SER B 1 70 ? -22.832 -16.461 -31.230 1.00 9.40 66 SER B N 1
ATOM 2929 C CA . SER B 1 70 ? -22.288 -15.195 -30.757 1.00 9.08 66 SER B CA 1
ATOM 2930 C C . SER B 1 70 ? -23.407 -14.216 -30.429 1.00 11.44 66 SER B C 1
ATOM 2931 O O . SER B 1 70 ? -24.469 -14.227 -31.056 1.00 10.89 66 SER B O 1
ATOM 2934 N N . GLY B 1 71 ? -23.153 -13.369 -29.435 1.00 10.51 67 GLY B N 1
ATOM 2935 C CA . GLY B 1 71 ? -24.057 -12.289 -29.086 1.00 8.99 67 GLY B CA 1
ATOM 2936 C C . GLY B 1 71 ? -23.344 -10.958 -29.215 1.00 9.52 67 GLY B C 1
ATOM 2937 O O . GLY B 1 71 ? -22.125 -10.874 -29.056 1.00 11.04 67 GLY B O 1
ATOM 2938 N N . SER B 1 72 ? -24.113 -9.907 -29.495 1.00 8.30 68 SER B N 1
ATOM 2939 C CA . SER B 1 72 ? -23.512 -8.642 -29.894 1.00 6.11 68 SER B CA 1
ATOM 2940 C C . SER B 1 72 ? -24.290 -7.454 -29.349 1.00 10.16 68 SER B C 1
ATOM 2941 O O . SER B 1 72 ? -25.476 -7.548 -29.019 1.00 8.96 68 SER B O 1
ATOM 2944 N N . ASP B 1 73 ? -23.593 -6.314 -29.286 1.00 9.60 69 ASP B N 1
ATOM 2945 C CA . ASP B 1 73 ? -24.232 -5.043 -28.973 1.00 9.08 69 ASP B CA 1
ATOM 2946 C C . ASP B 1 73 ? -25.258 -4.635 -30.022 1.00 9.57 69 ASP B C 1
ATOM 2947 O O . ASP B 1 73 ? -26.033 -3.706 -29.775 1.00 11.90 69 ASP B O 1
ATOM 2952 N N . ASP B 1 74 ? -25.278 -5.290 -31.185 1.00 8.34 70 ASP B N 1
ATOM 2953 C CA . ASP B 1 74 ? -26.271 -4.959 -32.201 1.00 10.72 70 ASP B CA 1
ATOM 2954 C C . ASP B 1 74 ? -27.629 -5.589 -31.920 1.00 9.59 70 ASP B C 1
ATOM 2955 O O . ASP B 1 74 ? -28.523 -5.489 -32.768 1.00 12.18 70 ASP B O 1
ATOM 2960 N N . SER B 1 75 ? -27.784 -6.233 -30.760 1.00 7.84 71 SER B N 1
ATOM 2961 C CA . SER B 1 75 ? -29.002 -6.847 -30.214 1.00 9.01 71 SER B CA 1
ATOM 2962 C C . SER B 1 75 ? -29.311 -8.212 -30.815 1.00 8.71 71 SER B C 1
ATOM 2963 O O . SER B 1 75 ? -30.374 -8.778 -30.506 1.00 11.42 71 SER B O 1
ATOM 2966 N N . THR B 1 76 ? -28.431 -8.779 -31.634 1.00 8.84 72 THR B N 1
ATOM 2967 C CA . THR B 1 76 ? -28.705 -10.062 -32.263 1.00 8.19 72 THR B CA 1
ATOM 2968 C C . THR B 1 76 ? -27.806 -11.162 -31.711 1.00 12.15 72 THR B C 1
ATOM 2969 O O . THR B 1 76 ? -26.746 -10.914 -31.127 1.00 10.68 72 THR B O 1
ATOM 2973 N N . VAL B 1 77 ? -28.265 -12.394 -31.908 1.00 10.34 73 VAL B N 1
ATOM 2974 C CA . VAL B 1 77 ? -27.458 -13.596 -31.759 1.00 9.57 73 VAL B CA 1
ATOM 2975 C C . VAL B 1 77 ? -27.290 -14.204 -33.144 1.00 9.44 73 VAL B C 1
ATOM 2976 O O . VAL B 1 77 ? -28.254 -14.276 -33.915 1.00 12.77 73 VAL B O 1
ATOM 2980 N N . LYS B 1 78 ? -26.072 -14.623 -33.474 1.00 10.26 74 LYS B N 1
ATOM 2981 C CA . LYS B 1 78 ? -25.803 -15.240 -34.765 1.00 11.40 74 LYS B CA 1
ATOM 2982 C C . LYS B 1 78 ? -25.267 -16.652 -34.574 1.00 12.71 74 LYS B C 1
ATOM 2983 O O . LYS B 1 78 ? -24.529 -16.926 -33.621 1.00 12.09 74 LYS B O 1
ATOM 2989 N N . VAL B 1 79 ? -25.672 -17.549 -35.472 1.00 12.27 75 VAL B N 1
ATOM 2990 C CA . VAL B 1 79 ? -25.210 -18.932 -35.500 1.00 12.55 75 VAL B CA 1
ATOM 2991 C C . VAL B 1 79 ? -24.350 -19.107 -36.743 1.00 11.20 75 VAL B C 1
ATOM 2992 O O . VAL B 1 79 ? -24.776 -18.757 -37.851 1.00 14.82 75 VAL B O 1
ATOM 2996 N N . TRP B 1 80 ? -23.143 -19.637 -36.563 1.00 12.62 76 TRP B N 1
ATOM 2997 C CA . TRP B 1 80 ? -22.160 -19.715 -37.633 1.00 15.64 76 TRP B CA 1
ATOM 2998 C C . TRP B 1 80 ? -21.734 -21.157 -37.873 1.00 13.04 76 TRP B C 1
ATOM 2999 O O . TRP B 1 80 ? -21.692 -21.969 -36.947 1.00 15.35 76 TRP B O 1
ATOM 3010 N N . ASP B 1 81 ? -21.391 -21.457 -39.125 1.00 17.79 77 ASP B N 1
ATOM 3011 C CA . ASP B 1 81 ? -20.749 -22.718 -39.482 1.00 22.06 77 ASP B CA 1
ATOM 3012 C C . ASP B 1 81 ? -19.247 -22.547 -39.276 1.00 19.96 77 ASP B C 1
ATOM 3013 O O . ASP B 1 81 ? -18.596 -21.806 -40.017 1.00 24.94 77 ASP B O 1
ATOM 3018 N N . ILE B 1 82 ? -18.697 -23.235 -38.270 1.00 18.35 78 ILE B N 1
ATOM 3019 C CA . ILE B 1 82 ? -17.307 -23.011 -37.885 1.00 21.52 78 ILE B CA 1
ATOM 3020 C C . ILE B 1 82 ? -16.330 -23.522 -38.936 1.00 38.78 78 ILE B C 1
ATOM 3021 O O . ILE B 1 82 ? -15.174 -23.084 -38.965 1.00 38.22 78 ILE B O 1
ATOM 3026 N N . LYS B 1 83 ? -16.760 -24.436 -39.806 1.00 27.66 79 LYS B N 1
ATOM 3027 C CA . LYS B 1 83 ? -15.869 -24.933 -40.848 1.00 38.29 79 LYS B CA 1
ATOM 3028 C C . LYS B 1 83 ? -15.835 -23.996 -42.049 1.00 34.55 79 LYS B C 1
ATOM 3029 O O . LYS B 1 83 ? -14.759 -23.709 -42.585 1.00 44.75 79 LYS B O 1
ATOM 3035 N N . THR B 1 84 ? -16.997 -23.506 -42.483 1.00 33.35 80 THR B N 1
ATOM 3036 C CA . THR B 1 84 ? -17.060 -22.611 -43.630 1.00 31.26 80 THR B CA 1
ATOM 3037 C C . THR B 1 84 ? -16.956 -21.141 -43.249 1.00 34.83 80 THR B C 1
ATOM 3038 O O . THR B 1 84 ? -16.664 -20.312 -44.118 1.00 35.30 80 THR B O 1
ATOM 3042 N N . GLY B 1 85 ? -17.187 -20.799 -41.983 1.00 30.01 81 GLY B N 1
ATOM 3043 C CA . GLY B 1 85 ? -17.169 -19.410 -41.571 1.00 28.80 81 GLY B CA 1
ATOM 3044 C C . GLY B 1 85 ? -18.376 -18.606 -41.991 1.00 32.33 81 GLY B C 1
ATOM 3045 O O . GLY B 1 85 ? -18.369 -17.381 -41.840 1.00 37.45 81 GLY B O 1
ATOM 3046 N N . GLN B 1 86 ? -19.416 -19.253 -42.508 1.00 24.83 82 GLN B N 1
ATOM 3047 C CA . GLN B 1 86 ? -20.593 -18.549 -42.991 1.00 29.69 82 GLN B CA 1
ATOM 3048 C C . GLN B 1 86 ? -21.649 -18.438 -41.900 1.00 20.73 82 GLN B C 1
ATOM 3049 O O . GLN B 1 86 ? -21.799 -19.325 -41.055 1.00 19.06 82 GLN B O 1
ATOM 3055 N N . SER B 1 87 ? -22.377 -17.326 -41.928 1.00 22.39 83 SER B N 1
ATOM 3056 C CA . SER B 1 87 ? -23.488 -17.116 -41.011 1.00 18.72 83 SER B CA 1
ATOM 3057 C C . SER B 1 87 ? -24.661 -17.998 -41.421 1.00 18.51 83 SER B C 1
ATOM 3058 O O . SER B 1 87 ? -25.158 -17.894 -42.548 1.00 26.17 83 SER B O 1
ATOM 3061 N N . LEU B 1 88 ? -25.101 -18.871 -40.513 1.00 16.57 84 LEU B N 1
ATOM 3062 C CA . LEU B 1 88 ? -26.216 -19.759 -40.823 1.00 15.82 84 LEU B CA 1
ATOM 3063 C C . LEU B 1 88 ? -27.557 -19.064 -40.620 1.00 21.84 84 LEU B C 1
ATOM 3064 O O . LEU B 1 88 ? -28.465 -19.199 -41.448 1.00 19.56 84 LEU B O 1
ATOM 3069 N N . ARG B 1 89 ? -27.700 -18.321 -39.526 1.00 17.85 85 ARG B N 1
ATOM 3070 C CA . ARG B 1 89 ? -28.942 -17.612 -39.258 1.00 14.65 85 ARG B CA 1
ATOM 3071 C C . ARG B 1 89 ? -28.687 -16.548 -38.203 1.00 14.91 85 ARG B C 1
ATOM 3072 O O . ARG B 1 89 ? -27.750 -16.644 -37.406 1.00 16.41 85 ARG B O 1
ATOM 3080 N N . THR B 1 90 ? -29.533 -15.524 -38.223 1.00 12.24 86 THR B N 1
ATOM 3081 C CA . THR B 1 90 ? -29.461 -14.418 -37.281 1.00 10.32 86 THR B CA 1
ATOM 3082 C C . THR B 1 90 ? -30.737 -14.407 -36.455 1.00 11.87 86 THR B C 1
ATOM 3083 O O . THR B 1 90 ? -31.842 -14.430 -37.008 1.00 15.96 86 THR B O 1
ATOM 3087 N N . LEU B 1 91 ? -30.577 -14.381 -35.136 1.00 10.58 87 LEU B N 1
ATOM 3088 C CA . LEU B 1 91 ? -31.687 -14.483 -34.196 1.00 11.56 87 LEU B CA 1
ATOM 3089 C C . LEU B 1 91 ? -32.019 -13.079 -33.707 1.00 12.08 87 LEU B C 1
ATOM 3090 O O . LEU B 1 91 ? -31.275 -12.501 -32.907 1.00 11.71 87 LEU B O 1
ATOM 3095 N N . GLN B 1 92 ? -33.129 -12.531 -34.191 1.00 9.80 88 GLN B N 1
ATOM 3096 C CA . GLN B 1 92 ? -33.528 -11.164 -33.893 1.00 8.96 88 GLN B CA 1
ATOM 3097 C C . GLN B 1 92 ? -34.764 -11.164 -33.005 1.00 11.11 88 GLN B C 1
ATOM 3098 O O . GLN B 1 92 ? -35.656 -12.003 -33.164 1.00 13.20 88 GLN B O 1
ATOM 3104 N N . GLY B 1 93 ? -34.811 -10.217 -32.072 1.00 12.92 89 GLY B N 1
ATOM 3105 C CA . GLY B 1 93 ? -35.918 -10.139 -31.142 1.00 13.01 89 GLY B CA 1
ATOM 3106 C C . GLY B 1 93 ? -35.621 -9.254 -29.950 1.00 15.32 89 GLY B C 1
ATOM 3107 O O . GLY B 1 93 ? -36.497 -8.522 -29.479 1.00 11.46 89 GLY B O 1
ATOM 3108 N N . HIS B 1 94 ? -34.392 -9.319 -29.445 1.00 9.53 90 HIS B N 1
ATOM 3109 C CA . HIS B 1 94 ? -33.994 -8.422 -28.371 1.00 9.49 90 HIS B CA 1
ATOM 3110 C C . HIS B 1 94 ? -34.004 -6.981 -28.864 1.00 11.40 90 HIS B C 1
ATOM 3111 O O . HIS B 1 94 ? -33.751 -6.698 -30.038 1.00 12.20 90 HIS B O 1
ATOM 3118 N N . GLN B 1 95 ? -34.306 -6.063 -27.951 1.00 9.26 91 GLN B N 1
ATOM 3119 C CA . GLN B 1 95 ? -34.414 -4.655 -28.297 1.00 11.39 91 GLN B CA 1
ATOM 3120 C C . GLN B 1 95 ? -33.163 -3.858 -27.959 1.00 15.22 91 GLN B C 1
ATOM 3121 O O . GLN B 1 95 ? -33.090 -2.674 -28.306 1.00 19.28 91 GLN B O 1
ATOM 3127 N N . SER B 1 96 ? -32.183 -4.476 -27.306 1.00 10.62 92 SER B N 1
ATOM 3128 C CA . SER B 1 96 ? -30.897 -3.850 -27.034 1.00 10.79 92 SER B CA 1
ATOM 3129 C C . SER B 1 96 ? -29.853 -4.956 -26.906 1.00 9.85 92 SER B C 1
ATOM 3130 O O . SER B 1 96 ? -30.138 -6.129 -27.164 1.00 11.16 92 SER B O 1
ATOM 3133 N N . ALA B 1 97 ? -28.645 -4.577 -26.488 1.00 9.08 93 ALA B N 1
ATOM 3134 C CA . ALA B 1 97 ? -27.481 -5.451 -26.594 1.00 9.25 93 ALA B CA 1
ATOM 3135 C C . ALA B 1 97 ? -27.696 -6.797 -25.911 1.00 11.99 93 ALA B C 1
ATOM 3136 O O . ALA B 1 97 ? -28.287 -6.881 -24.832 1.00 10.49 93 ALA B O 1
ATOM 3138 N N . VAL B 1 98 ? -27.205 -7.855 -26.553 1.00 8.87 94 VAL B N 1
ATOM 3139 C CA . VAL B 1 98 ? -27.113 -9.168 -25.924 1.00 9.24 94 VAL B CA 1
ATOM 3140 C C . VAL B 1 98 ? -25.880 -9.187 -25.030 1.00 11.56 94 VAL B C 1
ATOM 3141 O O . VAL B 1 98 ? -24.776 -8.844 -25.471 1.00 15.29 94 VAL B O 1
ATOM 3145 N N . THR B 1 99 ? -26.065 -9.580 -23.766 1.00 9.90 95 THR B N 1
ATOM 3146 C CA . THR B 1 99 ? -24.997 -9.540 -22.774 1.00 12.83 95 THR B CA 1
ATOM 3147 C C . THR B 1 99 ? -24.428 -10.909 -22.433 1.00 11.55 95 THR B C 1
ATOM 3148 O O . THR B 1 99 ? -23.302 -10.985 -21.928 1.00 13.29 95 THR B O 1
ATOM 3152 N N . SER B 1 100 ? -25.177 -11.979 -22.678 1.00 9.01 96 SER B N 1
ATOM 3153 C CA . SER B 1 100 ? -24.793 -13.308 -22.230 1.00 11.15 96 SER B CA 1
ATOM 3154 C C . SER B 1 100 ? -25.575 -14.328 -23.040 1.00 11.24 96 SER B C 1
ATOM 3155 O O . SER B 1 100 ? -26.664 -14.034 -23.540 1.00 10.99 96 SER B O 1
ATOM 3158 N N . LEU B 1 101 ? -25.008 -15.526 -23.169 1.00 11.11 97 LEU B N 1
ATOM 3159 C CA . LEU B 1 101 ? -25.676 -16.590 -23.906 1.00 12.84 97 LEU B CA 1
ATOM 3160 C C . LEU B 1 101 ? -25.102 -17.937 -23.494 1.00 11.24 97 LEU B C 1
ATOM 3161 O O . LEU B 1 101 ? -23.988 -18.032 -22.971 1.00 13.03 97 LEU B O 1
ATOM 3166 N N . GLN B 1 102 ? -25.889 -18.979 -23.752 1.00 11.08 98 GLN B N 1
ATOM 3167 C CA . GLN B 1 102 ? -25.481 -20.370 -23.614 1.00 10.46 98 GLN B CA 1
ATOM 3168 C C . GLN B 1 102 ? -26.360 -21.193 -24.546 1.00 12.27 98 GLN B C 1
ATOM 3169 O O . GLN B 1 102 ? -27.523 -20.849 -24.772 1.00 16.78 98 GLN B O 1
ATOM 3175 N N . PHE B 1 103 ? -25.797 -22.267 -25.104 1.00 14.08 99 PHE B N 1
ATOM 3176 C CA . PHE B 1 103 ? -26.575 -23.131 -25.984 1.00 15.06 99 PHE B CA 1
ATOM 3177 C C . PHE B 1 103 ? -26.208 -24.593 -25.768 1.00 21.98 99 PHE B C 1
ATOM 3178 O O . PHE B 1 103 ? -25.141 -24.923 -25.242 1.00 15.81 99 PHE B O 1
ATOM 3186 N N . ASN B 1 104 ? -27.131 -25.467 -26.178 1.00 23.11 100 ASN B N 1
ATOM 3187 C CA . ASN B 1 104 ? -26.852 -26.888 -26.327 1.00 33.25 100 ASN B CA 1
ATOM 3188 C C . ASN B 1 104 ? -27.223 -27.311 -27.745 1.00 34.41 100 ASN B C 1
ATOM 3189 O O . ASN B 1 104 ? -27.331 -26.465 -28.640 1.00 29.14 100 ASN B O 1
ATOM 3194 N N . ASP B 1 105 ? -27.444 -28.606 -27.966 1.00 29.09 101 ASP B N 1
ATOM 3195 C CA . ASP B 1 105 ? -27.730 -29.066 -29.320 1.00 36.41 101 ASP B CA 1
ATOM 3196 C C . ASP B 1 105 ? -29.127 -28.687 -29.798 1.00 31.17 101 ASP B C 1
ATOM 3197 O O . ASP B 1 105 ? -29.421 -28.855 -30.987 1.00 37.75 101 ASP B O 1
ATOM 3202 N N . ASN B 1 106 ? -29.982 -28.175 -28.925 1.00 20.25 102 ASN B N 1
ATOM 3203 C CA . ASN B 1 106 ? -31.357 -27.873 -29.303 1.00 30.13 102 ASN B CA 1
ATOM 3204 C C . ASN B 1 106 ? -31.718 -26.403 -29.199 1.00 23.84 102 ASN B C 1
ATOM 3205 O O . ASN B 1 106 ? -32.441 -25.895 -30.059 1.00 23.23 102 ASN B O 1
ATOM 3210 N N . ILE B 1 107 ? -31.252 -25.699 -28.167 1.00 21.00 103 ILE B N 1
ATOM 3211 C CA . ILE B 1 107 ? -31.746 -24.359 -27.883 1.00 16.07 103 ILE B CA 1
ATOM 3212 C C . ILE B 1 107 ? -30.592 -23.412 -27.584 1.00 16.94 103 ILE B C 1
ATOM 3213 O O . ILE B 1 107 ? -29.503 -23.820 -27.173 1.00 16.98 103 ILE B O 1
ATOM 3218 N N . VAL B 1 108 ? -30.856 -22.126 -27.807 1.00 14.28 104 VAL B N 1
ATOM 3219 C CA . VAL B 1 108 ? -30.005 -21.030 -27.358 1.00 13.93 104 VAL B CA 1
ATOM 3220 C C . VAL B 1 108 ? -30.782 -20.239 -26.318 1.00 12.32 104 VAL B C 1
ATOM 3221 O O . VAL B 1 108 ? -31.993 -20.038 -26.459 1.00 13.03 104 VAL B O 1
ATOM 3225 N N . VAL B 1 109 ? -30.091 -19.790 -25.275 1.00 12.71 105 VAL B N 1
ATOM 3226 C CA . VAL B 1 109 ? -30.675 -18.918 -24.264 1.00 9.49 105 VAL B CA 1
ATOM 3227 C C . VAL B 1 109 ? -29.813 -17.665 -24.187 1.00 9.61 105 VAL B C 1
ATOM 3228 O O . VAL B 1 109 ? -28.595 -17.759 -23.993 1.00 11.03 105 VAL B O 1
ATOM 3232 N N . SER B 1 110 ? -30.436 -16.497 -24.355 1.00 7.86 106 SER B N 1
ATOM 3233 C CA . SER B 1 110 ? -29.725 -15.226 -24.412 1.00 9.39 106 SER B CA 1
ATOM 3234 C C . SER B 1 110 ? -30.281 -14.252 -23.381 1.00 11.30 106 SER B C 1
ATOM 3235 O O . SER B 1 110 ? -31.472 -14.271 -23.065 1.00 10.73 106 SER B O 1
ATOM 3238 N N . GLY B 1 111 ? -29.401 -13.400 -22.861 1.00 8.73 107 GLY B N 1
ATOM 3239 C CA . GLY B 1 111 ? -29.794 -12.330 -21.963 1.00 8.52 107 GLY B CA 1
ATOM 3240 C C . GLY B 1 111 ? -29.403 -10.988 -22.553 1.00 11.22 107 GLY B C 1
ATOM 3241 O O . GLY B 1 111 ? -28.434 -10.888 -23.306 1.00 11.80 107 GLY B O 1
ATOM 3242 N N . SER B 1 112 ? -30.161 -9.950 -22.201 1.00 9.11 108 SER B N 1
ATOM 3243 C CA . SER B 1 112 ? -30.047 -8.679 -22.905 1.00 8.65 108 SER B CA 1
ATOM 3244 C C . SER B 1 112 ? -30.225 -7.497 -21.963 1.00 11.64 108 SER B C 1
ATOM 3245 O O . SER B 1 112 ? -30.848 -7.596 -20.903 1.00 9.90 108 SER B O 1
ATOM 3248 N N . ASP B 1 113 ? -29.680 -6.355 -22.393 1.00 9.67 109 ASP B N 1
ATOM 3249 C CA . ASP B 1 113 ? -29.928 -5.085 -21.725 1.00 10.01 109 ASP B CA 1
ATOM 3250 C C . ASP B 1 113 ? -31.398 -4.681 -21.754 1.00 11.48 109 ASP B C 1
ATOM 3251 O O . ASP B 1 113 ? -31.774 -3.748 -21.037 1.00 12.24 109 ASP B O 1
ATOM 3256 N N . ASP B 1 114 ? -32.235 -5.346 -22.558 1.00 9.20 110 ASP B N 1
ATOM 3257 C CA . ASP B 1 114 ? -33.658 -5.022 -22.581 1.00 9.20 110 ASP B CA 1
ATOM 3258 C C . ASP B 1 114 ? -34.422 -5.641 -21.416 1.00 12.61 110 ASP B C 1
ATOM 3259 O O . ASP B 1 114 ? -35.651 -5.509 -21.368 1.00 12.39 110 ASP B O 1
ATOM 3264 N N . SER B 1 115 ? -33.718 -6.310 -20.497 1.00 9.16 111 SER B N 1
ATOM 3265 C CA . SER B 1 115 ? -34.197 -6.914 -19.244 1.00 8.96 111 SER B CA 1
ATOM 3266 C C . SER B 1 115 ? -34.837 -8.282 -19.441 1.00 9.89 111 SER B C 1
ATOM 3267 O O . SER B 1 115 ? -35.364 -8.852 -18.465 1.00 12.84 111 SER B O 1
ATOM 3270 N N . THR B 1 116 ? -34.809 -8.844 -20.643 1.00 9.26 112 THR B N 1
ATOM 3271 C CA . THR B 1 116 ? -35.436 -10.133 -20.881 1.00 9.00 112 THR B CA 1
ATOM 3272 C C . THR B 1 116 ? -34.393 -11.212 -21.140 1.00 10.96 112 THR B C 1
ATOM 3273 O O . THR B 1 116 ? -33.226 -10.940 -21.442 1.00 10.91 112 THR B O 1
ATOM 3277 N N . VAL B 1 117 ? -34.840 -12.453 -20.990 1.00 10.00 113 VAL B N 1
ATOM 3278 C CA . VAL B 1 117 ? -34.124 -13.636 -21.444 1.00 8.08 113 VAL B CA 1
ATOM 3279 C C . VAL B 1 117 ? -34.971 -14.286 -22.527 1.00 10.86 113 VAL B C 1
ATOM 3280 O O . VAL B 1 117 ? -36.192 -14.404 -22.378 1.00 14.42 113 VAL B O 1
ATOM 3284 N N . LYS B 1 118 ? -34.337 -14.689 -23.624 1.00 10.07 114 LYS B N 1
ATOM 3285 C CA . LYS B 1 118 ? -35.050 -15.338 -24.714 1.00 9.25 114 LYS B CA 1
ATOM 3286 C C . LYS B 1 118 ? -34.505 -16.741 -24.943 1.00 11.54 114 LYS B C 1
ATOM 3287 O O . LYS B 1 118 ? -33.302 -16.986 -24.809 1.00 11.76 114 LYS B O 1
ATOM 3293 N N . VAL B 1 119 ? -35.412 -17.662 -25.264 1.00 11.04 115 VAL B N 1
ATOM 3294 C CA . VAL B 1 119 ? -35.085 -19.047 -25.579 1.00 10.62 115 VAL B CA 1
ATOM 3295 C C . VAL B 1 119 ? -35.369 -19.261 -27.058 1.00 7.05 115 VAL B C 1
ATOM 3296 O O . VAL B 1 119 ? -36.465 -18.941 -27.534 1.00 12.21 115 VAL B O 1
ATOM 3300 N N . TRP B 1 120 ? -34.385 -19.787 -27.785 1.00 11.81 116 TRP B N 1
ATOM 3301 C CA . TRP B 1 120 ? -34.464 -19.916 -29.234 1.00 15.86 116 TRP B CA 1
ATOM 3302 C C . TRP B 1 120 ? -34.249 -21.361 -29.658 1.00 15.25 116 TRP B C 1
ATOM 3303 O O . TRP B 1 120 ? -33.472 -22.089 -29.035 1.00 13.80 116 TRP B O 1
ATOM 3314 N N . ASP B 1 121 ? -34.918 -21.760 -30.740 1.00 12.93 117 ASP B N 1
ATOM 3315 C CA . ASP B 1 121 ? -34.593 -23.002 -31.431 1.00 19.96 117 ASP B CA 1
ATOM 3316 C C . ASP B 1 121 ? -33.344 -22.770 -32.273 1.00 16.06 117 ASP B C 1
ATOM 3317 O O . ASP B 1 121 ? -33.349 -21.926 -33.175 1.00 14.93 117 ASP B O 1
ATOM 3322 N N . ILE B 1 122 ? -32.277 -23.514 -31.985 1.00 14.62 118 ILE B N 1
ATOM 3323 C CA . ILE B 1 122 ? -31.009 -23.252 -32.658 1.00 16.13 118 ILE B CA 1
ATOM 3324 C C . ILE B 1 122 ? -31.027 -23.748 -34.103 1.00 19.10 118 ILE B C 1
ATOM 3325 O O . ILE B 1 122 ? -30.307 -23.211 -34.953 1.00 24.51 118 ILE B O 1
ATOM 3330 N N . LYS B 1 123 ? -31.849 -24.754 -34.412 1.00 20.45 119 LYS B N 1
ATOM 3331 C CA . LYS B 1 123 ? -31.895 -25.280 -35.774 1.00 16.73 119 LYS B CA 1
ATOM 3332 C C . LYS B 1 123 ? -32.630 -24.332 -36.712 1.00 24.66 119 LYS B C 1
ATOM 3333 O O . LYS B 1 123 ? -32.251 -24.185 -37.881 1.00 22.98 119 LYS B O 1
ATOM 3339 N N . THR B 1 124 ? -33.690 -23.690 -36.222 1.00 17.19 120 THR B N 1
ATOM 3340 C CA . THR B 1 124 ? -34.525 -22.829 -37.047 1.00 16.98 120 THR B CA 1
ATOM 3341 C C . THR B 1 124 ? -34.298 -21.346 -36.800 1.00 15.74 120 THR B C 1
ATOM 3342 O O . THR B 1 124 ? -34.708 -20.528 -37.631 1.00 17.05 120 THR B O 1
ATOM 3346 N N . GLY B 1 125 ? -33.664 -20.980 -35.687 1.00 15.67 121 GLY B N 1
ATOM 3347 C CA . GLY B 1 125 ? -33.514 -19.589 -35.318 1.00 13.19 121 GLY B CA 1
ATOM 3348 C C . GLY B 1 125 ? -34.748 -18.951 -34.720 1.00 13.94 121 GLY B C 1
ATOM 3349 O O . GLY B 1 125 ? -34.734 -17.743 -34.454 1.00 16.11 121 GLY B O 1
ATOM 3350 N N . GLN B 1 126 ? -35.808 -19.720 -34.491 1.00 13.78 122 GLN B N 1
ATOM 3351 C CA . GLN B 1 126 ? -37.068 -19.163 -34.020 1.00 10.24 122 GLN B CA 1
ATOM 3352 C C . GLN B 1 126 ? -37.042 -18.970 -32.511 1.00 11.77 122 GLN B C 1
ATOM 3353 O O . GLN B 1 126 ? -36.650 -19.874 -31.767 1.00 13.95 122 GLN B O 1
ATOM 3359 N N . SER B 1 127 ? -37.465 -17.790 -32.060 1.00 10.98 123 SER B N 1
ATOM 3360 C CA . SER B 1 127 ? -37.646 -17.573 -30.633 1.00 11.63 123 SER B CA 1
ATOM 3361 C C . SER B 1 127 ? -38.836 -18.388 -30.142 1.00 13.22 123 SER B C 1
ATOM 3362 O O . SER B 1 127 ? -39.917 -18.357 -30.740 1.00 18.44 123 SER B O 1
ATOM 3365 N N . LEU B 1 128 ? -38.626 -19.137 -29.062 1.00 12.52 124 LEU B N 1
ATOM 3366 C CA . LEU B 1 128 ? -39.665 -19.971 -28.476 1.00 13.54 124 LEU B CA 1
ATOM 3367 C C . LEU B 1 128 ? -40.359 -19.313 -27.297 1.00 17.56 124 LEU B C 1
ATOM 3368 O O . LEU B 1 128 ? -41.568 -19.497 -27.121 1.00 17.96 124 LEU B O 1
ATOM 3373 N N . ARG B 1 129 ? -39.627 -18.549 -26.490 1.00 18.51 125 ARG B N 1
ATOM 3374 C CA . ARG B 1 129 ? -40.219 -17.902 -25.332 1.00 19.01 125 ARG B CA 1
ATOM 3375 C C . ARG B 1 129 ? -39.360 -16.717 -24.922 1.00 14.24 125 ARG B C 1
ATOM 3376 O O . ARG B 1 129 ? -38.136 -16.734 -25.082 1.00 15.11 125 ARG B O 1
ATOM 3384 N N . THR B 1 130 ? -40.021 -15.687 -24.401 1.00 11.87 126 THR B N 1
ATOM 3385 C CA . THR B 1 130 ? -39.363 -14.525 -23.818 1.00 11.15 126 THR B CA 1
ATOM 3386 C C . THR B 1 130 ? -39.669 -14.502 -22.328 1.00 15.36 126 THR B C 1
ATOM 3387 O O . THR B 1 130 ? -40.839 -14.467 -21.930 1.00 16.11 126 THR B O 1
ATOM 3391 N N . LEU B 1 131 ? -38.620 -14.533 -21.512 1.00 13.07 127 LEU B N 1
ATOM 3392 C CA . LEU B 1 131 ? -38.757 -14.550 -20.060 1.00 14.05 127 LEU B CA 1
ATOM 3393 C C . LEU B 1 131 ? -38.762 -13.111 -19.558 1.00 13.46 127 LEU B C 1
ATOM 3394 O O . LEU B 1 131 ? -37.721 -12.446 -19.547 1.00 12.95 127 LEU B O 1
ATOM 3399 N N . GLN B 1 132 ? -39.932 -12.631 -19.149 1.00 13.18 128 GLN B N 1
ATOM 3400 C CA . GLN B 1 132 ? -40.114 -11.255 -18.714 1.00 12.42 128 GLN B CA 1
ATOM 3401 C C . GLN B 1 132 ? -40.327 -11.209 -17.209 1.00 11.25 128 GLN B C 1
ATOM 3402 O O . GLN B 1 132 ? -41.061 -12.032 -16.652 1.00 14.83 128 GLN B O 1
ATOM 3408 N N . GLY B 1 133 ? -39.688 -10.244 -16.556 1.00 11.76 129 GLY B N 1
ATOM 3409 C CA . GLY B 1 133 ? -39.782 -10.141 -15.113 1.00 13.83 129 GLY B CA 1
ATOM 3410 C C . GLY B 1 133 ? -38.744 -9.231 -14.493 1.00 12.38 129 GLY B C 1
ATOM 3411 O O . GLY B 1 133 ? -39.056 -8.467 -13.574 1.00 13.78 129 GLY B O 1
ATOM 3412 N N . HIS B 1 134 ? -37.504 -9.306 -14.973 1.00 9.71 130 HIS B N 1
ATOM 3413 C CA . HIS B 1 134 ? -36.462 -8.426 -14.463 1.00 8.80 130 HIS B CA 1
ATOM 3414 C C . HIS B 1 134 ? -36.786 -6.973 -14.791 1.00 12.53 130 HIS B C 1
ATOM 3415 O O . HIS B 1 134 ? -37.392 -6.661 -15.820 1.00 12.66 130 HIS B O 1
ATOM 3422 N N . GLN B 1 135 ? -36.371 -6.075 -13.900 1.00 9.03 131 GLN B N 1
ATOM 3423 C CA . GLN B 1 135 ? -36.668 -4.658 -14.047 1.00 13.77 131 GLN B CA 1
ATOM 3424 C C . GLN B 1 135 ? -35.566 -3.884 -14.755 1.00 14.80 131 GLN B C 1
ATOM 3425 O O . GLN B 1 135 ? -35.773 -2.712 -15.087 1.00 17.99 131 GLN B O 1
ATOM 3431 N N . SER B 1 136 ? -34.412 -4.502 -14.983 1.00 12.45 132 SER B N 1
ATOM 3432 C CA . SER B 1 136 ? -33.319 -3.876 -15.714 1.00 9.87 132 SER B CA 1
ATOM 3433 C C . SER B 1 136 ? -32.478 -4.984 -16.343 1.00 9.00 132 SER B C 1
ATOM 3434 O O . SER B 1 136 ? -32.845 -6.162 -16.299 1.00 10.89 132 SER B O 1
ATOM 3437 N N . ALA B 1 137 ? -31.336 -4.599 -16.914 1.00 9.12 133 ALA B N 1
ATOM 3438 C CA . ALA B 1 137 ? -30.569 -5.481 -17.790 1.00 7.94 133 ALA B CA 1
ATOM 3439 C C . ALA B 1 137 ? -30.260 -6.826 -17.141 1.00 10.33 133 ALA B C 1
ATOM 3440 O O . ALA B 1 137 ? -29.978 -6.909 -15.943 1.00 10.16 133 ALA B O 1
ATOM 3442 N N . VAL B 1 138 ? -30.321 -7.884 -17.948 1.00 8.91 134 VAL B N 1
ATOM 3443 C CA . VAL B 1 138 ? -29.805 -9.189 -17.546 1.00 9.13 134 VAL B CA 1
ATOM 3444 C C . VAL B 1 138 ? -28.302 -9.204 -17.782 1.00 12.13 134 VAL B C 1
ATOM 3445 O O . VAL B 1 138 ? -27.831 -8.872 -18.876 1.00 15.11 134 VAL B O 1
ATOM 3449 N N . THR B 1 139 ? -27.545 -9.588 -16.754 1.00 9.75 135 THR B N 1
ATOM 3450 C CA . THR B 1 139 ? -26.090 -9.570 -16.806 1.00 11.90 135 THR B CA 1
ATOM 3451 C C . THR B 1 139 ? -25.470 -10.950 -16.962 1.00 10.20 135 THR B C 1
ATOM 3452 O O . THR B 1 139 ? -24.327 -11.050 -17.423 1.00 13.66 135 THR B O 1
ATOM 3456 N N . SER B 1 140 ? -26.186 -12.006 -16.588 1.00 12.02 136 SER B N 1
ATOM 3457 C CA . SER B 1 140 ? -25.611 -13.340 -16.523 1.00 10.81 136 SER B CA 1
ATOM 3458 C C . SER B 1 140 ? -26.740 -14.358 -16.551 1.00 10.41 136 SER B C 1
ATOM 3459 O O . SER B 1 140 ? -27.864 -14.063 -16.137 1.00 10.87 136 SER B O 1
ATOM 3462 N N . LEU B 1 141 ? -26.430 -15.555 -17.046 1.00 10.66 137 LEU B N 1
ATOM 3463 C CA . LEU B 1 141 ? -27.432 -16.609 -17.118 1.00 14.41 137 LEU B CA 1
ATOM 3464 C C . LEU B 1 141 ? -26.750 -17.965 -17.217 1.00 11.83 137 LEU B C 1
ATOM 3465 O O . LEU B 1 141 ? -25.573 -18.072 -17.571 1.00 13.97 137 LEU B O 1
ATOM 3470 N N . GLN B 1 142 ? -27.526 -18.999 -16.906 1.00 12.48 138 GLN B N 1
ATOM 3471 C CA . GLN B 1 142 ? -27.155 -20.392 -17.099 1.00 13.41 138 GLN B CA 1
ATOM 3472 C C . GLN B 1 142 ? -28.451 -21.187 -17.177 1.00 16.30 138 GLN B C 1
ATOM 3473 O O . GLN B 1 142 ? -29.457 -20.795 -16.582 1.00 14.93 138 GLN B O 1
ATOM 3479 N N . PHE B 1 143 ? -28.435 -22.288 -17.928 1.00 15.60 139 PHE B N 1
ATOM 3480 C CA . PHE B 1 143 ? -29.637 -23.105 -18.042 1.00 15.38 139 PHE B CA 1
ATOM 3481 C C . PHE B 1 143 ? -29.270 -24.580 -18.110 1.00 17.01 139 PHE B C 1
ATOM 3482 O O . PHE B 1 143 ? -28.115 -24.950 -18.343 1.00 16.71 139 PHE B O 1
ATOM 3490 N N . ASN B 1 144 ? -30.280 -25.417 -17.890 1.00 25.35 140 ASN B N 1
ATOM 3491 C CA . ASN B 1 144 ? -30.191 -26.848 -18.157 1.00 35.35 140 ASN B CA 1
ATOM 3492 C C . ASN B 1 144 ? -31.486 -27.260 -18.856 1.00 37.84 140 ASN B C 1
ATOM 3493 O O . ASN B 1 144 ? -32.198 -26.443 -19.455 1.00 40.60 140 ASN B O 1
ATOM 3498 N N . ASP B 1 145 ? -31.824 -28.548 -18.771 1.00 33.16 141 ASP B N 1
ATOM 3499 C CA . ASP B 1 145 ? -32.982 -29.063 -19.492 1.00 47.42 141 ASP B CA 1
ATOM 3500 C C . ASP B 1 145 ? -34.304 -28.586 -18.906 1.00 41.93 141 ASP B C 1
ATOM 3501 O O . ASP B 1 145 ? -35.322 -28.610 -19.608 1.00 42.76 141 ASP B O 1
ATOM 3506 N N . ASN B 1 146 ? -34.318 -28.150 -17.650 1.00 29.68 142 ASN B N 1
ATOM 3507 C CA . ASN B 1 146 ? -35.552 -27.774 -16.973 1.00 34.68 142 ASN B CA 1
ATOM 3508 C C . ASN B 1 146 ? -35.687 -26.284 -16.719 1.00 28.88 142 ASN B C 1
ATOM 3509 O O . ASN B 1 146 ? -36.784 -25.738 -16.855 1.00 27.24 142 ASN B O 1
ATOM 3514 N N . ILE B 1 147 ? -34.605 -25.605 -16.336 1.00 21.10 143 ILE B N 1
ATOM 3515 C CA . ILE B 1 147 ? -34.706 -24.264 -15.780 1.00 17.49 143 ILE B CA 1
ATOM 3516 C C . ILE B 1 147 ? -33.651 -23.344 -16.376 1.00 15.09 143 ILE B C 1
ATOM 3517 O O . ILE B 1 147 ? -32.611 -23.780 -16.877 1.00 18.63 143 ILE B O 1
ATOM 3522 N N . VAL B 1 148 ? -33.944 -22.047 -16.302 1.00 12.84 144 VAL B N 1
ATOM 3523 C CA . VAL B 1 148 ? -32.997 -20.974 -16.570 1.00 12.71 144 VAL B CA 1
ATOM 3524 C C . VAL B 1 148 ? -32.801 -20.201 -15.275 1.00 15.10 144 VAL B C 1
ATOM 3525 O O . VAL B 1 148 ? -33.762 -19.972 -14.531 1.00 13.62 144 VAL B O 1
ATOM 3529 N N . VAL B 1 149 ? -31.560 -19.811 -14.998 1.00 12.22 145 VAL B N 1
ATOM 3530 C CA . VAL B 1 149 ? -31.229 -18.959 -13.861 1.00 11.54 145 VAL B CA 1
ATOM 3531 C C . VAL B 1 149 ? -30.567 -17.698 -14.401 1.00 10.06 145 VAL B C 1
ATOM 3532 O O . VAL B 1 149 ? -29.581 -17.781 -15.140 1.00 12.25 145 VAL B O 1
ATOM 3536 N N . SER B 1 150 ? -31.113 -16.535 -14.042 1.00 9.51 146 SER B N 1
ATOM 3537 C CA . SER B 1 150 ? -30.660 -15.261 -14.586 1.00 9.73 146 SER B CA 1
ATOM 3538 C C . SER B 1 150 ? -30.338 -14.281 -13.466 1.00 13.33 146 SER B C 1
ATOM 3539 O O . SER B 1 150 ? -30.963 -14.297 -12.404 1.00 10.91 146 SER B O 1
ATOM 3542 N N . GLY B 1 151 ? -29.349 -13.428 -13.719 1.00 10.94 147 GLY B N 1
ATOM 3543 C CA . GLY B 1 151 ? -29.001 -12.353 -12.809 1.00 9.55 147 GLY B CA 1
ATOM 3544 C C . GLY B 1 151 ? -29.144 -11.019 -13.516 1.00 10.40 147 GLY B C 1
ATOM 3545 O O . GLY B 1 151 ? -28.994 -10.930 -14.735 1.00 11.71 147 GLY B O 1
ATOM 3546 N N . SER B 1 152 ? -29.431 -9.975 -12.741 1.00 9.95 148 SER B N 1
ATOM 3547 C CA . SER B 1 152 ? -29.834 -8.709 -13.335 1.00 7.18 148 SER B CA 1
ATOM 3548 C C . SER B 1 152 ? -29.287 -7.525 -12.552 1.00 11.59 148 SER B C 1
ATOM 3549 O O . SER B 1 152 ? -28.981 -7.618 -11.360 1.00 9.02 148 SER B O 1
ATOM 3552 N N . ASP B 1 153 ? -29.195 -6.390 -13.251 1.00 10.79 149 ASP B N 1
ATOM 3553 C CA . ASP B 1 153 ? -28.895 -5.118 -12.610 1.00 9.77 149 ASP B CA 1
ATOM 3554 C C . ASP B 1 153 ? -29.960 -4.700 -11.605 1.00 9.48 149 ASP B C 1
ATOM 3555 O O . ASP B 1 153 ? -29.731 -3.744 -10.857 1.00 10.69 149 ASP B O 1
ATOM 3560 N N . ASP B 1 154 ? -31.113 -5.373 -11.568 1.00 8.38 150 ASP B N 1
ATOM 3561 C CA . ASP B 1 154 ? -32.136 -5.049 -10.580 1.00 9.55 150 ASP B CA 1
ATOM 3562 C C . ASP B 1 154 ? -31.858 -5.681 -9.218 1.00 11.34 150 ASP B C 1
ATOM 3563 O O . ASP B 1 154 ? -32.707 -5.585 -8.326 1.00 11.14 150 ASP B O 1
ATOM 3568 N N . SER B 1 155 ? -30.693 -6.318 -9.064 1.00 8.55 151 SER B N 1
ATOM 3569 C CA . SER B 1 155 ? -30.144 -6.934 -7.847 1.00 7.88 151 SER B CA 1
ATOM 3570 C C . SER B 1 155 ? -30.737 -8.303 -7.542 1.00 7.82 151 SER B C 1
ATOM 3571 O O . SER B 1 155 ? -30.424 -8.869 -6.482 1.00 11.31 151 SER B O 1
ATOM 3574 N N . THR B 1 156 ? -31.557 -8.872 -8.421 1.00 7.93 152 THR B N 1
ATOM 3575 C CA . THR B 1 156 ? -32.183 -10.156 -8.149 1.00 8.57 152 THR B CA 1
ATOM 3576 C C . THR B 1 156 ? -31.640 -11.250 -9.058 1.00 10.37 152 THR B C 1
ATOM 3577 O O . THR B 1 156 ? -31.071 -10.996 -10.125 1.00 10.82 152 THR B O 1
ATOM 3581 N N . VAL B 1 157 ? -31.830 -12.483 -8.602 1.00 9.97 153 VAL B N 1
ATOM 3582 C CA . VAL B 1 157 ? -31.676 -13.681 -9.415 1.00 9.73 153 VAL B CA 1
ATOM 3583 C C . VAL B 1 157 ? -33.057 -14.297 -9.582 1.00 9.81 153 VAL B C 1
ATOM 3584 O O . VAL B 1 157 ? -33.838 -14.352 -8.625 1.00 12.57 153 VAL B O 1
ATOM 3588 N N . LYS B 1 158 ? -33.372 -14.736 -10.797 1.00 9.95 154 LYS B N 1
ATOM 3589 C CA . LYS B 1 158 ? -34.655 -15.362 -11.078 1.00 10.43 154 LYS B CA 1
ATOM 3590 C C . LYS B 1 158 ? -34.444 -16.770 -11.617 1.00 11.53 154 LYS B C 1
ATOM 3591 O O . LYS B 1 158 ? -33.493 -17.028 -12.363 1.00 12.67 154 LYS B O 1
ATOM 3597 N N . VAL B 1 159 ? -35.325 -17.682 -11.208 1.00 12.48 155 VAL B N 1
ATOM 3598 C CA . VAL B 1 159 ? -35.344 -19.061 -11.683 1.00 12.97 155 VAL B CA 1
ATOM 3599 C C . VAL B 1 159 ? -36.586 -19.231 -12.544 1.00 12.71 155 VAL B C 1
ATOM 3600 O O . VAL B 1 159 ? -37.691 -18.867 -12.124 1.00 13.69 155 VAL B O 1
ATOM 3604 N N . TRP B 1 160 ? -36.408 -19.767 -13.749 1.00 12.49 156 TRP B N 1
ATOM 3605 C CA . TRP B 1 160 ? -37.475 -19.831 -14.735 1.00 16.73 156 TRP B CA 1
ATOM 3606 C C . TRP B 1 160 ? -37.737 -21.269 -15.159 1.00 13.50 156 TRP B C 1
ATOM 3607 O O . TRP B 1 160 ? -36.821 -22.092 -15.219 1.00 15.67 156 TRP B O 1
ATOM 3618 N N . ASP B 1 161 ? -38.998 -21.555 -15.476 1.00 19.90 157 ASP B N 1
ATOM 3619 C CA . ASP B 1 161 ? -39.372 -22.808 -16.124 1.00 22.66 157 ASP B CA 1
ATOM 3620 C C . ASP B 1 161 ? -39.158 -22.638 -17.624 1.00 18.18 157 ASP B C 1
ATOM 3621 O O . ASP B 1 161 ? -39.872 -21.870 -18.276 1.00 25.01 157 ASP B O 1
ATOM 3626 N N . ILE B 1 162 ? -38.175 -23.354 -18.176 1.00 19.32 158 ILE B N 1
ATOM 3627 C CA . ILE B 1 162 ? -37.760 -23.110 -19.552 1.00 21.16 158 ILE B CA 1
ATOM 3628 C C . ILE B 1 162 ? -38.784 -23.620 -20.558 1.00 35.49 158 ILE B C 1
ATOM 3629 O O . ILE B 1 162 ? -38.786 -23.175 -21.713 1.00 39.74 158 ILE B O 1
ATOM 3634 N N . LYS B 1 163 ? -39.661 -24.538 -20.151 1.00 28.25 159 LYS B N 1
ATOM 3635 C CA . LYS B 1 163 ? -40.703 -25.050 -21.031 1.00 36.47 159 LYS B CA 1
ATOM 3636 C C . LYS B 1 163 ? -41.915 -24.128 -21.077 1.00 35.57 159 LYS B C 1
ATOM 3637 O O . LYS B 1 163 ? -42.456 -23.871 -22.158 1.00 40.28 159 LYS B O 1
ATOM 3643 N N . THR B 1 164 ? -42.349 -23.616 -19.925 1.00 35.43 160 THR B N 1
ATOM 3644 C CA . THR B 1 164 ? -43.509 -22.738 -19.871 1.00 34.57 160 THR B CA 1
ATOM 3645 C C . THR B 1 164 ? -43.150 -21.265 -19.993 1.00 38.21 160 THR B C 1
ATOM 3646 O O . THR B 1 164 ? -44.013 -20.461 -20.365 1.00 35.01 160 THR B O 1
ATOM 3650 N N . GLY B 1 165 ? -41.909 -20.892 -19.694 1.00 31.09 161 GLY B N 1
ATOM 3651 C CA . GLY B 1 165 ? -41.525 -19.497 -19.693 1.00 27.23 161 GLY B CA 1
ATOM 3652 C C . GLY B 1 165 ? -41.932 -18.725 -18.462 1.00 30.00 161 GLY B C 1
ATOM 3653 O O . GLY B 1 165 ? -41.772 -17.498 -18.436 1.00 38.57 161 GLY B O 1
ATOM 3654 N N . GLN B 1 166 ? -42.447 -19.401 -17.441 1.00 23.98 162 GLN B N 1
ATOM 3655 C CA . GLN B 1 166 ? -42.931 -18.751 -16.233 1.00 35.85 162 GLN B CA 1
ATOM 3656 C C . GLN B 1 166 ? -41.804 -18.598 -15.219 1.00 23.06 162 GLN B C 1
ATOM 3657 O O . GLN B 1 166 ? -40.952 -19.480 -15.078 1.00 18.47 162 GLN B O 1
ATOM 3663 N N . SER B 1 167 ? -41.800 -17.464 -14.523 1.00 24.34 163 SER B N 1
ATOM 3664 C CA . SER B 1 167 ? -40.880 -17.257 -13.414 1.00 21.17 163 SER B CA 1
ATOM 3665 C C . SER B 1 167 ? -41.295 -18.136 -12.240 1.00 21.02 163 SER B C 1
ATOM 3666 O O . SER B 1 167 ? -42.432 -18.054 -11.766 1.00 26.22 163 SER B O 1
ATOM 3669 N N . LEU B 1 168 ? -40.379 -18.983 -11.772 1.00 16.55 164 LEU B N 1
ATOM 3670 C CA . LEU B 1 168 ? -40.706 -19.871 -10.660 1.00 19.59 164 LEU B CA 1
ATOM 3671 C C . LEU B 1 168 ? -40.500 -19.181 -9.318 1.00 24.00 164 LEU B C 1
ATOM 3672 O O . LEU B 1 168 ? -41.341 -19.295 -8.420 1.00 20.24 164 LEU B O 1
ATOM 3677 N N . ARG B 1 169 ? -39.392 -18.461 -9.164 1.00 16.92 165 ARG B N 1
ATOM 3678 C CA . ARG B 1 169 ? -39.128 -17.752 -7.921 1.00 15.59 165 ARG B CA 1
ATOM 3679 C C . ARG B 1 169 ? -38.083 -16.679 -8.179 1.00 14.64 165 ARG B C 1
ATOM 3680 O O . ARG B 1 169 ? -37.300 -16.759 -9.130 1.00 16.13 165 ARG B O 1
ATOM 3688 N N . THR B 1 170 ? -38.095 -15.666 -7.322 1.00 13.45 166 THR B N 1
ATOM 3689 C CA . THR B 1 170 ? -37.162 -14.552 -7.397 1.00 10.18 166 THR B CA 1
ATOM 3690 C C . THR B 1 170 ? -36.325 -14.540 -6.129 1.00 12.70 166 THR B C 1
ATOM 3691 O O . THR B 1 170 ? -36.869 -14.553 -5.020 1.00 14.23 166 THR B O 1
ATOM 3695 N N . LEU B 1 171 ? -35.007 -14.523 -6.299 1.00 11.65 167 LEU B N 1
ATOM 3696 C CA . LEU B 1 171 ? -34.059 -14.621 -5.194 1.00 11.93 167 LEU B CA 1
ATOM 3697 C C . LEU B 1 171 ? -33.595 -13.207 -4.864 1.00 12.29 167 LEU B C 1
ATOM 3698 O O . LEU B 1 171 ? -32.806 -12.612 -5.602 1.00 11.27 167 LEU B O 1
ATOM 3703 N N . GLN B 1 172 ? -34.093 -12.670 -3.754 1.00 10.12 168 GLN B N 1
ATOM 3704 C CA . GLN B 1 172 ? -33.812 -11.303 -3.345 1.00 9.63 168 GLN B CA 1
ATOM 3705 C C . GLN B 1 172 ? -32.933 -11.297 -2.102 1.00 10.06 168 GLN B C 1
ATOM 3706 O O . GLN B 1 172 ? -33.113 -12.118 -1.197 1.00 13.91 168 GLN B O 1
ATOM 3712 N N . GLY B 1 173 ? -31.987 -10.364 -2.062 1.00 11.24 169 GLY B N 1
ATOM 3713 C CA . GLY B 1 173 ? -31.058 -10.282 -0.954 1.00 13.13 169 GLY B CA 1
ATOM 3714 C C . GLY B 1 173 ? -29.878 -9.381 -1.252 1.00 12.68 169 GLY B C 1
ATOM 3715 O O . GLY B 1 173 ? -29.417 -8.639 -0.378 1.00 12.40 169 GLY B O 1
ATOM 3716 N N . HIS B 1 174 ? -29.373 -9.443 -2.481 1.00 9.50 170 HIS B N 1
ATOM 3717 C CA . HIS B 1 174 ? -28.305 -8.539 -2.880 1.00 9.41 170 HIS B CA 1
ATOM 3718 C C . HIS B 1 174 ? -28.806 -7.100 -2.863 1.00 11.53 170 HIS B C 1
ATOM 3719 O O . HIS B 1 174 ? -29.978 -6.821 -3.131 1.00 12.18 170 HIS B O 1
ATOM 3726 N N . GLN B 1 175 ? -27.905 -6.179 -2.536 1.00 9.83 171 GLN B N 1
ATOM 3727 C CA . GLN B 1 175 ? -28.253 -4.771 -2.415 1.00 11.60 171 GLN B CA 1
ATOM 3728 C C . GLN B 1 175 ? -27.906 -3.964 -3.658 1.00 14.62 171 GLN B C 1
ATOM 3729 O O . GLN B 1 175 ? -28.230 -2.774 -3.719 1.00 19.70 171 GLN B O 1
ATOM 3735 N N . SER B 1 176 ? -27.264 -4.581 -4.645 1.00 10.40 172 SER B N 1
ATOM 3736 C CA . SER B 1 176 ? -26.989 -3.947 -5.928 1.00 11.29 172 SER B CA 1
ATOM 3737 C C . SER B 1 176 ? -26.869 -5.047 -6.979 1.00 9.70 172 SER B C 1
ATOM 3738 O O . SER B 1 176 ? -27.124 -6.222 -6.699 1.00 11.50 172 SER B O 1
ATOM 3741 N N . ALA B 1 177 ? -26.458 -4.659 -8.187 1.00 8.75 173 ALA B N 1
ATOM 3742 C CA . ALA B 1 177 ? -26.554 -5.529 -9.355 1.00 7.91 173 ALA B CA 1
ATOM 3743 C C . ALA B 1 177 ? -25.861 -6.872 -9.146 1.00 11.42 173 ALA B C 1
ATOM 3744 O O . ALA B 1 177 ? -24.786 -6.953 -8.547 1.00 10.12 173 ALA B O 1
ATOM 3746 N N . VAL B 1 178 ? -26.493 -7.929 -9.649 1.00 9.41 174 VAL B N 1
ATOM 3747 C CA . VAL B 1 178 ? -25.853 -9.236 -9.747 1.00 8.52 174 VAL B CA 1
ATOM 3748 C C . VAL B 1 178 ? -24.960 -9.243 -10.981 1.00 11.64 174 VAL B C 1
ATOM 3749 O O . VAL B 1 178 ? -25.404 -8.897 -12.083 1.00 15.09 174 VAL B O 1
ATOM 3753 N N . THR B 1 179 ? -23.695 -9.628 -10.797 1.00 9.42 175 THR B N 1
ATOM 3754 C CA . THR B 1 179 ? -22.704 -9.593 -11.867 1.00 12.88 175 THR B CA 1
ATOM 3755 C C . THR B 1 179 ? -22.373 -10.965 -12.434 1.00 11.20 175 THR B C 1
ATOM 3756 O O . THR B 1 179 ? -21.881 -11.047 -13.565 1.00 13.38 175 THR B O 1
ATOM 3760 N N . SER B 1 180 ? -22.611 -12.031 -11.678 1.00 8.46 176 SER B N 1
ATOM 3761 C CA . SER B 1 180 ? -22.168 -13.359 -12.069 1.00 9.94 176 SER B CA 1
ATOM 3762 C C . SER B 1 180 ? -22.977 -14.386 -11.297 1.00 11.61 176 SER B C 1
ATOM 3763 O O . SER B 1 180 ? -23.487 -14.100 -10.211 1.00 11.39 176 SER B O 1
ATOM 3766 N N . LEU B 1 181 ? -23.093 -15.583 -11.869 1.00 11.60 177 LEU B N 1
ATOM 3767 C CA . LEU B 1 181 ? -23.823 -16.653 -11.205 1.00 12.66 177 LEU B CA 1
ATOM 3768 C C . LEU B 1 181 ? -23.410 -17.995 -11.788 1.00 11.39 177 LEU B C 1
ATOM 3769 O O . LEU B 1 181 ? -22.889 -18.083 -12.902 1.00 13.23 177 LEU B O 1
ATOM 3774 N N . GLN B 1 182 ? -23.674 -19.042 -11.009 1.00 11.07 178 GLN B N 1
ATOM 3775 C CA . GLN B 1 182 ? -23.513 -20.431 -11.413 1.00 11.73 178 GLN B CA 1
ATOM 3776 C C . GLN B 1 182 ? -24.458 -21.260 -10.554 1.00 12.20 178 GLN B C 1
ATOM 3777 O O . GLN B 1 182 ? -24.727 -20.905 -9.404 1.00 14.83 178 GLN B O 1
ATOM 3783 N N . PHE B 1 183 ? -24.974 -22.354 -11.117 1.00 14.21 179 PHE B N 1
ATOM 3784 C CA . PHE B 1 183 ? -25.848 -23.225 -10.339 1.00 14.34 179 PHE B CA 1
ATOM 3785 C C . PHE 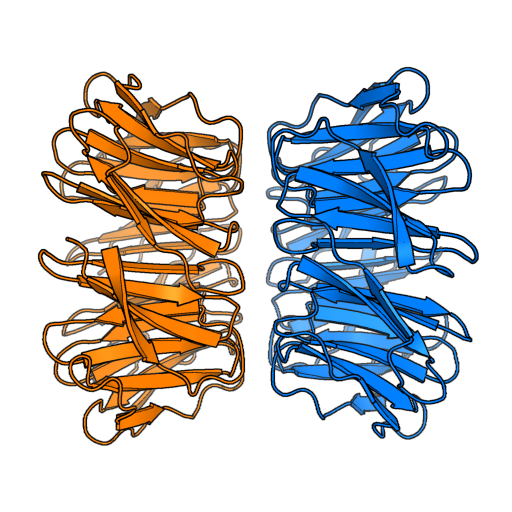B 1 183 ? -25.620 -24.681 -10.721 1.00 18.25 179 PHE B C 1
ATOM 3786 O O . PHE B 1 183 ? -25.056 -24.992 -11.773 1.00 15.20 179 PHE B O 1
ATOM 3794 N N . ASN B 1 184 ? -26.065 -25.568 -9.837 1.00 23.73 180 ASN B N 1
ATOM 3795 C CA . ASN B 1 184 ? -26.144 -26.996 -10.126 1.00 30.99 180 ASN B CA 1
ATOM 3796 C C . ASN B 1 184 ? -27.537 -27.463 -9.703 1.00 37.78 180 ASN B C 1
ATOM 3797 O O . ASN B 1 184 ? -28.479 -26.671 -9.573 1.00 30.31 180 ASN B O 1
ATOM 3802 N N . ASP B 1 185 ? -27.688 -28.769 -9.471 1.00 29.83 181 ASP B N 1
ATOM 3803 C CA . ASP B 1 185 ? -28.997 -29.305 -9.110 1.00 35.90 181 ASP B CA 1
ATOM 3804 C C . ASP B 1 185 ? -29.462 -28.846 -7.733 1.00 29.23 181 ASP B C 1
ATOM 3805 O O . ASP B 1 185 ? -30.664 -28.902 -7.450 1.00 38.34 181 ASP B O 1
ATOM 3810 N N . ASN B 1 186 ? -28.550 -28.390 -6.878 1.00 21.21 182 ASN B N 1
ATOM 3811 C CA . ASN B 1 186 ? -28.880 -28.067 -5.496 1.00 33.53 182 ASN B CA 1
ATOM 3812 C C . ASN B 1 186 ? -28.932 -26.570 -5.221 1.00 26.85 182 ASN B C 1
ATOM 3813 O O . ASN B 1 186 ? -29.865 -26.095 -4.567 1.00 23.68 182 ASN B O 1
ATOM 3818 N N . ILE B 1 187 ? -27.937 -25.815 -5.684 1.00 20.39 183 ILE B N 1
ATOM 3819 C CA . ILE B 1 187 ? -27.736 -24.457 -5.203 1.00 14.48 183 ILE B CA 1
ATOM 3820 C C . ILE B 1 187 ? -27.463 -23.506 -6.360 1.00 17.05 183 ILE B C 1
ATOM 3821 O O . ILE B 1 187 ? -27.071 -23.908 -7.457 1.00 16.77 183 ILE B O 1
ATOM 3826 N N . VAL B 1 188 ? -27.687 -22.222 -6.086 1.00 14.37 184 VAL B N 1
ATOM 3827 C CA . VAL B 1 188 ? -27.245 -21.119 -6.930 1.00 12.66 184 VAL B CA 1
ATOM 3828 C C . VAL B 1 188 ? -26.219 -20.319 -6.143 1.00 11.69 184 VAL B C 1
ATOM 3829 O O . VAL B 1 188 ? -26.375 -20.113 -4.935 1.00 12.34 184 VAL B O 1
ATOM 3833 N N . VAL B 1 189 ? -25.169 -19.872 -6.825 1.00 12.62 185 VAL B N 1
ATOM 3834 C CA . VAL B 1 189 ? -24.163 -18.998 -6.236 1.00 10.06 185 VAL B CA 1
ATOM 3835 C C . VAL B 1 189 ? -24.102 -17.735 -7.085 1.00 10.10 185 VAL B C 1
ATOM 3836 O O . VAL B 1 189 ? -23.906 -17.814 -8.303 1.00 11.78 185 VAL B O 1
ATOM 3840 N N . SER B 1 190 ? -24.288 -16.575 -6.452 1.00 8.68 186 SER B N 1
ATOM 3841 C CA . SER B 1 190 ? -24.349 -15.299 -7.153 1.00 9.07 186 SER B CA 1
ATOM 3842 C C . SER B 1 190 ? -23.321 -14.325 -6.592 1.00 12.07 186 SER B C 1
ATOM 3843 O O . SER B 1 190 ? -23.015 -14.340 -5.399 1.00 10.51 186 SER B O 1
ATOM 3846 N N . GLY B 1 191 ? -22.790 -13.479 -7.472 1.00 8.82 187 GLY B N 1
ATOM 3847 C CA . GLY B 1 191 ? -21.891 -12.410 -7.076 1.00 8.06 187 GLY B CA 1
ATOM 3848 C C . GLY B 1 191 ? -22.477 -11.067 -7.464 1.00 8.79 187 GLY B C 1
ATOM 3849 O O . GLY B 1 191 ? -23.212 -10.958 -8.447 1.00 11.34 187 GLY B O 1
ATOM 3850 N N . SER B 1 192 ? -22.141 -10.034 -6.689 1.00 7.92 188 SER B N 1
ATOM 3851 C CA . SER B 1 192 ? -22.846 -8.763 -6.796 1.00 8.46 188 SER B CA 1
ATOM 3852 C C . SER B 1 192 ? -21.906 -7.580 -6.619 1.00 11.13 188 SER B C 1
ATOM 3853 O O . SER B 1 192 ? -20.848 -7.677 -5.990 1.00 10.05 188 SER B O 1
ATOM 3856 N N . ASP B 1 193 ? -22.336 -6.438 -7.164 1.00 10.25 189 ASP B N 1
ATOM 3857 C CA . ASP B 1 193 ? -21.664 -5.169 -6.921 1.00 9.01 189 ASP B CA 1
ATOM 3858 C C . ASP B 1 193 ? -21.707 -4.751 -5.454 1.00 11.23 189 ASP B C 1
ATOM 3859 O O . ASP B 1 193 ? -21.009 -3.799 -5.085 1.00 12.11 189 ASP B O 1
ATOM 3864 N N . ASP B 1 194 ? -22.497 -5.427 -4.609 1.00 9.17 190 ASP B N 1
ATOM 3865 C CA . ASP B 1 194 ? -22.538 -5.113 -3.183 1.00 9.58 190 ASP B CA 1
ATOM 3866 C C . ASP B 1 194 ? -21.377 -5.733 -2.408 1.00 11.81 190 ASP B C 1
ATOM 3867 O O . ASP B 1 194 ? -21.347 -5.619 -1.177 1.00 13.13 190 ASP B O 1
ATOM 3872 N N . SER B 1 195 ? -20.448 -6.387 -3.113 1.00 9.06 191 SER B N 1
ATOM 3873 C CA . SER B 1 195 ? -19.194 -6.988 -2.629 1.00 8.11 191 SER B CA 1
ATOM 3874 C C . SER B 1 195 ? -19.383 -8.364 -2.001 1.00 11.22 191 SER B C 1
ATOM 3875 O O . SER B 1 195 ? -18.403 -8.936 -1.484 1.00 12.04 191 SER B O 1
ATOM 3878 N N . THR B 1 196 ? -20.584 -8.932 -2.033 1.00 9.20 192 THR B N 1
ATOM 3879 C CA . THR B 1 196 ? -20.824 -10.230 -1.423 1.00 9.65 192 THR B CA 1
ATOM 3880 C C . THR B 1 196 ? -21.070 -11.300 -2.479 1.00 9.60 192 THR B C 1
ATOM 3881 O O . THR B 1 196 ? -21.368 -11.017 -3.644 1.00 10.17 192 THR B O 1
ATOM 3885 N N . VAL B 1 197 ? -20.916 -12.546 -2.043 1.00 9.49 193 VAL B N 1
ATOM 3886 C CA . VAL B 1 197 ? -21.365 -13.725 -2.770 1.00 7.47 193 VAL B CA 1
ATOM 3887 C C . VAL B 1 197 ? -22.440 -14.388 -1.921 1.00 10.18 193 VAL B C 1
ATOM 3888 O O . VAL B 1 197 ? -22.274 -14.523 -0.704 1.00 14.57 193 VAL B O 1
ATOM 3892 N N . LYS B 1 198 ? -23.546 -14.780 -2.548 1.00 9.28 194 LYS B N 1
ATOM 3893 C CA . LYS B 1 198 ? -24.631 -15.438 -1.833 1.00 7.56 194 LYS B CA 1
ATOM 3894 C C . LYS B 1 198 ? -24.861 -16.836 -2.388 1.00 10.53 194 LYS B C 1
ATOM 3895 O O . LYS B 1 198 ? -24.761 -17.062 -3.599 1.00 10.83 194 LYS B O 1
ATOM 3901 N N . VAL B 1 199 ? -25.145 -17.775 -1.487 1.00 10.73 195 VAL B N 1
ATOM 3902 C CA . VAL B 1 199 ? -25.461 -19.156 -1.834 1.00 10.44 195 VAL B CA 1
ATOM 3903 C C . VAL B 1 199 ? -26.940 -19.378 -1.549 1.00 8.34 195 VAL B C 1
ATOM 3904 O O . VAL B 1 199 ? -27.418 -19.060 -0.453 1.00 11.47 195 VAL B O 1
ATOM 3908 N N . TRP B 1 200 ? -27.660 -19.921 -2.529 1.00 12.87 196 TRP B N 1
ATOM 3909 C CA . TRP B 1 200 ? -29.109 -20.049 -2.457 1.00 14.46 196 TRP B CA 1
ATOM 3910 C C . TRP B 1 200 ? -29.537 -21.492 -2.676 1.00 14.36 196 TRP B C 1
ATOM 3911 O O . TRP B 1 200 ? -28.923 -22.217 -3.464 1.00 13.41 196 TRP B O 1
ATOM 3922 N N . ASP B 1 201 ? -30.611 -21.891 -1.997 1.00 13.74 197 ASP B N 1
ATOM 3923 C CA . ASP B 1 201 ? -31.308 -23.134 -2.310 1.00 20.12 197 ASP B CA 1
ATOM 3924 C C . ASP B 1 201 ? -32.147 -22.913 -3.563 1.00 16.11 197 ASP B C 1
ATOM 3925 O O . ASP B 1 201 ? -33.067 -22.090 -3.560 1.00 14.09 197 ASP B O 1
ATOM 3930 N N . ILE B 1 202 ? -31.834 -23.645 -4.633 1.00 16.21 198 ILE B N 1
ATOM 3931 C CA . ILE B 1 202 ? -32.506 -23.399 -5.905 1.00 14.30 198 ILE B CA 1
ATOM 3932 C C . ILE B 1 202 ? -33.947 -23.900 -5.883 1.00 19.22 198 ILE B C 1
ATOM 3933 O O . ILE B 1 202 ? -34.796 -23.383 -6.618 1.00 24.16 198 ILE B O 1
ATOM 3938 N N . LYS B 1 203 ? -34.255 -24.891 -5.042 1.00 19.81 199 LYS B N 1
ATOM 3939 C CA . LYS B 1 203 ? -35.615 -25.420 -4.992 1.00 19.74 199 LYS B CA 1
ATOM 3940 C C . LYS B 1 203 ? -36.551 -24.475 -4.251 1.00 21.88 199 LYS B C 1
ATOM 3941 O O . LYS B 1 203 ? -37.714 -24.312 -4.639 1.00 22.90 199 LYS B O 1
ATOM 3947 N N . THR B 1 204 ? -36.064 -23.850 -3.180 1.00 16.59 200 THR B N 1
ATOM 3948 C CA . THR B 1 204 ? -36.891 -22.989 -2.344 1.00 16.96 200 THR B CA 1
ATOM 3949 C C . THR B 1 204 ? -36.647 -21.505 -2.571 1.00 18.41 200 THR B C 1
ATOM 3950 O O . THR B 1 204 ? -37.467 -20.689 -2.138 1.00 17.94 200 THR B O 1
ATOM 3954 N N . GLY B 1 205 ? -35.550 -21.137 -3.230 1.00 14.72 201 GLY B N 1
ATOM 3955 C CA . GLY B 1 205 ? -35.185 -19.744 -3.382 1.00 14.24 201 GLY B CA 1
ATOM 3956 C C . GLY B 1 205 ? -34.601 -19.105 -2.144 1.00 14.43 201 GLY B C 1
ATOM 3957 O O . GLY B 1 205 ? -34.364 -17.891 -2.144 1.00 14.97 201 GLY B O 1
ATOM 3958 N N . GLN B 1 206 ? -34.354 -19.882 -1.091 1.00 13.11 202 GLN B N 1
ATOM 3959 C CA . GLN B 1 206 ? -33.883 -19.333 0.173 1.00 10.47 202 GLN B CA 1
ATOM 3960 C C . GLN B 1 206 ? -32.375 -19.140 0.148 1.00 10.77 202 GLN B C 1
ATOM 3961 O O . GLN B 1 206 ? -31.629 -20.049 -0.228 1.00 14.16 202 GLN B O 1
ATOM 3967 N N . SER B 1 207 ? -31.925 -17.955 0.555 1.00 11.74 203 SER B N 1
ATOM 3968 C CA . SER B 1 207 ? -30.498 -17.738 0.732 1.00 9.79 203 SER B CA 1
ATOM 3969 C C . SER B 1 207 ? -30.010 -18.560 1.916 1.00 11.26 203 SER B C 1
ATOM 3970 O O . SER B 1 207 ? -30.634 -18.569 2.982 1.00 17.73 203 SER B O 1
ATOM 3973 N N . LEU B 1 208 ? -28.903 -19.269 1.719 1.00 13.24 204 LEU B N 1
ATOM 3974 C CA . LEU B 1 208 ? -28.317 -20.120 2.747 1.00 16.22 204 LEU B CA 1
ATOM 3975 C C . LEU B 1 208 ? -27.131 -19.470 3.441 1.00 16.27 204 LEU B C 1
ATOM 3976 O O . LEU B 1 208 ? -27.004 -19.563 4.666 1.00 17.96 204 LEU B O 1
ATOM 3981 N N . ARG B 1 209 ? -26.259 -18.812 2.680 1.00 15.76 205 ARG B N 1
ATOM 3982 C CA . ARG B 1 209 ? -25.063 -18.185 3.221 1.00 19.66 205 ARG B CA 1
ATOM 3983 C C . ARG B 1 209 ? -24.791 -16.901 2.453 1.00 14.36 205 ARG B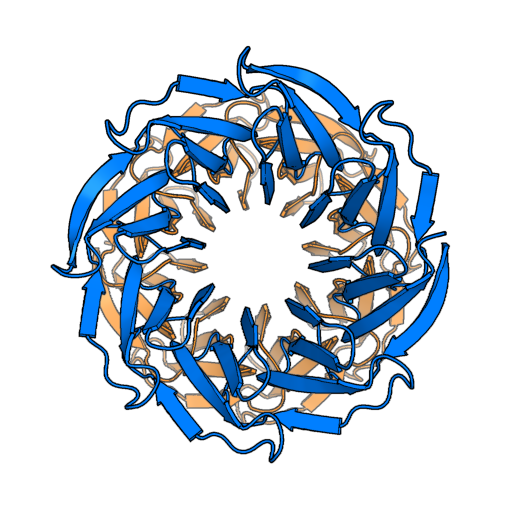 C 1
ATOM 3984 O O . ARG B 1 209 ? -25.051 -16.825 1.249 1.00 14.25 205 ARG B O 1
ATOM 3992 N N . THR B 1 210 ? -24.275 -15.896 3.155 1.00 11.57 206 THR B N 1
ATOM 3993 C CA . THR B 1 210 ? -23.742 -14.688 2.537 1.00 10.50 206 THR B CA 1
ATOM 3994 C C . THR B 1 210 ? -22.249 -14.629 2.827 1.00 13.22 206 THR B C 1
ATOM 3995 O O . THR B 1 210 ? -21.842 -14.580 3.994 1.00 15.10 206 THR B O 1
ATOM 3999 N N . LEU B 1 211 ? -21.440 -14.642 1.770 1.00 11.61 207 LEU B N 1
ATOM 4000 C CA . LEU B 1 211 ? -19.983 -14.658 1.891 1.00 12.13 207 LEU B CA 1
ATOM 4001 C C . LEU B 1 211 ? -19.489 -13.217 1.894 1.00 12.34 207 LEU B C 1
ATOM 4002 O O . LEU B 1 211 ? -19.467 -12.555 0.854 1.00 11.97 207 LEU B O 1
ATOM 4007 N N . GLN B 1 212 ? -19.090 -12.729 3.065 1.00 12.44 208 GLN B N 1
ATOM 4008 C CA . GLN B 1 212 ? -18.659 -11.350 3.244 1.00 11.46 208 GLN B CA 1
ATOM 4009 C C . GLN B 1 212 ? -17.156 -11.299 3.476 1.00 11.57 208 GLN B C 1
ATOM 4010 O O . GLN B 1 212 ? -16.603 -12.119 4.215 1.00 14.75 208 GLN B O 1
ATOM 4016 N N . GLY B 1 213 ? -16.499 -10.327 2.847 1.00 13.22 209 GLY B N 1
ATOM 4017 C CA . GLY B 1 213 ? -15.057 -10.217 2.947 1.00 14.26 209 GLY B CA 1
ATOM 4018 C C . GLY B 1 213 ? -14.439 -9.307 1.907 1.00 12.77 209 GLY B C 1
ATOM 4019 O O . GLY B 1 213 ? -13.526 -8.536 2.219 1.00 14.02 209 GLY B O 1
ATOM 4020 N N . HIS B 1 214 ? -14.913 -9.392 0.666 1.00 8.59 210 HIS B N 1
ATOM 4021 C CA . HIS B 1 214 ? -14.411 -8.507 -0.375 1.00 7.77 210 HIS B CA 1
ATOM 4022 C C . HIS B 1 214 ? -14.743 -7.057 -0.043 1.00 12.19 210 HIS B C 1
ATOM 4023 O O . HIS B 1 214 ? -15.760 -6.753 0.587 1.00 13.38 210 HIS B O 1
ATOM 4030 N N . GLN B 1 215 ? -13.868 -6.153 -0.473 1.00 8.27 211 GLN B N 1
ATOM 4031 C CA . GLN B 1 215 ? -14.022 -4.740 -0.158 1.00 12.58 211 GLN B CA 1
ATOM 4032 C C . GLN B 1 215 ? -14.733 -3.957 -1.250 1.00 15.85 211 GLN B C 1
ATOM 4033 O O . GLN B 1 215 ? -15.088 -2.794 -1.025 1.00 18.90 211 GLN B O 1
ATOM 4039 N N . SER B 1 216 ? -14.947 -4.559 -2.415 1.00 11.54 212 SER B N 1
ATOM 4040 C CA . SER B 1 216 ? -15.676 -3.926 -3.504 1.00 9.21 212 SER B CA 1
ATOM 4041 C C . SER B 1 216 ? -16.305 -5.032 -4.346 1.00 9.09 212 SER B C 1
ATOM 4042 O O . SER B 1 216 ? -16.272 -6.209 -3.972 1.00 11.52 212 SER B O 1
ATOM 4045 N N . ALA B 1 217 ? -16.864 -4.650 -5.496 1.00 9.31 213 ALA B N 1
ATOM 4046 C CA . ALA B 1 217 ? -17.744 -5.530 -6.258 1.00 8.43 213 ALA B CA 1
ATOM 4047 C C . ALA B 1 217 ? -17.092 -6.872 -6.567 1.00 10.61 213 ALA B C 1
ATOM 4048 O O . ALA B 1 217 ? -15.891 -6.953 -6.834 1.00 9.83 213 ALA B O 1
ATOM 4050 N N . VAL B 1 218 ? -17.900 -7.929 -6.516 1.00 8.25 214 VAL B N 1
ATOM 4051 C CA . VAL B 1 218 ? -17.498 -9.233 -7.029 1.00 8.17 214 VAL B CA 1
ATOM 4052 C C . VAL B 1 218 ? -17.726 -9.246 -8.534 1.00 10.10 214 VAL B C 1
ATOM 4053 O O . VAL B 1 218 ? -18.815 -8.906 -9.011 1.00 15.16 214 VAL B O 1
ATOM 4057 N N . THR B 1 219 ? -16.694 -9.630 -9.286 1.00 9.55 215 THR B N 1
ATOM 4058 C CA . THR B 1 219 ? -16.744 -9.603 -10.741 1.00 11.12 215 THR B CA 1
ATOM 4059 C C . THR B 1 219 ? -16.903 -10.980 -11.368 1.00 9.57 215 THR B C 1
ATOM 4060 O O . THR B 1 219 ? -17.382 -11.076 -12.503 1.00 13.32 215 THR B O 1
ATOM 4064 N N . SER B 1 220 ? -16.515 -12.037 -10.662 1.00 10.57 216 SER B N 1
ATOM 4065 C CA . SER B 1 220 ? -16.457 -13.370 -11.241 1.00 10.30 216 SER B CA 1
ATOM 4066 C C . SER B 1 220 ? -16.489 -14.391 -10.115 1.00 10.06 216 SER B C 1
ATOM 4067 O O . SER B 1 220 ? -16.083 -14.099 -8.987 1.00 10.74 216 SER B O 1
ATOM 4070 N N . LEU B 1 221 ? -16.977 -15.589 -10.431 1.00 10.69 217 LEU B N 1
ATOM 4071 C CA . LEU B 1 221 ? -17.033 -16.652 -9.438 1.00 12.96 217 LEU B CA 1
ATOM 4072 C C . LEU B 1 221 ? -17.105 -18.002 -10.136 1.00 13.58 217 LEU B C 1
ATOM 4073 O O . LEU B 1 221 ? -17.471 -18.103 -11.309 1.00 13.30 217 LEU B O 1
ATOM 4078 N N . GLN B 1 222 ? -16.763 -19.037 -9.376 1.00 12.39 218 GLN B N 1
ATOM 4079 C CA . GLN B 1 222 ? -16.938 -20.427 -9.762 1.00 13.05 218 GLN B CA 1
ATOM 4080 C C . GLN B 1 222 ? -17.017 -21.231 -8.473 1.00 16.84 218 GLN B C 1
ATOM 4081 O O . GLN B 1 222 ? -16.444 -20.834 -7.457 1.00 14.63 218 GLN B O 1
ATOM 4087 N N . PHE B 1 223 ? -17.745 -22.346 -8.506 1.00 16.42 219 PHE B N 1
ATOM 4088 C CA . PHE B 1 223 ? -17.865 -23.153 -7.300 1.00 17.47 219 PHE B CA 1
ATOM 4089 C C . PHE B 1 223 ? -17.924 -24.635 -7.643 1.00 18.72 219 PHE B C 1
ATOM 4090 O O . PHE B 1 223 ? -18.337 -25.024 -8.738 1.00 18.67 219 PHE B O 1
ATOM 4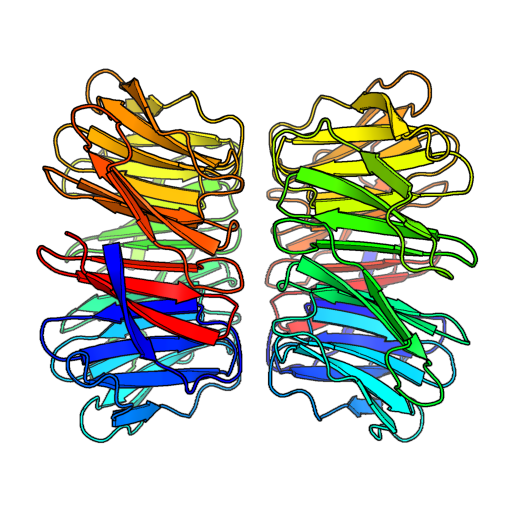098 N N A ASN B 1 224 ? -17.518 -25.463 -6.681 0.56 24.62 220 ASN B N 1
ATOM 4099 N N B ASN B 1 224 ? -17.454 -25.449 -6.696 0.44 24.56 220 ASN B N 1
ATOM 4100 C CA A ASN B 1 224 ? -17.760 -26.898 -6.764 0.56 30.27 220 ASN B CA 1
ATOM 4101 C CA B ASN B 1 224 ? -17.618 -26.897 -6.721 0.44 30.10 220 ASN B CA 1
ATOM 4102 C C A ASN B 1 224 ? -18.561 -27.351 -5.548 0.56 36.60 220 ASN B C 1
ATOM 4103 C C B ASN B 1 224 ? -18.482 -27.313 -5.538 0.44 36.50 220 ASN B C 1
ATOM 4104 O O A ASN B 1 224 ? -19.317 -26.563 -4.971 0.56 41.85 220 ASN B O 1
ATOM 4105 O O B ASN B 1 224 ? -19.215 -26.490 -4.981 0.44 41.69 220 ASN B O 1
ATOM 4114 N N A ASP B 1 225 ? -18.396 -28.610 -5.137 0.56 38.65 221 ASP B N 1
ATOM 4115 N N B ASP B 1 225 ? -18.398 -28.581 -5.133 0.44 38.65 221 ASP B N 1
ATOM 4116 C CA A ASP B 1 225 ? -19.172 -29.110 -4.009 0.56 41.20 221 ASP B CA 1
ATOM 4117 C CA B ASP B 1 225 ? -19.200 -29.036 -4.002 0.44 41.14 221 ASP B CA 1
ATOM 4118 C C A ASP B 1 225 ? -18.668 -28.557 -2.681 0.56 39.80 221 ASP B C 1
ATOM 4119 C C B ASP B 1 225 ? -18.684 -28.459 -2.690 0.44 39.79 221 ASP B C 1
ATOM 4120 O O A ASP B 1 225 ? -19.457 -28.383 -1.745 0.56 44.93 221 ASP B O 1
ATOM 4121 O O B ASP B 1 225 ? -19.470 -28.171 -1.780 0.44 44.99 221 ASP B O 1
ATOM 4130 N N . ASN B 1 226 ? -17.370 -28.275 -2.575 1.00 32.82 222 ASN B N 1
ATOM 4131 C CA . ASN B 1 226 ? -16.782 -27.810 -1.325 1.00 40.78 222 ASN B CA 1
ATOM 4132 C C . ASN B 1 226 ? -16.614 -26.301 -1.257 1.00 35.39 222 ASN B C 1
ATOM 4133 O O . ASN B 1 226 ? -16.897 -25.698 -0.216 1.00 30.56 222 ASN B O 1
ATOM 4138 N N . ILE B 1 227 ? -16.139 -25.670 -2.329 1.00 24.04 223 ILE B N 1
ATOM 4139 C CA . ILE B 1 227 ? -15.616 -24.317 -2.223 1.00 17.17 223 ILE B CA 1
ATOM 4140 C C . ILE B 1 227 ? -16.231 -23.401 -3.271 1.00 15.35 223 ILE B C 1
ATOM 4141 O O . ILE B 1 227 ? -16.725 -23.835 -4.314 1.00 18.07 223 ILE B O 1
ATOM 4146 N N . VAL B 1 228 ? -16.189 -22.107 -2.960 1.00 13.09 224 VAL B N 1
ATOM 4147 C CA . VAL B 1 228 ? -16.454 -21.031 -3.905 1.00 11.20 224 VAL B CA 1
ATOM 4148 C C . VAL B 1 228 ? -15.163 -20.249 -4.086 1.00 14.89 224 VAL B C 1
ATOM 4149 O O . VAL B 1 228 ? -14.428 -20.016 -3.120 1.00 13.95 224 VAL B O 1
ATOM 4153 N N . VAL B 1 229 ? -14.882 -19.853 -5.325 1.00 12.90 225 VAL B N 1
ATOM 4154 C CA . VAL B 1 229 ? -13.748 -18.995 -5.649 1.00 10.77 225 VAL B CA 1
ATOM 4155 C C . VAL B 1 229 ? -14.300 -17.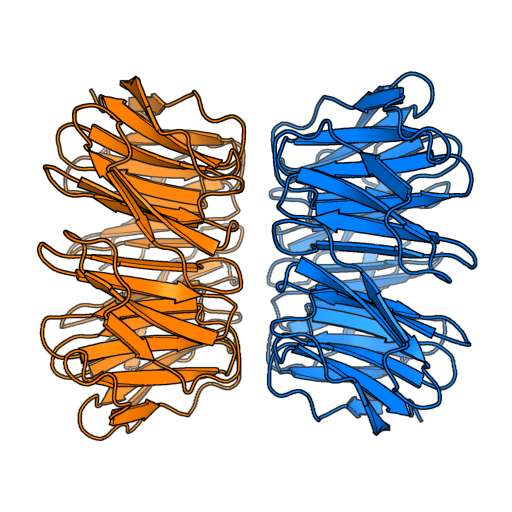738 -6.311 1.00 10.04 225 VAL B C 1
ATOM 4156 O O . VAL B 1 229 ? -15.020 -17.828 -7.312 1.00 12.69 225 VAL B O 1
ATOM 4160 N N . SER B 1 230 ? -13.975 -16.573 -5.750 1.00 9.36 226 SER B N 1
ATOM 4161 C CA . SER B 1 230 ? -14.518 -15.302 -6.214 1.00 9.10 226 SER B CA 1
ATOM 4162 C C . SER B 1 230 ? -13.400 -14.316 -6.519 1.00 13.28 226 SER B C 1
ATOM 4163 O O . SER B 1 230 ? -12.351 -14.323 -5.873 1.00 11.04 226 SER B O 1
ATOM 4166 N N . GLY B 1 231 ? -13.637 -13.468 -7.516 1.00 10.81 227 GLY B N 1
ATOM 4167 C CA . GLY B 1 231 ? -12.733 -12.382 -7.842 1.00 9.52 227 GLY B CA 1
ATOM 4168 C C . GLY B 1 231 ? -13.450 -11.053 -7.696 1.00 8.60 227 GLY B C 1
ATOM 4169 O O . GLY B 1 231 ? -14.670 -10.974 -7.847 1.00 11.40 227 GLY B O 1
ATOM 4170 N N . SER B 1 232 ? -12.683 -10.000 -7.411 1.00 8.83 228 SER B N 1
ATOM 4171 C CA . SER B 1 232 ? -13.288 -8.740 -6.997 1.00 6.44 228 SER B CA 1
ATOM 4172 C C . SER B 1 232 ? -12.513 -7.545 -7.529 1.00 9.78 228 SER B C 1
ATOM 4173 O O . SER B 1 232 ? -11.320 -7.628 -7.832 1.00 9.06 228 SER B O 1
ATOM 4176 N N . ASP B 1 233 ? -13.219 -6.413 -7.611 1.00 9.63 229 ASP B N 1
ATOM 4177 C CA . ASP B 1 233 ? -12.583 -5.138 -7.912 1.00 9.56 229 ASP B CA 1
ATOM 4178 C C . ASP B 1 233 ? -11.570 -4.721 -6.852 1.00 10.04 229 ASP B C 1
ATOM 4179 O O . ASP B 1 233 ? -10.828 -3.759 -7.082 1.00 11.39 229 ASP B O 1
ATOM 4184 N N . ASP B 1 234 ? -11.519 -5.403 -5.703 1.00 8.30 230 ASP B N 1
ATOM 4185 C CA . ASP B 1 234 ? -10.528 -5.085 -4.680 1.00 9.10 230 ASP B CA 1
ATOM 4186 C C . ASP B 1 234 ? -9.166 -5.711 -4.965 1.00 11.81 230 ASP B C 1
ATOM 4187 O O . ASP B 1 234 ? -8.273 -5.620 -4.116 1.00 12.07 230 ASP B O 1
ATOM 4192 N N . SER B 1 235 ? -9.012 -6.342 -6.133 1.00 8.45 231 SER B N 1
ATOM 4193 C CA . SER B 1 235 ? -7.789 -6.949 -6.681 1.00 8.23 231 SER B CA 1
ATOM 4194 C C . SER B 1 235 ? -7.476 -8.317 -6.090 1.00 9.22 231 SER B C 1
ATOM 4195 O O . SER B 1 235 ? -6.407 -8.876 -6.399 1.00 11.94 231 SER B O 1
ATOM 4198 N N . THR B 1 236 ? -8.352 -8.890 -5.272 1.00 9.01 232 THR B N 1
ATOM 4199 C CA . THR B 1 236 ? -8.079 -10.177 -4.653 1.00 8.66 232 THR B CA 1
ATOM 4200 C C . THR B 1 236 ? -8.987 -11.267 -5.208 1.00 10.72 232 THR B C 1
ATOM 4201 O O . THR B 1 236 ? -10.050 -11.008 -5.783 1.00 11.06 232 THR B O 1
ATOM 4205 N N . VAL B 1 237 ? -8.534 -12.502 -5.024 1.00 9.09 233 VAL B N 1
ATOM 4206 C CA . VAL B 1 237 ? -9.346 -13.698 -5.195 1.00 9.75 233 VAL B CA 1
ATOM 4207 C C . VAL B 1 237 ? -9.522 -14.328 -3.821 1.00 11.41 233 VAL B C 1
ATOM 4208 O O . VAL B 1 237 ? -8.570 -14.388 -3.035 1.00 11.76 233 VAL B O 1
ATOM 4212 N N . LYS B 1 238 ? -10.738 -14.774 -3.517 1.00 9.07 234 LYS B N 1
ATOM 4213 C CA . LYS B 1 238 ? -11.023 -15.404 -2.235 1.00 11.85 234 LYS B CA 1
ATOM 4214 C C . LYS B 1 238 ? -11.557 -16.814 -2.447 1.00 11.30 234 LYS B C 1
ATOM 4215 O O . LYS B 1 238 ? -12.310 -17.070 -3.392 1.00 12.59 234 LYS B O 1
ATOM 4221 N N . VAL B 1 239 ? -11.138 -17.728 -1.572 1.00 13.13 235 VAL B N 1
ATOM 4222 C CA . VAL B 1 239 ? -11.607 -19.109 -1.556 1.00 12.60 235 VAL B CA 1
ATOM 4223 C C . VAL B 1 239 ? -12.460 -19.291 -0.309 1.00 10.60 235 VAL B C 1
ATOM 4224 O O . VAL B 1 239 ? -12.031 -18.942 0.797 1.00 14.05 235 VAL B O 1
ATOM 4228 N N . TRP B 1 240 ? -13.665 -19.829 -0.485 1.00 12.66 236 TRP B N 1
ATOM 4229 C CA . TRP B 1 240 ? -14.646 -19.915 0.587 1.00 13.90 236 TRP B CA 1
ATOM 4230 C C . TRP B 1 240 ? -15.054 -21.359 0.836 1.00 15.40 236 TRP B C 1
ATOM 4231 O O . TRP B 1 240 ? -15.089 -22.177 -0.085 1.00 16.18 236 TRP B O 1
ATOM 4242 N N . ASP B 1 241 ? -15.391 -21.654 2.090 1.00 18.89 237 ASP B N 1
ATOM 4243 C CA . ASP B 1 241 ? -16.018 -22.919 2.453 1.00 23.79 237 ASP B CA 1
ATOM 4244 C C . ASP B 1 241 ? -17.521 -22.764 2.250 1.00 18.66 237 ASP B C 1
ATOM 4245 O O . ASP B 1 241 ? -18.182 -22.034 2.995 1.00 24.42 237 ASP B O 1
ATOM 4250 N N . ILE B 1 242 ? -18.060 -23.452 1.240 1.00 21.33 238 ILE B N 1
ATOM 4251 C CA . ILE B 1 242 ? -19.439 -23.220 0.825 1.00 24.65 238 ILE B CA 1
ATOM 4252 C C . ILE B 1 242 ? -20.442 -23.712 1.860 1.00 35.36 238 ILE B C 1
ATOM 4253 O O . ILE B 1 242 ? -21.597 -23.268 1.858 1.00 39.12 238 ILE B O 1
ATOM 4258 N N . LYS B 1 243 ? -20.032 -24.614 2.750 1.00 30.46 239 LYS B N 1
ATOM 4259 C CA . LYS B 1 243 ? -20.917 -25.136 3.782 1.00 38.83 239 LYS B CA 1
ATOM 4260 C C . LYS B 1 243 ? -20.965 -24.219 5.000 1.00 35.97 239 LYS B C 1
ATOM 4261 O O . LYS B 1 243 ? -22.047 -23.920 5.514 1.00 44.85 239 LYS B O 1
ATOM 4267 N N . THR B 1 244 ? -19.804 -23.764 5.469 1.00 34.92 240 THR B N 1
ATOM 4268 C CA . THR B 1 244 ? -19.744 -22.886 6.629 1.00 35.22 240 THR B CA 1
ATOM 4269 C C . THR B 1 244 ? -19.896 -21.416 6.270 1.00 39.83 240 THR B C 1
ATOM 4270 O O . THR B 1 244 ? -20.314 -20.624 7.122 1.00 35.80 240 THR B O 1
ATOM 4274 N N . GLY B 1 245 ? -19.571 -21.034 5.037 1.00 32.15 241 GLY B N 1
ATOM 4275 C CA . GLY B 1 245 ? -19.657 -19.649 4.630 1.00 28.30 241 GLY B CA 1
ATOM 4276 C C . GLY B 1 245 ? -18.488 -18.785 5.034 1.00 33.07 241 GLY B C 1
ATOM 4277 O O . GLY B 1 245 ? -18.576 -17.557 4.915 1.00 36.87 241 GLY B O 1
ATOM 4278 N N . GLN B 1 246 ? -17.395 -19.380 5.498 1.00 27.51 242 GLN B N 1
ATOM 4279 C CA . GLN B 1 246 ? -16.244 -18.631 5.974 1.00 37.31 242 GLN B CA 1
ATOM 4280 C C . GLN B 1 246 ? -15.164 -18.560 4.903 1.00 20.88 242 GLN B C 1
ATOM 4281 O O . GLN B 1 246 ? -15.013 -19.465 4.078 1.00 19.88 242 GLN B O 1
ATOM 4287 N N . SER B 1 247 ? -14.418 -17.460 4.924 1.00 23.30 243 SER B N 1
ATOM 4288 C CA . SER B 1 247 ? -13.293 -17.293 4.016 1.00 21.57 243 SER B CA 1
ATOM 4289 C C . SER B 1 247 ? -12.142 -18.194 4.442 1.00 20.83 243 SER B C 1
ATOM 4290 O O . SER B 1 247 ? -11.684 -18.133 5.588 1.00 26.66 243 SER B O 1
ATOM 4293 N N . LEU B 1 248 ? -11.683 -19.041 3.522 1.00 16.96 244 LEU B N 1
ATOM 4294 C CA . LEU B 1 248 ? -10.570 -19.936 3.809 1.00 19.60 244 LEU B CA 1
ATOM 4295 C C . LEU B 1 248 ? -9.226 -19.248 3.610 1.00 22.98 244 LEU B C 1
ATOM 4296 O O . LEU B 1 248 ? -8.333 -19.369 4.454 1.00 20.54 244 LEU B O 1
ATOM 4301 N N . ARG B 1 249 ? -9.067 -18.525 2.504 1.00 17.03 245 ARG B N 1
ATOM 4302 C CA . ARG B 1 249 ? -7.832 -17.797 2.256 1.00 14.55 245 ARG B CA 1
ATOM 4303 C C . ARG B 1 249 ? -8.091 -16.726 1.208 1.00 13.26 245 ARG B C 1
ATOM 4304 O O . ARG B 1 249 ? -9.044 -16.807 0.427 1.00 16.45 245 ARG B O 1
ATOM 4312 N N . THR B 1 250 ? -7.231 -15.711 1.219 1.00 13.57 246 THR B N 1
ATOM 4313 C CA . THR B 1 250 ? -7.306 -14.596 0.288 1.00 11.50 246 THR B CA 1
ATOM 4314 C C . THR B 1 250 ? -6.036 -14.570 -0.548 1.00 15.48 246 THR B C 1
ATOM 4315 O O . THR B 1 250 ? -4.929 -14.546 0.000 1.00 13.03 246 THR B O 1
ATOM 4319 N N . LEU B 1 251 ? -6.198 -14.579 -1.869 1.00 11.46 247 LEU B N 1
ATOM 4320 C CA . LEU B 1 251 ? -5.080 -14.636 -2.805 1.00 11.75 247 LEU B CA 1
ATOM 4321 C C . LEU B 1 251 ? -4.765 -13.212 -3.250 1.00 11.01 247 LEU B C 1
ATOM 4322 O O . LEU B 1 251 ? -5.515 -12.620 -4.034 1.00 10.75 247 LEU B O 1
ATOM 4327 N N . GLN B 1 252 ? -3.665 -12.665 -2.744 1.00 10.33 248 GLN B N 1
ATOM 4328 C CA . GLN B 1 252 ? -3.262 -11.299 -3.034 1.00 9.33 248 GLN B CA 1
ATOM 4329 C C . GLN B 1 252 ? -2.028 -11.297 -3.920 1.00 10.95 248 GLN B C 1
ATOM 4330 O O . GLN B 1 252 ? -1.124 -12.121 -3.747 1.00 14.63 248 GLN B O 1
ATOM 4336 N N . GLY B 1 253 ? -1.995 -10.365 -4.864 1.00 11.37 249 GLY B N 1
ATOM 4337 C CA . GLY B 1 253 ? -0.903 -10.289 -5.811 1.00 14.25 249 GLY B CA 1
ATOM 4338 C C . GLY B 1 253 ? -1.212 -9.372 -6.974 1.00 11.92 249 GLY B C 1
ATOM 4339 O O . GLY B 1 253 ? -0.349 -8.606 -7.411 1.00 11.86 249 GLY B O 1
ATOM 4340 N N . HIS B 1 254 ? -2.437 -9.443 -7.490 1.00 9.87 250 HIS B N 1
ATOM 4341 C CA . HIS B 1 254 ? -2.840 -8.530 -8.549 1.00 9.54 250 HIS B CA 1
ATOM 4342 C C . HIS B 1 254 ? -2.826 -7.094 -8.037 1.00 11.08 250 HIS B C 1
ATOM 4343 O O . HIS B 1 254 ? -3.100 -6.824 -6.864 1.00 13.02 250 HIS B O 1
ATOM 4350 N N . GLN B 1 255 ? -2.493 -6.166 -8.932 1.00 9.24 251 GLN B N 1
ATOM 4351 C CA . GLN B 1 255 ? -2.381 -4.761 -8.571 1.00 11.32 251 GLN B CA 1
ATOM 4352 C C . GLN B 1 255 ? -3.632 -3.957 -8.901 1.00 14.72 251 GLN B C 1
ATOM 4353 O O . GLN B 1 255 ? -3.710 -2.781 -8.529 1.00 19.89 251 GLN B O 1
ATOM 4359 N N . SER B 1 256 ? -4.607 -4.560 -9.575 1.00 9.66 252 SER B N 1
ATOM 4360 C CA . SER B 1 256 ? -5.891 -3.925 -9.836 1.00 10.89 252 SER B CA 1
ATOM 4361 C C . SER B 1 256 ? -6.941 -5.025 -9.959 1.00 9.64 252 SER B C 1
ATOM 4362 O O . SER B 1 256 ? -6.662 -6.199 -9.702 1.00 11.69 252 SER B O 1
ATOM 4365 N N . ALA B 1 257 ? -8.149 -4.639 -10.372 1.00 8.82 253 ALA B N 1
ATOM 4366 C CA . ALA B 1 257 ? -9.312 -5.515 -10.277 1.00 7.73 253 ALA B CA 1
ATOM 4367 C C . ALA B 1 257 ? -9.094 -6.853 -10.973 1.00 11.64 253 ALA B C 1
ATOM 4368 O O . ALA B 1 257 ? -8.482 -6.927 -12.041 1.00 10.07 253 ALA B O 1
ATOM 4370 N N . VAL B 1 258 ? -9.599 -7.915 -10.352 1.00 8.77 254 VAL B N 1
ATOM 4371 C CA . VAL B 1 258 ? -9.681 -9.218 -11.002 1.00 7.90 254 VAL B CA 1
ATOM 4372 C C . VAL B 1 258 ? -10.916 -9.233 -11.891 1.00 10.78 254 VAL B C 1
ATOM 4373 O O . VAL B 1 258 ? -12.023 -8.911 -11.440 1.00 15.49 254 VAL B O 1
ATOM 4377 N N . THR B 1 259 ? -10.728 -9.596 -13.161 1.00 10.03 255 THR B N 1
ATOM 4378 C CA . THR B 1 259 ? -11.800 -9.561 -14.149 1.00 13.69 255 THR B CA 1
ATOM 4379 C C . THR B 1 259 ? -12.369 -10.933 -14.476 1.00 10.54 255 THR B C 1
ATOM 4380 O O . THR B 1 259 ? -13.502 -11.017 -14.961 1.00 13.91 255 THR B O 1
ATOM 4384 N N . SER B 1 260 ? -11.612 -11.999 -14.238 1.00 8.49 256 SER B N 1
ATOM 4385 C CA . SER B 1 260 ? -11.997 -13.326 -14.691 1.00 8.70 256 SER B CA 1
ATOM 4386 C C . SER B 1 260 ? -11.218 -14.356 -13.890 1.00 11.33 256 SER B C 1
ATOM 4387 O O . SER B 1 260 ? -10.134 -14.065 -13.377 1.00 11.00 256 SER B O 1
ATOM 4390 N N . LEU B 1 261 ? -11.781 -15.559 -13.787 1.00 10.52 257 LEU B N 1
ATOM 4391 C CA . LEU B 1 261 ? -11.106 -16.636 -13.076 1.00 10.71 257 LEU B CA 1
ATOM 4392 C C . LEU B 1 261 ? -11.689 -17.977 -13.492 1.00 11.39 257 LEU B C 1
ATOM 4393 O O . LEU B 1 261 ? -12.817 -18.068 -13.983 1.00 13.83 257 LEU B O 1
ATOM 4398 N N . GLN B 1 262 ? -10.895 -19.020 -13.265 1.00 10.16 258 GLN B N 1
ATOM 4399 C CA . GLN B 1 262 ? -11.305 -20.407 -13.420 1.00 11.75 258 GLN B CA 1
ATOM 4400 C C . GLN B 1 262 ? -10.435 -21.237 -12.489 1.00 14.22 258 GLN B C 1
ATOM 4401 O O . GLN B 1 262 ? -9.283 -20.881 -12.229 1.00 15.16 258 GLN B O 1
ATOM 4407 N N . PHE B 1 263 ? -10.989 -22.334 -11.972 1.00 13.51 259 PHE B N 1
ATOM 4408 C CA . PHE B 1 263 ? -10.214 -23.203 -11.097 1.00 14.94 259 PHE B CA 1
ATOM 4409 C C . PHE B 1 263 ? -10.590 -24.661 -11.323 1.00 18.11 259 PHE B C 1
ATOM 4410 O O . PHE B 1 263 ? -11.662 -24.980 -11.841 1.00 15.84 259 PHE B O 1
ATOM 4418 N N . ASN B 1 264 ? -9.672 -25.542 -10.935 1.00 23.70 260 ASN B N 1
ATOM 4419 C CA . ASN B 1 264 ? -9.946 -26.971 -10.845 1.00 29.57 260 ASN B CA 1
ATOM 4420 C C . ASN B 1 264 ? -9.529 -27.421 -9.445 1.00 33.83 260 ASN B C 1
ATOM 4421 O O . ASN B 1 264 ? -9.453 -26.631 -8.497 1.00 29.51 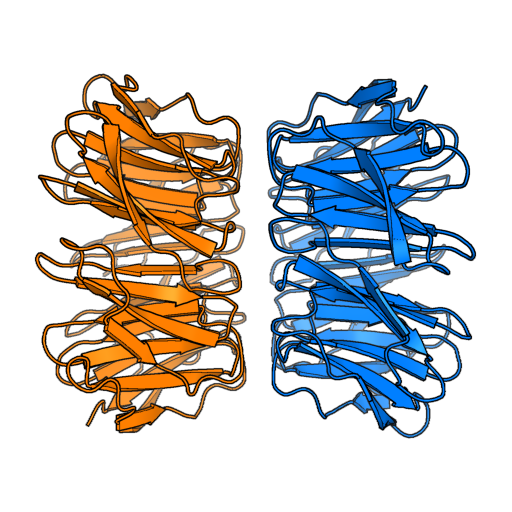260 ASN B O 1
ATOM 4426 N N . ASP B 1 265 ? -9.231 -28.713 -9.297 1.00 29.19 261 ASP B N 1
ATOM 4427 C CA . ASP B 1 265 ? -8.949 -29.252 -7.972 1.00 33.77 261 ASP B CA 1
ATOM 4428 C C . ASP B 1 265 ? -7.606 -28.791 -7.416 1.00 24.63 261 ASP B C 1
ATOM 4429 O O . ASP B 1 265 ? -7.399 -28.859 -6.200 1.00 38.57 261 ASP B O 1
ATOM 4434 N N . ASN B 1 266 ? -6.693 -28.322 -8.264 1.00 21.80 262 ASN B N 1
ATOM 4435 C CA . ASN B 1 266 ? -5.363 -27.931 -7.814 1.00 31.32 262 ASN B CA 1
ATOM 4436 C C . ASN B 1 266 ? -5.061 -26.452 -7.975 1.00 24.74 262 ASN B C 1
ATOM 4437 O O . ASN B 1 266 ? -4.292 -25.905 -7.182 1.00 21.46 262 ASN B O 1
ATOM 4442 N N . ILE B 1 267 ? -5.648 -25.791 -8.967 1.00 20.04 263 ILE B N 1
ATOM 4443 C CA . ILE B 1 267 ? -5.134 -24.530 -9.482 1.00 15.35 263 ILE B CA 1
ATOM 4444 C C . ILE B 1 267 ? -6.270 -23.525 -9.615 1.00 16.68 263 ILE B C 1
ATOM 4445 O O . ILE B 1 267 ? -7.383 -23.885 -10.011 1.00 17.49 263 ILE B O 1
ATOM 4450 N N . VAL B 1 268 ? -5.988 -22.269 -9.266 1.00 14.66 264 VAL B N 1
ATOM 4451 C CA . VAL B 1 268 ? -6.807 -21.123 -9.651 1.00 11.61 264 VAL B CA 1
ATOM 4452 C C . VAL B 1 268 ? -6.027 -20.317 -10.679 1.00 12.28 264 VAL B C 1
ATOM 4453 O O . VAL B 1 268 ? -4.818 -20.108 -10.529 1.00 13.23 264 VAL B O 1
ATOM 4457 N N . VAL B 1 269 ? -6.718 -19.864 -11.721 1.00 12.48 265 VAL B N 1
ATOM 4458 C CA . VAL B 1 269 ? -6.143 -18.979 -12.726 1.00 11.72 265 VAL B CA 1
ATOM 4459 C C . VAL B 1 269 ? -6.998 -17.719 -12.768 1.00 9.66 265 VAL B C 1
ATOM 4460 O O . VAL B 1 269 ? -8.220 -17.803 -12.936 1.00 11.95 265 VAL B O 1
ATOM 4464 N N . SER B 1 270 ? -6.366 -16.557 -12.599 1.00 9.87 266 SER B N 1
ATOM 4465 C CA . SER B 1 270 ? -7.076 -15.287 -12.525 1.00 9.93 266 SER B CA 1
ATOM 4466 C C . SER B 1 270 ? -6.512 -14.297 -13.537 1.00 10.98 266 SER B C 1
ATOM 4467 O O . SER B 1 270 ? -5.316 -14.300 -13.830 1.00 10.87 266 SER B O 1
ATOM 4470 N N . GLY B 1 271 ? -7.394 -13.454 -14.069 1.00 9.19 267 GLY B N 1
ATOM 4471 C CA . GLY B 1 271 ? -6.999 -12.378 -14.959 1.00 8.07 267 GLY B CA 1
ATOM 4472 C C . GLY B 1 271 ? -7.396 -11.041 -14.365 1.00 9.68 267 GLY B C 1
ATOM 4473 O O . GLY B 1 271 ? -8.378 -10.943 -13.627 1.00 10.51 267 GLY B O 1
ATOM 4474 N N . SER B 1 272 ? -6.630 -10.001 -14.697 1.00 7.92 268 SER B N 1
ATOM 4475 C CA . SER B 1 272 ? -6.751 -8.735 -13.988 1.00 8.60 268 SER B CA 1
ATOM 4476 C C . SER B 1 272 ? -6.575 -7.546 -14.921 1.00 11.45 268 SER B C 1
ATOM 4477 O O . SER B 1 272 ? -5.951 -7.636 -15.983 1.00 9.76 268 SER B O 1
ATOM 4480 N N . ASP B 1 273 ? -7.127 -6.409 -14.484 1.00 9.43 269 ASP B N 1
ATOM 4481 C CA . ASP B 1 273 ? -6.889 -5.135 -15.146 1.00 9.20 269 ASP B CA 1
ATOM 4482 C C . ASP B 1 273 ? -5.423 -4.714 -15.104 1.00 11.17 269 ASP B C 1
ATOM 4483 O O . ASP B 1 273 ? -5.055 -3.764 -15.805 1.00 12.03 269 ASP B O 1
ATOM 4488 N N . ASP B 1 274 ? -4.580 -5.386 -14.312 1.00 9.09 270 ASP B N 1
ATOM 4489 C CA . ASP B 1 274 ? -3.155 -5.071 -14.278 1.00 9.45 270 ASP B CA 1
ATOM 4490 C C . ASP B 1 274 ? -2.384 -5.690 -15.441 1.00 11.50 270 ASP B C 1
ATOM 4491 O O . ASP B 1 274 ? -1.153 -5.582 -15.469 1.00 12.95 270 ASP B O 1
ATOM 4496 N N . SER B 1 275 ? -3.090 -6.335 -16.377 1.00 9.11 271 SER B N 1
ATOM 4497 C CA . SER B 1 275 ? -2.603 -6.931 -17.631 1.00 8.46 271 SER B CA 1
ATOM 4498 C C . SER B 1 275 ? -1.961 -8.299 -17.440 1.00 11.94 271 SER B C 1
ATOM 4499 O O . SER B 1 275 ? -1.411 -8.848 -18.412 1.00 11.47 271 SER B O 1
ATOM 4502 N N . THR B 1 276 ? -2.015 -8.881 -16.248 1.00 9.48 272 THR B N 1
ATOM 4503 C CA . THR B 1 276 ? -1.387 -10.170 -16.016 1.00 9.99 272 THR B CA 1
ATOM 4504 C C . THR B 1 276 ? -2.430 -11.250 -15.760 1.00 10.63 272 THR B C 1
ATOM 4505 O O . THR B 1 276 ? -3.593 -10.978 -15.448 1.00 10.36 272 THR B O 1
ATOM 4509 N N . VAL B 1 277 ? -1.984 -12.489 -15.929 1.00 8.52 273 VAL B N 1
ATOM 4510 C CA . VAL B 1 277 ? -2.695 -13.678 -15.486 1.00 8.23 273 VAL B CA 1
ATOM 4511 C C . VAL B 1 277 ? -1.844 -14.328 -14.406 1.00 9.96 273 VAL B C 1
ATOM 4512 O O . VAL B 1 277 ? -0.622 -14.442 -14.561 1.00 13.93 273 VAL B O 1
ATOM 4516 N N . LYS B 1 278 ? -2.472 -14.729 -13.305 1.00 8.48 274 LYS B N 1
ATOM 4517 C CA . LYS B 1 278 ? -1.755 -15.376 -12.216 1.00 7.97 274 LYS B CA 1
ATOM 4518 C C . LYS B 1 278 ? -2.299 -16.779 -11.988 1.00 10.83 274 LYS B C 1
ATOM 4519 O O . LYS B 1 278 ? -3.507 -17.016 -12.090 1.00 11.01 274 LYS B O 1
ATOM 4525 N N . VAL B 1 279 ? -1.389 -17.708 -11.703 1.00 11.78 275 VAL B N 1
ATOM 4526 C CA . VAL B 1 279 ? -1.717 -19.100 -11.420 1.00 11.92 275 VAL B CA 1
ATOM 4527 C C . VAL B 1 279 ? -1.439 -19.350 -9.946 1.00 10.54 275 VAL B C 1
ATOM 4528 O O . VAL B 1 279 ? -0.346 -19.038 -9.456 1.00 11.92 275 VAL B O 1
ATOM 4532 N N . TRP B 1 280 ? -2.421 -19.910 -9.242 1.00 11.05 276 TRP B N 1
ATOM 4533 C CA . TRP B 1 280 ? -2.353 -20.061 -7.797 1.00 16.45 276 TRP B CA 1
ATOM 4534 C C . TRP B 1 280 ? -2.580 -21.508 -7.386 1.00 14.10 276 TRP B C 1
ATOM 4535 O O . TRP B 1 280 ? -3.364 -22.234 -8.006 1.00 14.87 276 TRP B O 1
ATOM 4546 N N . ASP B 1 281 ? -1.900 -21.911 -6.313 1.00 13.69 277 ASP B N 1
ATOM 4547 C CA . ASP B 1 281 ? -2.200 -23.162 -5.629 1.00 19.61 277 ASP B CA 1
ATOM 4548 C C . ASP B 1 281 ? -3.445 -22.958 -4.775 1.00 16.56 277 ASP B C 1
ATOM 4549 O O . ASP B 1 281 ? -3.443 -22.134 -3.855 1.00 14.23 277 ASP B O 1
ATOM 4554 N N . ILE B 1 282 ? -4.506 -23.712 -5.069 1.00 17.37 278 ILE B N 1
ATOM 4555 C CA . ILE B 1 282 ? -5.784 -23.479 -4.410 1.00 16.80 278 ILE B CA 1
ATOM 4556 C C . ILE B 1 282 ? -5.779 -23.962 -2.963 1.00 21.66 278 ILE B C 1
ATOM 4557 O O . ILE B 1 282 ? -6.550 -23.450 -2.142 1.00 24.77 278 ILE B O 1
ATOM 4562 N N . LYS B 1 283 ? -4.916 -24.923 -2.622 1.00 21.55 279 LYS B N 1
ATOM 4563 C CA . LYS B 1 283 ? -4.864 -25.431 -1.255 1.00 18.37 279 LYS B CA 1
ATOM 4564 C C . LYS B 1 283 ? -4.117 -24.479 -0.329 1.00 22.02 279 LYS B C 1
ATOM 4565 O O . LYS B 1 283 ? -4.523 -24.279 0.822 1.00 24.04 279 LYS B O 1
ATOM 4571 N N . THR B 1 284 ? -3.019 -23.894 -0.810 1.00 18.33 280 THR B N 1
ATOM 4572 C CA . THR B 1 284 ? -2.176 -23.031 0.007 1.00 18.00 280 THR B CA 1
ATOM 4573 C C . THR B 1 284 ? -2.419 -21.548 -0.225 1.00 20.23 280 THR B C 1
ATOM 4574 O O . THR B 1 284 ? -1.992 -20.732 0.598 1.00 19.47 280 THR B O 1
ATOM 4578 N N . GLY B 1 285 ? -3.084 -21.180 -1.317 1.00 14.89 281 GLY B N 1
ATOM 4579 C CA . GLY B 1 285 ? -3.258 -19.785 -1.663 1.00 14.34 281 GLY B CA 1
ATOM 4580 C C . GLY B 1 285 ? -2.035 -19.120 -2.250 1.00 16.46 281 GLY B C 1
ATOM 4581 O O . GLY B 1 285 ? -2.059 -17.905 -2.481 1.00 16.22 281 GLY B O 1
ATOM 4582 N N . GLN B 1 286 ? -0.972 -19.880 -2.507 1.00 12.73 282 GLN B N 1
ATOM 4583 C CA . GLN B 1 286 ? 0.284 -19.323 -2.989 1.00 11.84 282 GLN B CA 1
ATOM 4584 C C . GLN B 1 286 ? 0.248 -19.132 -4.498 1.00 10.36 282 GLN B C 1
ATOM 4585 O O . GLN B 1 286 ? -0.106 -20.053 -5.241 1.00 14.05 282 GLN B O 1
ATOM 4591 N N . SER B 1 287 ? 0.628 -17.940 -4.952 1.00 12.21 283 SER B N 1
ATOM 4592 C CA . SER B 1 287 ? 0.810 -17.729 -6.380 1.00 10.42 283 SER B CA 1
ATOM 4593 C C . SER B 1 287 ? 2.010 -18.534 -6.863 1.00 12.26 283 SER B C 1
ATOM 4594 O O . SER B 1 287 ? 3.070 -18.534 -6.228 1.00 16.01 283 SER B O 1
ATOM 4597 N N . LEU B 1 288 ? 1.831 -19.239 -7.978 1.00 13.74 284 LEU B N 1
ATOM 4598 C CA . LEU B 1 288 ? 2.874 -20.070 -8.564 1.00 15.36 284 LEU B CA 1
ATOM 4599 C C . LEU B 1 288 ? 3.576 -19.398 -9.734 1.00 17.64 284 LEU B C 1
ATOM 4600 O O . LEU B 1 288 ? 4.806 -19.448 -9.824 1.00 19.05 284 LEU B O 1
ATOM 4605 N N . ARG B 1 289 ? 2.821 -18.785 -10.643 1.00 14.94 285 ARG B N 1
ATOM 4606 C CA . ARG B 1 289 ? 3.397 -18.103 -11.791 1.00 22.38 285 ARG B CA 1
ATOM 4607 C C . ARG B 1 289 ? 2.600 -16.838 -12.070 1.00 14.97 285 ARG B C 1
ATOM 4608 O O . ARG B 1 289 ? 1.397 -16.773 -11.807 1.00 14.49 285 ARG B O 1
ATOM 4616 N N . THR B 1 290 ? 3.287 -15.828 -12.599 1.00 12.80 286 THR B N 1
ATOM 4617 C CA . THR B 1 290 ? 2.646 -14.632 -13.131 1.00 12.43 286 THR B CA 1
ATOM 4618 C C . THR B 1 290 ? 2.943 -14.563 -14.621 1.00 12.21 286 THR B C 1
ATOM 4619 O O . THR B 1 290 ? 4.109 -14.483 -15.022 1.00 15.47 286 THR B O 1
ATOM 4623 N N . LEU B 1 291 ? 1.889 -14.606 -15.432 1.00 11.13 287 LEU B N 1
ATOM 4624 C CA . LEU B 1 291 ? 2.014 -14.600 -16.885 1.00 10.67 287 LEU B CA 1
ATOM 4625 C C . LEU B 1 291 ? 1.991 -13.156 -17.369 1.00 11.18 287 LEU B C 1
ATOM 4626 O O . LEU B 1 291 ? 0.939 -12.510 -17.369 1.00 11.89 287 LEU B O 1
ATOM 4631 N N . GLN B 1 292 ? 3.150 -12.649 -17.778 1.00 12.92 288 GLN B N 1
ATOM 4632 C CA . GLN B 1 292 ? 3.298 -11.270 -18.216 1.00 13.31 288 GLN B CA 1
ATOM 4633 C C . GLN B 1 292 ? 3.522 -11.224 -19.719 1.00 11.91 288 GLN B C 1
ATOM 4634 O O . GLN B 1 292 ? 4.274 -12.034 -20.269 1.00 14.45 288 GLN B O 1
ATOM 4640 N N . GLY B 1 293 ? 2.873 -10.267 -20.377 1.00 12.73 289 GLY B N 1
ATOM 4641 C CA . GLY B 1 293 ? 2.987 -10.144 -21.816 1.00 15.24 289 GLY B CA 1
ATOM 4642 C C . GLY B 1 293 ? 1.954 -9.222 -22.428 1.00 14.03 289 GLY B C 1
ATOM 4643 O O . GLY B 1 293 ? 2.269 -8.455 -23.344 1.00 13.81 289 GLY B O 1
ATOM 4644 N N . HIS B 1 294 ? 0.717 -9.291 -21.941 1.00 8.93 290 HIS B N 1
ATOM 4645 C CA . HIS B 1 294 ? -0.321 -8.401 -22.441 1.00 9.09 290 HIS B CA 1
ATOM 4646 C C . HIS B 1 294 ? 0.014 -6.952 -22.103 1.00 14.08 290 HIS B C 1
ATOM 4647 O O . HIS B 1 294 ? 0.637 -6.655 -21.080 1.00 13.08 290 HIS B O 1
ATOM 4654 N N . GLN B 1 295 ? -0.405 -6.043 -22.979 1.00 9.32 291 GLN B N 1
ATOM 4655 C CA . GLN B 1 295 ? -0.102 -4.629 -22.811 1.00 13.20 291 GLN B CA 1
ATOM 4656 C C . GLN B 1 295 ? -1.202 -3.860 -22.096 1.00 16.05 291 GLN B C 1
ATOM 4657 O O . GLN B 1 295 ? -0.992 -2.696 -21.739 1.00 19.56 291 GLN B O 1
ATOM 4663 N N . SER B 1 296 ? -2.359 -4.477 -21.881 1.00 12.23 292 SER B N 1
ATOM 4664 C CA . SER B 1 296 ? -3.451 -3.857 -21.144 1.00 9.55 292 SER B CA 1
ATOM 4665 C C . SER B 1 296 ? -4.295 -4.972 -20.532 1.00 8.50 292 SER B C 1
ATOM 4666 O O . SER B 1 296 ? -3.923 -6.148 -20.584 1.00 10.59 292 SER B O 1
ATOM 4669 N N . ALA B 1 297 ? -5.442 -4.595 -19.965 1.00 9.81 293 ALA B N 1
ATOM 4670 C CA . ALA B 1 297 ? -6.200 -5.482 -19.086 1.00 7.49 293 ALA B CA 1
ATOM 4671 C C . ALA B 1 297 ? -6.504 -6.824 -19.739 1.00 10.89 293 ALA B C 1
ATOM 4672 O O . ALA B 1 297 ? -6.782 -6.905 -20.938 1.00 9.35 293 ALA B O 1
ATOM 4674 N N . VAL B 1 298 ? -6.441 -7.882 -18.934 1.00 8.84 294 VAL B N 1
ATOM 4675 C CA . VAL B 1 298 ? -6.955 -9.186 -19.336 1.00 8.52 294 VAL B CA 1
ATOM 4676 C C . VAL B 1 298 ? -8.459 -9.199 -19.105 1.00 10.65 294 VAL B C 1
ATOM 4677 O O . VAL B 1 298 ? -8.934 -8.875 -18.009 1.00 13.63 294 VAL B O 1
ATOM 4681 N N . THR B 1 299 ? -9.213 -9.568 -20.140 1.00 10.98 295 THR B N 1
ATOM 4682 C CA . THR B 1 299 ? -10.668 -9.547 -20.084 1.00 10.51 295 THR B CA 1
ATOM 4683 C C . THR B 1 299 ? -11.285 -10.927 -19.928 1.00 11.02 295 THR B C 1
ATOM 4684 O O . THR B 1 299 ? -12.409 -11.034 -19.423 1.00 13.76 295 THR B O 1
ATOM 4688 N N . SER B 1 300 ? -10.584 -11.975 -20.346 1.00 9.89 296 SER B N 1
ATOM 4689 C CA . SER B 1 300 ? -11.159 -13.307 -20.416 1.00 9.95 296 SER B CA 1
ATOM 4690 C C . SER B 1 300 ? -10.028 -14.321 -20.386 1.00 9.61 296 SER B C 1
ATOM 4691 O O . SER B 1 300 ? -8.902 -14.022 -20.793 1.00 11.18 296 SER B O 1
ATOM 4694 N N . LEU B 1 301 ? -10.337 -15.521 -19.901 1.00 9.91 297 LEU B N 1
ATOM 4695 C CA . LEU B 1 301 ? -9.338 -16.578 -19.867 1.00 11.25 297 LEU B CA 1
ATOM 4696 C C . LEU B 1 301 ? -10.026 -17.930 -19.775 1.00 12.74 297 LEU B C 1
ATOM 4697 O O . LEU B 1 301 ? -11.184 -18.041 -19.365 1.00 12.70 297 LEU B O 1
ATOM 4702 N N . GLN B 1 302 ? -9.270 -18.956 -20.149 1.00 11.16 298 GLN B N 1
ATOM 4703 C CA . GLN B 1 302 ? -9.633 -20.352 -19.966 1.00 12.07 298 GLN B CA 1
ATOM 4704 C C . GLN B 1 302 ? -8.332 -21.136 -19.885 1.00 12.70 298 GLN B C 1
ATOM 4705 O O . GLN B 1 302 ? -7.315 -20.719 -20.445 1.00 15.61 298 GLN B O 1
ATOM 4711 N N . PHE B 1 303 ? -8.358 -22.257 -19.163 1.00 15.26 299 PHE B N 1
ATOM 4712 C CA . PHE B 1 303 ? -7.171 -23.094 -19.042 1.00 16.53 299 PHE B CA 1
ATOM 4713 C C . PHE B 1 303 ? -7.565 -24.562 -18.960 1.00 17.89 299 PHE B C 1
ATOM 4714 O O . PHE B 1 303 ? -8.677 -24.910 -18.556 1.00 18.58 299 PHE B O 1
ATOM 4722 N N . ASN B 1 304 ? -6.628 -25.420 -19.364 1.00 25.21 300 ASN B N 1
ATOM 4723 C CA . ASN B 1 304 ? -6.711 -26.843 -19.072 1.00 34.97 300 ASN B CA 1
ATOM 4724 C C . ASN B 1 304 ? -5.448 -27.252 -18.321 1.00 41.73 300 ASN B C 1
ATOM 4725 O O . ASN B 1 304 ? -4.784 -26.407 -17.710 1.00 45.90 300 ASN B O 1
ATOM 4730 N N . ASP B 1 305 ? -5.087 -28.533 -18.381 1.00 40.28 301 ASP B N 1
ATOM 4731 C CA . ASP B 1 305 ? -3.930 -28.997 -17.624 1.00 41.19 301 ASP B CA 1
ATOM 4732 C C . ASP B 1 305 ? -2.625 -28.433 -18.176 1.00 38.42 301 ASP B C 1
ATOM 4733 O O . ASP B 1 305 ? -1.678 -28.207 -17.415 1.00 51.45 301 ASP B O 1
ATOM 4738 N N . ASN B 1 306 ? -2.554 -28.190 -19.483 1.00 32.71 302 ASN B N 1
ATOM 4739 C CA . ASN B 1 306 ? -1.299 -27.780 -20.102 1.00 43.00 302 ASN B CA 1
ATOM 4740 C C . ASN B 1 306 ? -1.181 -26.269 -20.271 1.00 30.68 302 ASN B C 1
ATOM 4741 O O . ASN B 1 306 ? -0.133 -25.691 -19.966 1.00 29.89 302 ASN B O 1
ATOM 4746 N N . ILE B 1 307 ? -2.228 -25.615 -20.774 1.00 22.77 303 ILE B N 1
ATOM 4747 C CA . ILE B 1 307 ? -2.091 -24.261 -21.286 1.00 17.97 303 ILE B CA 1
ATOM 4748 C C . ILE B 1 307 ? -3.139 -23.340 -20.677 1.00 16.59 303 ILE B C 1
ATOM 4749 O O . ILE B 1 307 ? -4.181 -23.772 -20.182 1.00 17.31 303 ILE B O 1
ATOM 4754 N N . VAL B 1 308 ? -2.833 -22.046 -20.731 1.00 12.94 304 VAL B N 1
ATOM 4755 C CA . VAL B 1 308 ? -3.776 -20.974 -20.445 1.00 12.25 304 VAL B CA 1
ATOM 4756 C C . VAL B 1 308 ? -3.959 -20.171 -21.724 1.00 13.21 304 VAL B C 1
ATOM 4757 O O . VAL B 1 308 ? -2.992 -19.919 -22.451 1.00 15.22 304 VAL B O 1
ATOM 4761 N N . VAL B 1 309 ? -5.200 -19.785 -22.007 1.00 14.07 305 VAL B N 1
ATOM 4762 C CA . VAL B 1 309 ? -5.523 -18.917 -23.135 1.00 9.52 305 VAL B CA 1
ATOM 4763 C C . VAL B 1 309 ? -6.184 -17.665 -22.575 1.00 10.88 305 VAL B C 1
ATOM 4764 O O . VAL B 1 309 ? -7.176 -17.759 -21.843 1.00 12.54 305 VAL B O 1
ATOM 4768 N N . SER B 1 310 ? -5.637 -16.497 -22.913 1.00 8.63 306 SER B N 1
ATOM 4769 C CA . SER B 1 310 ? -6.111 -15.231 -22.371 1.00 8.87 306 SER B CA 1
ATOM 4770 C C . SER B 1 310 ? -6.419 -14.246 -23.494 1.00 11.35 306 SER B C 1
ATOM 4771 O O . SER B 1 310 ? -5.781 -14.261 -24.545 1.00 12.22 306 SER B O 1
ATOM 4774 N N . GLY B 1 311 ? -7.418 -13.399 -23.252 1.00 10.83 307 GLY B N 1
ATOM 4775 C CA . GLY B 1 311 ? -7.745 -12.312 -24.158 1.00 8.81 307 GLY B CA 1
ATOM 4776 C C . GLY B 1 311 ? -7.619 -10.989 -23.429 1.00 7.62 307 GLY B C 1
ATOM 4777 O O . GLY B 1 311 ? -7.780 -10.920 -22.212 1.00 10.91 307 GLY B O 1
ATOM 4778 N N . SER B 1 312 ? -7.349 -9.925 -24.186 1.00 7.96 308 SER B N 1
ATOM 4779 C CA . SER B 1 312 ? -6.943 -8.673 -23.561 1.00 6.11 308 SER B CA 1
ATOM 4780 C C . SER B 1 312 ? -7.476 -7.471 -24.327 1.00 9.27 308 SER B C 1
ATOM 4781 O O . SER B 1 312 ? -7.804 -7.551 -25.514 1.00 9.32 308 SER B O 1
ATOM 4784 N N . ASP B 1 313 ? -7.540 -6.339 -23.620 1.00 9.28 309 ASP B N 1
ATOM 4785 C CA . ASP B 1 313 ? -7.850 -5.064 -24.256 1.00 9.10 309 ASP B CA 1
ATOM 4786 C C . ASP B 1 313 ? -6.805 -4.659 -25.284 1.00 10.80 309 ASP B C 1
ATOM 4787 O O . ASP B 1 313 ? -7.045 -3.716 -26.046 1.00 11.84 309 ASP B O 1
ATOM 4792 N N . ASP B 1 314 ? -5.648 -5.325 -25.315 1.00 7.63 310 ASP B N 1
ATOM 4793 C CA . ASP B 1 314 ? -4.632 -4.997 -26.309 1.00 10.09 310 ASP B CA 1
ATOM 4794 C C . ASP B 1 314 ? -4.918 -5.621 -27.671 1.00 10.39 310 ASP B C 1
ATOM 4795 O O . ASP B 1 314 ? -4.070 -5.529 -28.566 1.00 12.80 310 ASP B O 1
ATOM 4800 N N . SER B 1 315 ? -6.087 -6.250 -27.830 1.00 7.97 311 SER B N 1
ATOM 4801 C CA . SER B 1 315 ? -6.636 -6.858 -29.051 1.00 8.96 311 SER B CA 1
ATOM 4802 C C . SER B 1 315 ? -6.035 -8.222 -29.365 1.00 9.51 311 SER B C 1
ATOM 4803 O O . SER B 1 315 ? -6.339 -8.780 -30.435 1.00 12.25 311 SER B O 1
ATOM 4806 N N . THR B 1 316 ? -5.221 -8.795 -28.485 1.00 9.46 312 THR B N 1
ATOM 4807 C CA . THR B 1 316 ? -4.595 -10.078 -28.764 1.00 8.10 312 THR B CA 1
ATOM 4808 C C . THR B 1 316 ? -5.149 -11.179 -27.867 1.00 10.48 312 THR B C 1
ATOM 4809 O O . THR B 1 316 ? -5.726 -10.933 -26.803 1.00 10.30 312 THR B O 1
ATOM 4813 N N . VAL B 1 317 ? -4.967 -12.410 -28.336 1.00 8.93 313 VAL B N 1
ATOM 4814 C CA . VAL B 1 317 ? -5.129 -13.616 -27.537 1.00 9.24 313 VAL B CA 1
ATOM 4815 C C . VAL B 1 317 ? -3.750 -14.240 -27.375 1.00 10.26 313 VAL B C 1
ATOM 4816 O O . VAL B 1 317 ? -2.986 -14.325 -28.342 1.00 12.42 313 VAL B O 1
ATOM 4820 N N . LYS B 1 318 ? -3.420 -14.659 -26.157 1.00 10.63 314 LYS B N 1
ATOM 4821 C CA . LYS B 1 318 ? -2.129 -15.279 -25.890 1.00 11.40 314 LYS B CA 1
ATOM 4822 C C . LYS B 1 318 ? -2.321 -16.694 -25.362 1.00 12.77 314 LYS B C 1
ATOM 4823 O O . LYS B 1 318 ? -3.262 -16.967 -24.609 1.00 11.68 314 LYS B O 1
ATOM 4829 N N . VAL B 1 319 ? -1.434 -17.595 -25.782 1.00 11.91 315 VAL B N 1
ATOM 4830 C CA . VAL B 1 319 ? -1.408 -18.978 -25.321 1.00 13.46 315 VAL B CA 1
ATOM 4831 C C . VAL B 1 319 ? -0.161 -19.159 -24.469 1.00 9.77 315 VAL B C 1
ATOM 4832 O O . VAL B 1 319 ? 0.946 -18.813 -24.900 1.00 15.32 315 VAL B O 1
ATOM 4836 N N . TRP B 1 320 ? -0.339 -19.693 -23.263 1.00 14.05 316 TRP B N 1
ATOM 4837 C CA . TRP B 1 320 ? 0.732 -19.788 -22.283 1.00 14.88 316 TRP B CA 1
ATOM 4838 C C . TRP B 1 320 ? 0.962 -21.234 -21.868 1.00 14.93 316 TRP B C 1
ATOM 4839 O O . TRP B 1 320 ? 0.026 -22.034 -21.806 1.00 15.44 316 TRP B O 1
ATOM 4850 N N . ASP B 1 321 ? 2.214 -21.551 -21.552 1.00 18.02 317 ASP B N 1
ATOM 4851 C CA . ASP B 1 321 ? 2.562 -22.813 -20.910 1.00 22.89 317 ASP B CA 1
ATOM 4852 C C . ASP B 1 321 ? 2.355 -22.639 -19.409 1.00 22.59 317 ASP B C 1
ATOM 4853 O O . ASP B 1 321 ? 3.111 -21.915 -18.756 1.00 25.19 317 ASP B O 1
ATOM 4858 N N . ILE B 1 322 ? 1.334 -23.302 -18.859 1.00 20.53 318 ILE B N 1
ATOM 4859 C CA . ILE B 1 322 ? 0.984 -23.087 -17.458 1.00 22.59 318 ILE B CA 1
ATOM 4860 C C . ILE B 1 322 ? 2.063 -23.601 -16.513 1.00 35.61 318 ILE B C 1
ATOM 4861 O O . ILE B 1 322 ? 2.094 -23.206 -15.341 1.00 38.57 318 ILE B O 1
ATOM 4866 N N . LYS B 1 323 ? 2.954 -24.465 -16.987 1.00 28.76 319 LYS B N 1
ATOM 4867 C CA . LYS B 1 323 ? 4.025 -24.993 -16.153 1.00 37.52 319 LYS B CA 1
ATOM 4868 C C . LYS B 1 323 ? 5.245 -24.079 -16.206 1.00 35.64 319 LYS B C 1
ATOM 4869 O O . LYS B 1 323 ? 5.830 -23.750 -15.175 1.00 52.25 319 LYS B O 1
#

B-factor: mean 19.55, std 11.93, range [5.89, 81.51]

Sequence (638 aa):
GQSLRTLQGHQSAVTSLQFNDNIVVSGSDDSTVKVWDIKTGQSLRTLQGHQSAVTSLQFNDNIVVSGSDDSTVKVWDIKTGQSLRTLQGHQSAVTSLQFNDNIVVSGSDDSTVKVWDIKTGQSLRTLQGHQSAVTSLQFNNDNIVVSGSDDSTVKVWDIKTGQSLRTLQGHQSAVTSLQFNDNIVVSGSDDSTVKVWDIKTGQSLRTLQGHQSAVTSLQFNDNIVVSGSDDSTVKVWDIKTGQSLRTLQGHQSAVTSLQFNDNIVVSGSDDSTVKVWDIKTGQSLRTLQGHQSAVTSLQFNDNIVVSGSDDSTVKVWDIKGQSLRTLQGHQSAVTSLQFNDNIVVSGSDDSTVKVWDIKTGQSLRTLQGHQSAVTSLQFNDNIVVSGSDDSTVKVWDIKTGQSLRTLQGHQSAVTSLQFNDNIVVSGSDDSTVKVWDIKTGQSLRTLQGHQSAVTSLQFNDNIVVSGSDDSTVKVWDIKTGQSLRTLQGHQSAVTSLQFNDNIVVSGSDDSTVKVWDIKTGQSLRTLQGHQSAVTSLQFNNDDNIVVSGSDDSTVKVWDIKTGQSLRTLQGHQSAVTSLQFNDNIVVSGSDDSTVKVWDIKTGQSLRTLQGHQSAVTSLQFNDNIVVSGSDDSTVKVWDIK

Foldseek 3Di:
DFFPDKQFDFPFFWFEWDDDPFWIWTWFQSQWIWIAGPVVSHTDEIQDDGPGGWQEWDDDPFWIWTWFQSQWIWIAGPNVSYTPDIQHDGPGGWHYWDDDPFWIWTWFQSQWIWIAGPVVSHTDEIQDDGPGGWQEWDDDPFWIWTWFQSQWIWIAGPVVSDTPDIQHDGPGGWHYWDDDPFWIWTWFQSQWIWIAGNVVSHTDEIQDDGPGGWQEWDDDDFWIWTWFQSQWIWIAGPVVSYTPDIQHDGPGGWHYWDDDPFWIWTWFQSQWIWIAGPVVSHTDDIHDDGPGGWNYWDDDDFWIWTTGRSNMIIIGGPD/DAFPDWQFDFPFFWFEWDDDPFWIWTWFQSQWIWIAGPVVSHTDEIQDDGPGGWQEWDDDPFWIWTWFQSQWIWIAGPVVSYTPDIQHDGPGGWHYWDDDPFWIWTWFQSQWIWIAGPVVSHTDEIQDDGPGGWQEWDDDPFWIWTWFQSQWIWIAGPVVSDTPDIQHDGPGGWHYWDDDPFWIWTWFQSQWIWIAGPVVSHTDEIQDDGPGGWQEWDDDPAWIWTWFQSQWIWIAGPNVNYTPDIQHDGPGGWHYWDDDPFWIWTWFQSQWIWIAGPVVSHTDDIHDDGPGGWNYWDDDPFWIWTTGRSNMIIIGGPD